Protein AF-A0A853I9A9-F1 (afdb_monomer_lite)

Organism: NCBI:txid2994442

Radius of gyration: 31.39 Å; chains: 1; bounding box: 87×45×90 Å

Foldseek 3Di:
DPDDPPDPPDDDDPVVVVVVVVVVPVPDPDPLLCLLVVLLVQLVVDPQPDCDPSVVLSLLSLVVVQLLCVLFPDPVSLVVCLVSDPVSGSVVVCVSNPCPLCLLVVLLVLLLVQLVVLCCVQADPPPPVLVVVLVVLVVVLCVLCVLQVVVVVVLVVVLVVLCVVVVLVVLVVVLVVLVVVLVVVVVPPDPCPVVSVVSVVVSVVSVVVSVVSCVVGVVVSVVVVVPDPSNDPDPVSVVSSVVSVVVSLVSLQVRQVSLLVVLLVLQPQDLVNLLVLLVLAADDPVNQVVCVVLVHHSVNSSNLSSSLCRLQSLLAARAHEEEDPDQDWAEPLSVNYTHDHHNDDSLSVQLRSLLNNCSSVSSLSNLLVVLVVFQPDDWDQLCVLQVHPVDDRPWIFGDGLALGSQQRTDDPVSGGSLRNQLRSLSSGSSSLSSCCVRPVSSSSSSSSSSNDDDPSSSVVSVVNRQFVSLLVQQVVLLLVQQVVDDPDPCCCCPNLLDVKDWDWDWDQDPPPRDIQTFIWIAHNVRDIDTDNYPSLNSSLSQLVSCVVVVNDDDPSVVSVSCSSSSGHDPPGHRPDRDDDRDD

Sequence (583 aa):
MNAVFKPITQAVSWSGIEEAFFLLLETPPTESAFQVMGAIDTLKQTPLGEFNSQVQAAWLQLNHWQRRLQIHPDASLAELIHRNTPFWDLKGLLNQWGPPDNIGQAQLEKNRAQGQQLREQLIESENAQLASEIQQLQQSLDDIKAPYQKSHKEISRILSDIREQHGLTEMRLNLEVEISLFNNKAKHRNRDYEALVKEEQAIRAKADHYQQLVNQYIKPVQDEWNQTALYKPDEATKQQVVETQQAINQKAEQLMSGVYDQLINQSTISAQVAQQWAKEQSISTTVINRLKKVGYSKTQLLKDMAEFYRLTHGRLSQVSVVSDGRKRAAASVTEGIVYVDGDFDKTTLFHEMAHLLENDPVTKATAQQFVESRKEGPLQPLQELAGNTNYRSDEKAYPDSFINPYVGKYYADGSTEVMSMGLEHFASSVKLYELFNNDPDMFDCLLGFLNNTSTAEQDLFKQIRQQKSADHDFYQQLFKRVKPIKITKEFITAGPLMGYQFLNSSTRDRHTGRKKTGRLVVAPDGSNDFMASELDAKAWAYLHQMNQQGIQSHPIENLKKLITHRQAPDWFQPGMVIPELKS

Secondary structure (DSSP, 8-state):
--SS-S-SS---SHHHHHHHHHHTT-S-STTHHHHHHHHHHHHHHSPTT---HHHHHHHHHHHHHHHHHHHS--HHHHHHHHHH-TTSSHHHHHHHH-S-TTHHHHHHHHHHHHHHHHHHHHHHHHHHHHHHHHHHHHHHHHHHHHHHHHHHHHHHHHHHHHHHHTTHHHHHHHHHHHHHHHHHHHHS--S-HHHHHHHHHHHHHHHHHHHHHIIIIIHHHHHHHHH-TTTS--HHHHHHHHHHHHHHHHHHHHHHHHHHHHHHHH-SS-HHHHHHHHHTS-B-HHHHHHHHHTT--HHHHHHHHHHHHHHTTT-S---EEE----SS-EEETTTTEEE--SS--HHHHHHHHHHHHHTSHHHHHHHHHHHHHH--SS-EEHHHHTT-TTS-TT-EE--S--SSGGGGB--TT---SHHHHHHGGGGSHHHHHHHHHH-HHHHHHHHHHHH---HHHHHHHHHHHHHHHHHHHHHHHHHHHHTT----HHHHHHSTTTT-EEEEEEEE-TTT-PEEEEEEEE-TTS-EEEESSHHHHHHHHHHHHHHHTTSS---HHHHHHHHHHT---TT--TTPPPPPPP-

pLDDT: mean 77.97, std 15.35, range [29.28, 97.62]

Structure (mmCIF, N/CA/C/O backbone):
data_AF-A0A853I9A9-F1
#
_entry.id   AF-A0A853I9A9-F1
#
loop_
_atom_site.group_PDB
_atom_site.id
_atom_site.type_symbol
_atom_site.label_atom_id
_atom_site.label_alt_id
_atom_site.label_comp_id
_atom_site.label_asym_id
_atom_site.label_entity_id
_atom_site.label_seq_id
_atom_site.pdbx_PDB_ins_code
_atom_site.Cartn_x
_atom_site.Cartn_y
_atom_site.Cartn_z
_atom_site.occupancy
_atom_site.B_iso_or_equiv
_atom_site.auth_seq_id
_atom_site.auth_comp_id
_atom_site.auth_asym_id
_atom_site.auth_atom_id
_atom_site.pdbx_PDB_model_num
ATOM 1 N N . MET A 1 1 ? 37.508 9.571 -42.463 1.00 40.47 1 MET A N 1
ATOM 2 C CA . MET A 1 1 ? 36.087 9.517 -42.871 1.00 40.47 1 MET A CA 1
ATOM 3 C C . MET A 1 1 ? 35.916 9.594 -44.405 1.00 40.47 1 MET A C 1
ATOM 5 O O . MET A 1 1 ? 35.022 10.282 -44.860 1.00 40.47 1 MET A O 1
ATOM 9 N N . ASN A 1 2 ? 36.750 8.911 -45.218 1.00 39.66 2 ASN A N 1
ATOM 10 C CA . ASN A 1 2 ? 36.559 8.823 -46.685 1.00 39.66 2 ASN A CA 1
ATOM 11 C C . ASN A 1 2 ? 37.484 7.781 -47.368 1.00 39.66 2 ASN A C 1
ATOM 13 O O . ASN A 1 2 ? 38.309 8.130 -48.205 1.00 39.66 2 ASN A O 1
ATOM 17 N N . ALA A 1 3 ? 37.385 6.494 -47.003 1.00 35.72 3 ALA A N 1
ATOM 18 C CA . ALA A 1 3 ? 38.124 5.430 -47.714 1.00 35.72 3 ALA A CA 1
ATOM 19 C C . ALA A 1 3 ? 37.520 4.009 -47.620 1.00 35.72 3 ALA A C 1
ATOM 21 O O . ALA A 1 3 ? 38.234 3.046 -47.865 1.00 35.72 3 ALA A O 1
ATOM 22 N N . VAL A 1 4 ? 36.234 3.841 -47.271 1.00 34.47 4 VAL A N 1
ATOM 23 C CA . VAL A 1 4 ? 35.651 2.492 -47.039 1.00 34.47 4 VAL A CA 1
ATOM 24 C C . VAL A 1 4 ? 34.539 2.107 -48.035 1.00 34.47 4 VAL A C 1
ATOM 26 O O . VAL A 1 4 ? 34.135 0.955 -48.089 1.00 34.47 4 VAL A O 1
ATOM 29 N N . PHE A 1 5 ? 34.096 3.000 -48.927 1.00 40.22 5 PHE A N 1
ATOM 30 C CA . PHE A 1 5 ? 33.004 2.701 -49.874 1.00 40.22 5 PHE A CA 1
ATOM 31 C C . PHE A 1 5 ? 33.462 2.543 -51.326 1.00 40.22 5 PHE A C 1
ATOM 33 O O . PHE A 1 5 ? 33.062 3.306 -52.207 1.00 40.22 5 PHE A O 1
ATOM 40 N N . LYS A 1 6 ? 34.319 1.553 -51.597 1.00 32.19 6 LYS A N 1
ATOM 41 C CA . LYS A 1 6 ? 34.718 1.229 -52.977 1.00 32.19 6 LYS A CA 1
ATOM 42 C C . LYS A 1 6 ? 35.246 -0.210 -53.119 1.00 32.19 6 LYS A C 1
ATOM 44 O O . LYS A 1 6 ? 36.365 -0.377 -53.592 1.00 32.19 6 LYS A O 1
ATOM 49 N N . PRO A 1 7 ? 34.522 -1.243 -52.635 1.00 36.09 7 PRO A N 1
ATOM 50 C CA . PRO A 1 7 ? 33.850 -2.153 -53.582 1.00 36.09 7 PRO A CA 1
ATOM 51 C C . PRO A 1 7 ? 32.660 -2.943 -52.968 1.00 36.09 7 PRO A C 1
ATOM 53 O O . PRO A 1 7 ? 32.865 -3.960 -52.318 1.00 36.09 7 PRO A O 1
ATOM 56 N N . ILE A 1 8 ? 31.406 -2.533 -53.203 1.00 32.91 8 ILE A N 1
ATOM 57 C CA . ILE A 1 8 ? 30.201 -3.357 -52.890 1.00 32.91 8 ILE A CA 1
ATOM 58 C C . ILE A 1 8 ? 29.422 -3.731 -54.169 1.00 32.91 8 ILE A C 1
ATOM 60 O O . ILE A 1 8 ? 28.440 -4.461 -54.139 1.00 32.91 8 ILE A O 1
ATOM 64 N N . THR A 1 9 ? 29.881 -3.307 -55.346 1.00 35.59 9 THR A N 1
ATOM 65 C CA . THR A 1 9 ? 29.156 -3.539 -56.605 1.00 35.59 9 THR A CA 1
ATOM 66 C C . THR A 1 9 ? 29.579 -4.793 -57.381 1.00 35.59 9 THR A C 1
ATOM 68 O O . THR A 1 9 ? 29.092 -4.976 -58.493 1.00 35.59 9 THR A O 1
ATOM 71 N N . GLN A 1 10 ? 30.445 -5.670 -56.849 1.00 39.69 10 GLN A N 1
ATOM 72 C CA . GLN A 1 10 ? 30.924 -6.860 -57.584 1.00 39.69 10 GLN A CA 1
ATOM 73 C C . GLN A 1 10 ? 31.207 -8.103 -56.708 1.00 39.69 10 GLN A C 1
ATOM 75 O O . GLN A 1 10 ? 32.321 -8.618 -56.710 1.00 39.69 10 GLN A O 1
ATOM 80 N N . ALA A 1 11 ? 30.209 -8.639 -55.999 1.00 29.28 11 ALA A N 1
ATOM 81 C CA . ALA A 1 11 ? 30.299 -9.982 -55.405 1.00 29.28 11 ALA A CA 1
ATOM 82 C C . ALA A 1 11 ? 29.085 -10.830 -55.819 1.00 29.28 11 ALA A C 1
ATOM 84 O O . ALA A 1 11 ? 27.943 -10.438 -55.599 1.00 29.28 11 ALA A O 1
ATOM 85 N N . VAL A 1 12 ? 29.350 -11.965 -56.478 1.00 42.00 12 VAL A N 1
ATOM 86 C CA . VAL A 1 12 ? 28.378 -12.789 -57.231 1.00 42.00 12 VAL A CA 1
ATOM 87 C C . VAL A 1 12 ? 28.267 -14.215 -56.663 1.00 42.00 12 VAL A C 1
ATOM 89 O O . VAL A 1 12 ? 27.979 -15.158 -57.395 1.00 42.00 12 VAL A O 1
ATOM 92 N N . SER A 1 13 ? 28.495 -14.426 -55.364 1.00 47.44 13 SER A N 1
ATOM 93 C CA . SER A 1 13 ? 28.266 -15.746 -54.757 1.00 47.44 13 SER A CA 1
ATOM 94 C C . SER A 1 13 ? 27.756 -15.678 -53.320 1.00 47.44 13 SER A C 1
ATOM 96 O O . SER A 1 13 ? 28.143 -14.814 -52.534 1.00 47.44 13 SER A O 1
ATOM 98 N N . TRP A 1 14 ? 26.903 -16.649 -52.979 1.00 36.34 14 TRP A N 1
ATOM 99 C CA . TRP A 1 14 ? 26.296 -16.831 -51.656 1.00 36.34 14 TRP A CA 1
ATOM 100 C C . TRP A 1 14 ? 27.319 -16.991 -50.517 1.00 36.34 14 TRP A C 1
ATOM 102 O O . TRP A 1 14 ? 27.030 -16.590 -49.396 1.00 36.34 14 TRP A O 1
ATOM 112 N N . SER A 1 15 ? 28.541 -17.455 -50.801 1.00 38.62 15 SER A N 1
ATOM 113 C CA . SER A 1 15 ? 29.624 -17.550 -49.810 1.00 38.62 15 SER A CA 1
ATOM 114 C C . SER A 1 15 ? 30.147 -16.184 -49.334 1.00 38.62 15 SER A C 1
ATOM 116 O O . SER A 1 15 ? 30.569 -16.061 -48.192 1.00 38.62 15 SER A O 1
ATOM 118 N N . GLY A 1 16 ? 30.070 -15.134 -50.165 1.00 34.38 16 GLY A N 1
ATOM 119 C CA . GLY A 1 16 ? 30.417 -13.765 -49.752 1.00 34.38 16 GLY A CA 1
ATOM 120 C C . GLY A 1 16 ? 29.315 -13.079 -48.935 1.00 34.38 16 GLY A C 1
ATOM 121 O O . GLY A 1 16 ? 29.592 -12.162 -48.167 1.00 34.38 16 GLY A O 1
ATOM 122 N N . ILE A 1 17 ? 28.067 -13.545 -49.064 1.00 39.62 17 ILE A N 1
ATOM 123 C CA . ILE A 1 17 ? 26.954 -13.117 -48.207 1.00 39.62 17 ILE A CA 1
ATOM 124 C C . ILE A 1 17 ? 27.094 -13.759 -46.828 1.00 39.62 17 ILE A C 1
ATOM 126 O O . ILE A 1 17 ? 26.846 -13.080 -45.847 1.00 39.62 17 ILE A O 1
ATOM 130 N N . GLU A 1 18 ? 27.551 -15.010 -46.734 1.00 37.78 18 GLU A N 1
ATOM 131 C CA . GLU A 1 18 ? 27.763 -15.709 -45.459 1.00 37.78 18 GLU A CA 1
ATOM 132 C C . GLU A 1 18 ? 28.891 -15.074 -44.623 1.00 37.78 18 GLU A C 1
ATOM 134 O O . GLU A 1 18 ? 28.726 -14.853 -43.427 1.00 37.78 18 GLU A O 1
ATOM 139 N N . GLU A 1 19 ? 29.995 -14.663 -45.251 1.00 34.53 19 GLU A N 1
ATOM 140 C CA . GLU A 1 19 ? 31.100 -13.979 -44.559 1.00 34.53 19 GLU A CA 1
ATOM 141 C C . GLU A 1 19 ? 30.707 -12.551 -44.112 1.00 34.53 19 GLU A C 1
ATOM 143 O O . GLU A 1 19 ? 31.057 -12.121 -43.013 1.00 34.53 19 GLU A O 1
ATOM 148 N N . ALA A 1 20 ? 29.866 -11.851 -44.890 1.00 35.66 20 ALA A N 1
ATOM 149 C CA . ALA A 1 20 ? 29.230 -10.595 -44.477 1.00 35.66 20 ALA A CA 1
ATOM 150 C C . ALA A 1 20 ? 28.140 -10.798 -43.404 1.00 35.66 20 ALA A C 1
ATOM 152 O O . ALA A 1 20 ? 27.934 -9.920 -42.569 1.00 35.66 20 ALA A O 1
ATOM 153 N N . PHE A 1 21 ? 27.470 -11.953 -43.391 1.00 36.78 21 PHE A N 1
ATOM 154 C CA . PHE A 1 21 ? 26.472 -12.347 -42.394 1.00 36.78 21 PHE A CA 1
ATOM 155 C C . PHE A 1 21 ? 27.128 -12.644 -41.038 1.00 36.78 21 PHE A C 1
ATOM 157 O O . PHE A 1 21 ? 26.572 -12.277 -40.008 1.00 36.78 21 PHE A O 1
ATOM 164 N N . PHE A 1 22 ? 28.345 -13.207 -41.025 1.00 36.97 22 PHE A N 1
ATOM 165 C CA . PHE A 1 22 ? 29.131 -13.402 -39.800 1.00 36.97 22 PHE A CA 1
ATOM 166 C C . PHE A 1 22 ? 29.870 -12.140 -39.326 1.00 36.97 22 PHE A C 1
ATOM 168 O O . PHE A 1 22 ? 30.023 -11.962 -38.122 1.00 36.97 22 PHE A O 1
ATOM 175 N N . LEU A 1 23 ? 30.227 -11.212 -40.220 1.00 35.28 23 LEU A N 1
ATOM 176 C CA . LEU A 1 23 ? 30.734 -9.882 -39.838 1.00 35.28 23 LEU A CA 1
ATOM 177 C C . LEU A 1 23 ? 29.621 -8.918 -39.367 1.00 35.28 23 LEU A C 1
ATOM 179 O O . LEU A 1 23 ? 29.879 -8.039 -38.551 1.00 35.28 23 LEU A O 1
ATOM 183 N N . LEU A 1 24 ? 28.366 -9.104 -39.799 1.00 33.88 24 LEU A N 1
ATOM 184 C CA . LEU A 1 24 ? 27.185 -8.396 -39.263 1.00 33.88 24 LEU A CA 1
ATOM 185 C C . LEU A 1 24 ? 26.722 -8.923 -37.892 1.00 33.88 24 LEU A C 1
ATOM 187 O O . LEU A 1 24 ? 25.955 -8.246 -37.206 1.00 33.88 24 LEU A O 1
ATOM 191 N N . LEU A 1 25 ? 27.223 -10.087 -37.465 1.00 33.91 25 LEU A N 1
ATOM 192 C CA . LEU A 1 25 ? 27.060 -10.597 -36.100 1.00 33.91 25 LEU A CA 1
ATOM 193 C C . LEU A 1 25 ? 27.999 -9.915 -35.083 1.00 33.91 25 LEU A C 1
ATOM 195 O O . LEU A 1 25 ? 27.904 -10.201 -33.892 1.00 33.91 25 LEU A O 1
ATOM 199 N N . GLU A 1 26 ? 28.814 -8.940 -35.502 1.00 34.47 26 GLU A N 1
ATOM 200 C CA . GLU A 1 26 ? 29.494 -7.990 -34.606 1.00 34.47 26 GLU A CA 1
ATOM 201 C C . GLU A 1 26 ? 28.670 -6.713 -34.344 1.00 34.47 26 GLU A C 1
ATOM 203 O O . GLU A 1 26 ? 29.198 -5.609 -34.215 1.00 34.47 26 GLU A O 1
ATOM 208 N N . THR A 1 27 ? 27.353 -6.859 -34.189 1.00 33.28 27 THR A N 1
ATOM 209 C CA . THR A 1 27 ? 26.572 -5.907 -33.387 1.00 33.28 27 THR A CA 1
ATOM 210 C C . THR A 1 27 ? 25.743 -6.700 -32.386 1.00 33.28 27 THR A C 1
ATOM 212 O O . THR A 1 27 ? 24.998 -7.593 -32.792 1.00 33.28 27 THR A O 1
ATOM 215 N N . PRO A 1 28 ? 25.902 -6.456 -31.078 1.00 35.91 28 PRO A N 1
ATOM 216 C CA . PRO A 1 28 ? 25.418 -7.380 -30.072 1.00 35.91 28 PRO A CA 1
ATOM 217 C C . PRO A 1 28 ? 23.889 -7.409 -30.036 1.00 35.91 28 PRO A C 1
ATOM 219 O O . PRO A 1 28 ? 23.256 -6.389 -30.325 1.00 35.91 28 PRO A O 1
ATOM 222 N N . PRO A 1 29 ? 23.279 -8.526 -29.602 1.00 41.28 29 PRO A N 1
ATOM 223 C CA . PRO A 1 29 ? 21.906 -8.494 -29.133 1.00 41.28 29 PRO A CA 1
ATOM 224 C C . PRO A 1 29 ? 21.825 -7.437 -28.021 1.00 41.28 29 PRO A C 1
ATOM 226 O O . PRO A 1 29 ? 22.417 -7.604 -26.959 1.00 41.28 29 PRO A O 1
ATOM 229 N N . THR A 1 30 ? 21.192 -6.308 -28.360 1.00 52.56 30 THR A N 1
ATOM 230 C CA . THR A 1 30 ? 20.435 -5.364 -27.524 1.00 52.56 30 THR A CA 1
ATOM 231 C C . THR A 1 30 ? 20.756 -5.482 -26.035 1.00 52.56 30 THR A C 1
ATOM 233 O O . THR A 1 30 ? 20.435 -6.514 -25.463 1.00 52.56 30 THR A O 1
ATOM 236 N N . GLU A 1 31 ? 21.358 -4.465 -25.412 1.00 52.59 31 GLU A N 1
ATOM 237 C CA . GLU A 1 31 ? 21.713 -4.296 -23.979 1.00 52.59 31 GLU A CA 1
ATOM 238 C C . GLU A 1 31 ? 21.108 -5.297 -22.963 1.00 52.59 31 GLU A C 1
ATOM 240 O O . GLU A 1 31 ? 21.813 -5.857 -22.129 1.00 52.59 31 GLU A O 1
ATOM 245 N N . SER A 1 32 ? 19.818 -5.593 -23.094 1.00 53.06 32 SER A N 1
ATOM 246 C CA . SER A 1 32 ? 19.083 -6.717 -22.498 1.00 53.06 32 SER A CA 1
ATOM 247 C C . SER A 1 32 ? 19.795 -8.086 -22.496 1.00 53.06 32 SER A C 1
ATOM 249 O O . SER A 1 32 ? 19.797 -8.762 -21.473 1.00 53.06 32 SER A O 1
ATOM 251 N N . ALA A 1 33 ? 20.419 -8.533 -23.591 1.00 57.03 33 ALA A N 1
ATOM 252 C CA . ALA A 1 33 ? 21.109 -9.822 -23.633 1.00 57.03 33 ALA A CA 1
ATOM 253 C C . ALA A 1 33 ? 22.446 -9.778 -22.886 1.00 57.03 33 ALA A C 1
ATOM 255 O O . ALA A 1 33 ? 22.782 -10.749 -22.218 1.00 57.03 33 ALA A O 1
ATOM 256 N N . PHE A 1 34 ? 23.170 -8.654 -22.912 1.00 61.19 34 PHE A N 1
ATOM 257 C CA . PHE A 1 34 ? 24.341 -8.463 -22.048 1.00 61.19 34 PHE A CA 1
ATOM 258 C C . PHE A 1 34 ? 23.961 -8.400 -20.577 1.00 61.19 34 PHE A C 1
ATOM 260 O O . PHE A 1 34 ? 24.635 -8.993 -19.745 1.00 61.19 34 PHE A O 1
ATOM 267 N N . GLN A 1 35 ? 22.865 -7.719 -20.260 1.00 62.19 35 GLN A N 1
ATOM 268 C CA . GLN A 1 35 ? 22.303 -7.679 -18.921 1.00 62.19 35 GLN A CA 1
ATOM 269 C C . GLN A 1 35 ? 21.932 -9.092 -18.447 1.00 62.19 35 GLN A C 1
ATOM 271 O O . GLN A 1 35 ? 22.312 -9.494 -17.351 1.00 62.19 35 GLN A O 1
ATOM 276 N N . VAL A 1 36 ? 21.217 -9.870 -19.261 1.00 67.25 36 VAL A N 1
ATOM 277 C CA . VAL A 1 36 ? 20.831 -11.242 -18.905 1.00 67.25 36 VAL A CA 1
ATOM 278 C C . VAL A 1 36 ? 22.058 -12.149 -18.825 1.00 67.25 36 VAL A C 1
ATOM 280 O O . VAL A 1 36 ? 22.203 -12.854 -17.837 1.00 67.25 36 VAL A O 1
ATOM 283 N N . MET A 1 37 ? 22.980 -12.111 -19.790 1.00 77.81 37 MET A N 1
ATOM 284 C CA . MET A 1 37 ? 24.189 -12.946 -19.756 1.00 77.81 37 MET A CA 1
ATOM 285 C C . MET A 1 37 ? 25.126 -12.576 -18.614 1.00 77.81 37 MET A C 1
ATOM 287 O O . MET A 1 37 ? 25.548 -13.466 -17.890 1.00 77.81 37 MET A O 1
ATOM 291 N N . GLY A 1 38 ? 25.375 -11.290 -18.374 1.00 74.88 38 GLY A N 1
ATOM 292 C CA . GLY A 1 38 ? 26.199 -10.838 -17.254 1.00 74.88 38 GLY A CA 1
ATOM 293 C C . GLY A 1 38 ? 25.621 -11.259 -15.902 1.00 74.88 38 GLY A C 1
ATOM 294 O O . GLY A 1 38 ? 26.364 -11.668 -15.009 1.00 74.88 38 GLY A O 1
ATOM 295 N N . ALA A 1 39 ? 24.294 -11.242 -15.757 1.00 75.38 39 ALA A N 1
ATOM 296 C CA . ALA A 1 39 ? 23.636 -11.748 -14.560 1.00 75.38 39 ALA A CA 1
ATOM 297 C C . ALA A 1 39 ? 23.694 -13.287 -14.459 1.00 75.38 39 ALA A C 1
ATOM 299 O O . ALA A 1 39 ? 23.953 -13.813 -13.378 1.00 75.38 39 ALA A O 1
ATOM 300 N N . ILE A 1 40 ? 23.530 -14.023 -15.569 1.00 78.69 40 ILE A N 1
ATOM 301 C CA . ILE A 1 40 ? 23.719 -15.487 -15.598 1.00 78.69 40 ILE A CA 1
ATOM 302 C C . ILE A 1 40 ? 25.154 -15.853 -15.218 1.00 78.69 40 ILE A C 1
ATOM 304 O O . ILE A 1 40 ? 25.352 -16.767 -14.422 1.00 78.69 40 ILE A O 1
ATOM 308 N N . ASP A 1 41 ? 26.143 -15.152 -15.762 1.00 81.81 41 ASP A N 1
ATOM 309 C CA . ASP A 1 41 ? 27.556 -15.390 -15.486 1.00 81.81 41 ASP A CA 1
ATOM 310 C C . ASP A 1 41 ? 27.889 -15.078 -14.030 1.00 81.81 41 ASP A C 1
ATOM 312 O O . ASP A 1 41 ? 28.565 -15.873 -13.381 1.00 81.81 41 ASP A O 1
ATOM 316 N N . THR A 1 42 ? 27.333 -13.992 -13.485 1.00 79.69 42 THR A N 1
ATOM 317 C CA . THR A 1 42 ? 27.452 -13.660 -12.059 1.00 79.69 42 THR A CA 1
ATOM 318 C C . THR A 1 42 ? 26.909 -14.788 -11.180 1.00 79.69 42 THR A C 1
ATOM 320 O O . THR A 1 42 ? 27.598 -15.220 -10.257 1.00 79.69 42 THR A O 1
ATOM 323 N N . LEU A 1 43 ? 25.713 -15.317 -11.476 1.00 75.19 43 LEU A N 1
ATOM 324 C CA . LEU A 1 43 ? 25.174 -16.453 -10.722 1.00 75.19 43 LEU A CA 1
ATOM 325 C C . LEU A 1 43 ? 26.044 -17.706 -10.899 1.00 75.19 43 LEU A C 1
ATOM 327 O O . LEU A 1 43 ? 26.415 -18.330 -9.919 1.00 75.19 43 LEU A O 1
ATOM 331 N N . LYS A 1 44 ? 26.449 -18.061 -12.122 1.00 76.06 44 LYS A N 1
ATOM 332 C CA . LYS A 1 44 ? 27.274 -19.258 -12.385 1.00 76.06 44 LYS A CA 1
ATOM 333 C C . LYS A 1 44 ? 28.648 -19.239 -11.718 1.00 76.06 44 LYS A C 1
ATOM 335 O O . LYS A 1 44 ? 29.161 -20.300 -11.378 1.00 76.06 44 LYS A O 1
ATOM 340 N N . GLN A 1 45 ? 29.273 -18.068 -11.626 1.00 79.38 45 GLN A N 1
ATOM 341 C CA . GLN A 1 45 ? 30.608 -17.905 -11.042 1.00 79.38 45 GLN A CA 1
ATOM 342 C C . GLN A 1 45 ? 30.580 -17.901 -9.513 1.00 79.38 45 GLN A C 1
ATOM 344 O O . GLN A 1 45 ? 31.627 -18.019 -8.879 1.00 79.38 45 GLN A O 1
ATOM 349 N N . THR A 1 46 ? 29.393 -17.787 -8.926 1.00 72.06 46 THR A N 1
ATOM 350 C CA . THR A 1 46 ? 29.210 -17.788 -7.483 1.00 72.06 46 THR A CA 1
ATOM 351 C C . THR A 1 46 ? 29.031 -19.234 -6.989 1.00 72.06 46 THR A C 1
ATOM 353 O O . THR A 1 46 ? 28.331 -20.022 -7.631 1.00 72.06 46 THR A O 1
ATOM 356 N N . PRO A 1 47 ? 29.644 -19.638 -5.863 1.00 73.75 47 PRO A N 1
ATOM 357 C CA . PRO A 1 47 ? 29.328 -20.900 -5.197 1.00 73.75 47 PRO A CA 1
ATOM 358 C C . PRO A 1 47 ? 27.884 -20.927 -4.669 1.00 73.75 47 PRO A C 1
ATOM 360 O O . PRO A 1 47 ? 27.397 -19.950 -4.101 1.00 73.75 47 PRO A O 1
ATOM 363 N N . LEU A 1 48 ? 27.194 -22.064 -4.804 1.00 57.34 48 LEU A N 1
ATOM 364 C CA . LEU A 1 48 ? 25.856 -22.246 -4.226 1.00 57.34 48 LEU A CA 1
ATOM 365 C C . LEU A 1 48 ? 25.899 -22.021 -2.704 1.00 57.34 48 LEU A C 1
ATOM 367 O O . LEU A 1 48 ? 26.664 -22.682 -2.005 1.00 57.34 48 LEU A O 1
ATOM 371 N N . GLY A 1 49 ? 25.068 -21.102 -2.204 1.00 51.47 49 GLY A N 1
ATOM 372 C CA . GLY A 1 49 ? 25.020 -20.706 -0.789 1.00 51.47 49 GLY A CA 1
ATOM 373 C C . GLY A 1 49 ? 25.681 -19.358 -0.476 1.00 51.47 49 GLY A C 1
ATOM 374 O O . GLY A 1 49 ? 25.439 -18.809 0.597 1.00 51.47 49 GLY A O 1
ATOM 375 N N . GLU A 1 50 ? 26.444 -18.778 -1.407 1.00 58.34 50 GLU A N 1
ATOM 376 C CA . GLU A 1 50 ? 26.932 -17.401 -1.290 1.00 58.34 50 GLU A CA 1
ATOM 377 C C . GLU A 1 50 ? 25.952 -16.441 -1.971 1.00 58.34 50 GLU A C 1
ATOM 379 O O . GLU A 1 50 ? 25.820 -16.423 -3.191 1.00 58.34 50 GLU A O 1
ATOM 384 N N . PHE A 1 51 ? 25.242 -15.634 -1.180 1.00 61.09 51 PHE A N 1
ATOM 385 C CA . PHE A 1 51 ? 24.262 -14.676 -1.694 1.00 61.09 51 PHE A CA 1
ATOM 386 C C . PHE A 1 51 ? 24.617 -13.245 -1.278 1.00 61.09 51 PHE A C 1
ATOM 388 O O . PHE A 1 51 ? 24.012 -12.649 -0.390 1.00 61.09 51 PHE A O 1
ATOM 395 N N . ASN A 1 52 ? 25.671 -12.707 -1.892 1.00 63.69 52 ASN A N 1
ATOM 396 C CA . ASN A 1 52 ? 26.110 -11.329 -1.670 1.00 63.69 52 ASN A CA 1
ATOM 397 C C . ASN A 1 52 ? 25.303 -10.329 -2.530 1.00 63.69 52 ASN A C 1
ATOM 399 O O . ASN A 1 52 ? 24.484 -10.716 -3.363 1.00 63.69 52 ASN A O 1
ATOM 403 N N . SER A 1 53 ? 25.546 -9.027 -2.358 1.00 57.25 53 SER A N 1
ATOM 404 C CA . SER A 1 53 ? 24.820 -7.963 -3.074 1.00 57.25 53 SER A CA 1
ATOM 405 C C . SER A 1 53 ? 24.917 -8.055 -4.604 1.00 57.25 53 SER A C 1
ATOM 407 O O . SER A 1 53 ? 23.985 -7.662 -5.303 1.00 57.25 53 SER A O 1
ATOM 409 N N . GLN A 1 54 ? 26.013 -8.597 -5.140 1.00 66.31 54 GLN A N 1
ATOM 410 C CA . GLN A 1 54 ? 26.198 -8.788 -6.579 1.00 66.31 54 GLN A CA 1
ATOM 411 C C . GLN A 1 54 ? 25.334 -9.946 -7.100 1.00 66.31 54 GLN A C 1
ATOM 413 O O . GLN A 1 54 ? 24.687 -9.821 -8.140 1.00 66.31 54 GLN A O 1
ATOM 418 N N . VAL A 1 55 ? 25.267 -11.043 -6.342 1.00 69.50 55 VAL A N 1
ATOM 419 C CA . VAL A 1 55 ? 24.404 -12.205 -6.615 1.00 69.50 55 VAL A CA 1
ATOM 420 C C . VAL A 1 55 ? 22.934 -11.810 -6.503 1.00 69.50 55 VAL A C 1
ATOM 422 O O . VAL A 1 55 ? 22.135 -12.170 -7.362 1.00 69.50 55 VAL A O 1
ATOM 425 N N . GLN A 1 56 ? 22.587 -10.992 -5.506 1.00 64.50 56 GLN A N 1
ATOM 426 C CA . GLN A 1 56 ? 21.253 -10.416 -5.336 1.00 64.50 56 GLN A CA 1
ATOM 427 C C . GLN A 1 56 ? 20.838 -9.558 -6.526 1.00 64.50 56 GLN A C 1
ATOM 429 O O . GLN A 1 56 ? 19.750 -9.754 -7.066 1.00 64.50 56 GLN A O 1
ATOM 434 N N . ALA A 1 57 ? 21.705 -8.644 -6.966 1.00 64.12 57 ALA A N 1
ATOM 435 C CA . ALA A 1 57 ? 21.442 -7.811 -8.133 1.00 64.12 57 ALA A CA 1
ATOM 436 C C . ALA A 1 57 ? 21.250 -8.667 -9.396 1.00 64.12 57 ALA A C 1
ATOM 438 O O . ALA A 1 57 ? 20.270 -8.486 -10.120 1.00 64.12 57 ALA A O 1
ATOM 439 N N . ALA A 1 58 ? 22.123 -9.655 -9.618 1.00 68.44 58 ALA A N 1
ATOM 440 C CA . ALA A 1 58 ? 22.018 -10.580 -10.742 1.00 68.44 58 ALA A CA 1
ATOM 441 C C . ALA A 1 58 ? 20.732 -11.421 -10.693 1.00 68.44 58 ALA A C 1
ATOM 443 O O . ALA A 1 58 ? 20.046 -11.577 -11.704 1.00 68.44 58 ALA A O 1
ATOM 444 N N . TRP A 1 59 ? 20.357 -11.921 -9.518 1.00 74.25 59 TRP A N 1
ATOM 445 C CA . TRP A 1 59 ? 19.132 -12.689 -9.330 1.00 74.25 59 TRP A CA 1
ATOM 446 C C . TRP A 1 59 ? 17.879 -11.841 -9.572 1.00 74.25 59 TRP A C 1
ATOM 448 O O . TRP A 1 59 ? 16.996 -12.254 -10.324 1.00 74.25 59 TRP A O 1
ATOM 458 N N . LEU A 1 60 ? 17.815 -10.630 -9.002 1.00 60.28 60 LEU A N 1
ATOM 459 C CA . LEU A 1 60 ? 16.719 -9.676 -9.215 1.00 60.28 60 LEU A CA 1
ATOM 460 C C . LEU A 1 60 ? 16.558 -9.341 -10.697 1.00 60.28 60 LEU A C 1
ATOM 462 O O . LEU A 1 60 ? 15.444 -9.347 -11.226 1.00 60.28 60 LEU A O 1
ATOM 466 N N . GLN A 1 61 ? 17.678 -9.111 -11.376 1.00 66.38 61 GLN A N 1
ATOM 467 C CA . GLN A 1 61 ? 17.731 -8.844 -12.804 1.00 66.38 61 GLN A CA 1
ATOM 468 C C . GLN A 1 61 ? 17.211 -10.037 -13.615 1.00 66.38 61 GLN A C 1
ATOM 470 O O . GLN A 1 61 ? 16.338 -9.867 -14.465 1.00 66.38 61 GLN A O 1
ATOM 475 N N . LEU A 1 62 ? 17.650 -11.263 -13.324 1.00 72.50 62 LEU A N 1
ATOM 476 C CA . LEU A 1 62 ? 17.163 -12.459 -14.020 1.00 72.50 62 LEU A CA 1
ATOM 477 C C . LEU A 1 62 ? 15.703 -12.773 -13.723 1.00 72.50 62 LEU A C 1
ATOM 479 O O . LEU A 1 62 ? 14.982 -13.192 -14.624 1.00 72.50 62 LEU A O 1
ATOM 483 N N . ASN A 1 63 ? 15.235 -12.538 -12.501 1.00 62.75 63 ASN A N 1
ATOM 484 C CA . ASN A 1 63 ? 13.830 -12.699 -12.164 1.00 62.75 63 ASN A CA 1
ATOM 485 C C . ASN A 1 63 ? 12.959 -11.639 -12.860 1.00 62.75 63 ASN A C 1
ATOM 487 O O . ASN A 1 63 ? 11.893 -11.968 -13.385 1.00 62.75 63 ASN A O 1
ATOM 491 N N . HIS A 1 64 ? 13.417 -10.384 -12.932 1.00 60.19 64 HIS A N 1
ATOM 492 C CA . HIS A 1 64 ? 12.774 -9.359 -13.755 1.00 60.19 64 HIS A CA 1
ATOM 493 C C . HIS A 1 64 ? 12.639 -9.841 -15.205 1.00 60.19 64 HIS A C 1
ATOM 495 O O . HIS A 1 64 ? 11.540 -9.821 -15.763 1.00 60.19 64 HIS A O 1
ATOM 501 N N . TRP A 1 65 ? 13.728 -10.350 -15.788 1.00 65.38 65 TRP A N 1
ATOM 502 C CA . TRP A 1 65 ? 13.744 -10.880 -17.150 1.00 65.38 65 TRP A CA 1
ATOM 503 C C . TRP A 1 65 ? 12.885 -12.133 -17.327 1.00 65.38 65 TRP A C 1
ATOM 505 O O . TRP A 1 65 ? 12.210 -12.261 -18.342 1.00 65.38 65 TRP A O 1
ATOM 515 N N . GLN A 1 66 ? 12.822 -13.022 -16.340 1.00 72.75 66 GLN A N 1
ATOM 516 C CA . GLN A 1 66 ? 11.960 -14.204 -16.358 1.00 72.75 66 GLN A CA 1
ATOM 517 C C . GLN A 1 66 ? 10.481 -13.820 -16.384 1.00 72.75 66 GLN A C 1
ATOM 519 O O . GLN A 1 66 ? 9.733 -14.328 -17.220 1.00 72.75 66 GLN A O 1
ATOM 524 N N . ARG A 1 67 ? 10.059 -12.884 -15.531 1.00 57.31 67 ARG A N 1
ATOM 525 C CA . ARG A 1 67 ? 8.686 -12.360 -15.539 1.00 57.31 67 ARG A CA 1
ATOM 526 C C . ARG A 1 67 ? 8.391 -11.606 -16.826 1.00 57.31 67 ARG A C 1
ATOM 528 O O . ARG A 1 67 ? 7.337 -11.807 -17.423 1.00 57.31 67 ARG A O 1
ATOM 535 N N . ARG A 1 68 ? 9.340 -10.790 -17.295 1.00 54.28 68 ARG A N 1
ATOM 536 C CA . ARG A 1 68 ? 9.229 -10.109 -18.586 1.00 54.28 68 ARG A CA 1
ATOM 537 C C . ARG A 1 68 ? 9.020 -11.128 -19.696 1.00 54.28 68 ARG A C 1
ATOM 539 O O . ARG A 1 68 ? 8.062 -10.972 -20.427 1.00 54.28 68 ARG A O 1
ATOM 546 N N . LEU A 1 69 ? 9.804 -12.199 -19.768 1.00 56.69 69 LEU A N 1
ATOM 547 C CA . LEU A 1 69 ? 9.666 -13.249 -20.783 1.00 56.69 69 LEU A CA 1
ATOM 548 C C . LEU A 1 69 ? 8.376 -14.073 -20.652 1.00 56.69 69 LEU A C 1
ATOM 550 O O . LEU A 1 69 ? 7.855 -14.536 -21.663 1.00 56.69 69 LEU A O 1
ATOM 554 N N . GLN A 1 70 ? 7.826 -14.235 -19.444 1.00 53.09 70 GLN A N 1
ATOM 555 C CA . GLN A 1 70 ? 6.513 -14.868 -19.245 1.00 53.09 70 GLN A CA 1
ATOM 556 C C . GLN A 1 70 ? 5.373 -14.030 -19.821 1.00 53.09 70 GLN A C 1
ATOM 558 O O . GLN A 1 70 ? 4.456 -14.565 -20.442 1.00 53.09 70 GLN A O 1
ATOM 563 N N . ILE A 1 71 ? 5.424 -12.717 -19.607 1.00 42.44 71 ILE A N 1
ATOM 564 C CA . ILE A 1 71 ? 4.425 -11.783 -20.133 1.00 42.44 71 ILE A CA 1
ATOM 565 C C . ILE A 1 71 ? 4.701 -11.521 -21.628 1.00 42.44 71 ILE A C 1
ATOM 567 O O . ILE A 1 71 ? 3.782 -11.326 -22.430 1.00 42.44 71 ILE A O 1
ATOM 571 N N . HIS A 1 72 ? 5.976 -11.543 -22.014 1.00 46.25 72 HIS A N 1
ATOM 572 C CA . HIS A 1 72 ? 6.508 -11.084 -23.289 1.00 46.25 72 HIS A CA 1
ATOM 573 C C . HIS A 1 72 ? 7.605 -12.012 -23.849 1.00 46.25 72 HIS A C 1
ATOM 575 O O . HIS A 1 72 ? 8.791 -11.696 -23.733 1.00 46.25 72 HIS A O 1
ATOM 581 N N . PRO A 1 73 ? 7.239 -13.155 -24.459 1.00 51.72 73 PRO A N 1
ATOM 582 C CA . PRO A 1 73 ? 8.211 -14.128 -24.952 1.00 51.72 73 PRO A CA 1
ATOM 583 C C . PRO A 1 73 ? 9.131 -13.582 -26.055 1.00 51.72 73 PRO A C 1
ATOM 585 O O . PRO A 1 73 ? 8.689 -13.238 -27.149 1.00 51.72 73 PRO A O 1
ATOM 588 N N . ASP A 1 74 ? 10.439 -13.598 -25.811 1.00 56.34 74 ASP A N 1
ATOM 589 C CA . ASP A 1 74 ? 11.457 -13.313 -26.821 1.00 56.34 74 ASP A CA 1
ATOM 590 C C . ASP A 1 74 ? 12.155 -14.611 -27.233 1.00 56.34 74 ASP A C 1
ATOM 592 O O . ASP A 1 74 ? 12.945 -15.156 -26.472 1.00 56.34 74 ASP A O 1
ATOM 596 N N . ALA A 1 75 ? 11.879 -15.104 -28.444 1.00 60.75 75 ALA A N 1
ATOM 597 C CA . ALA A 1 75 ? 12.463 -16.345 -28.954 1.00 60.75 75 ALA A CA 1
ATOM 598 C C . ALA A 1 75 ? 14.001 -16.317 -29.053 1.00 60.75 75 ALA A C 1
ATOM 600 O O . ALA A 1 75 ? 14.639 -17.325 -28.770 1.00 60.75 75 ALA A O 1
ATOM 601 N N . SER A 1 76 ? 14.597 -15.174 -29.403 1.00 56.56 76 SER A N 1
ATOM 602 C CA . SER A 1 76 ? 16.047 -15.042 -29.584 1.00 56.56 76 SER A CA 1
ATOM 603 C C . SER A 1 76 ? 16.753 -15.028 -28.232 1.00 56.56 76 SER A C 1
ATOM 605 O O . SER A 1 76 ? 17.729 -15.746 -28.028 1.00 56.56 76 SER A O 1
ATOM 607 N N . LEU A 1 77 ? 16.213 -14.274 -27.271 1.00 60.50 77 LEU A N 1
ATOM 608 C CA . LEU A 1 77 ? 16.712 -14.277 -25.899 1.00 60.50 77 LEU A CA 1
ATOM 609 C C . LEU A 1 77 ? 16.432 -15.615 -25.200 1.00 60.50 77 LEU A C 1
ATOM 611 O O . LEU A 1 77 ? 17.286 -16.101 -24.469 1.00 60.50 77 LEU A O 1
ATOM 615 N N . ALA A 1 78 ? 15.281 -16.245 -25.449 1.00 66.56 78 ALA A N 1
ATOM 616 C CA . ALA A 1 78 ? 14.945 -17.563 -24.917 1.00 66.56 78 ALA A CA 1
ATOM 617 C C . ALA A 1 78 ? 15.893 -18.643 -25.441 1.00 66.56 78 ALA A C 1
ATOM 619 O O . ALA A 1 78 ? 16.346 -19.467 -24.657 1.00 66.56 78 ALA A O 1
ATOM 620 N N . GLU A 1 79 ? 16.247 -18.622 -26.726 1.00 68.44 79 GLU A N 1
ATOM 621 C CA . GLU A 1 79 ? 17.251 -19.527 -27.289 1.00 68.44 79 GLU A CA 1
ATOM 622 C C . GLU A 1 79 ? 18.641 -19.270 -26.688 1.00 68.44 79 GLU A C 1
ATOM 624 O O . GLU A 1 79 ? 19.388 -20.201 -26.383 1.00 68.44 79 GLU A O 1
ATOM 629 N N . LEU A 1 80 ? 18.978 -18.006 -26.446 1.00 68.19 80 LEU A N 1
ATOM 630 C CA . LEU A 1 80 ? 20.242 -17.623 -25.833 1.00 68.19 80 LEU A CA 1
ATOM 631 C C . LEU A 1 80 ? 20.309 -18.054 -24.353 1.00 68.19 80 LEU A C 1
ATOM 633 O O . LEU A 1 80 ? 21.316 -18.615 -23.926 1.00 68.19 80 LEU A O 1
ATOM 637 N N . ILE A 1 81 ? 19.220 -17.907 -23.595 1.00 72.75 81 ILE A N 1
ATOM 638 C CA . ILE A 1 81 ? 19.037 -18.472 -22.247 1.00 72.75 81 ILE A CA 1
ATOM 639 C C . ILE A 1 81 ? 19.116 -19.998 -22.292 1.00 72.75 81 ILE A C 1
ATOM 641 O O . ILE A 1 81 ? 19.792 -20.602 -21.464 1.00 72.75 81 ILE A O 1
ATOM 645 N N . HIS A 1 82 ? 18.465 -20.629 -23.267 1.00 75.38 82 HIS A N 1
ATOM 646 C CA . HIS A 1 82 ? 18.437 -22.078 -23.425 1.00 75.38 82 HIS A CA 1
ATOM 647 C C . HIS A 1 82 ? 19.846 -22.655 -23.588 1.00 75.38 82 HIS A C 1
ATOM 649 O O . HIS A 1 82 ? 20.192 -23.647 -22.954 1.00 75.38 82 HIS A O 1
ATOM 655 N N . ARG A 1 83 ? 20.684 -21.990 -24.391 1.00 74.81 83 ARG A N 1
ATOM 656 C CA . ARG A 1 83 ? 22.088 -22.368 -24.613 1.00 74.81 83 ARG A CA 1
ATOM 657 C C . ARG A 1 83 ? 22.984 -22.096 -23.405 1.00 74.81 83 ARG A C 1
ATOM 659 O O . ARG A 1 83 ? 23.998 -22.766 -23.240 1.00 74.81 83 ARG A O 1
ATOM 666 N N . ASN A 1 84 ? 22.629 -21.116 -22.576 1.00 70.50 84 ASN A N 1
ATOM 667 C CA . ASN A 1 84 ? 23.474 -20.625 -21.490 1.00 70.50 84 ASN A CA 1
ATOM 668 C C . ASN A 1 84 ? 22.964 -20.986 -20.092 1.00 70.50 84 ASN A C 1
ATOM 670 O O . ASN A 1 84 ? 23.554 -20.541 -19.113 1.00 70.50 84 ASN A O 1
ATOM 674 N N . THR A 1 85 ? 21.926 -21.806 -19.954 1.00 70.56 85 THR A N 1
ATOM 675 C CA . THR A 1 85 ? 21.439 -22.273 -18.651 1.00 70.56 85 THR A CA 1
ATOM 676 C C . THR A 1 85 ? 21.340 -23.795 -18.632 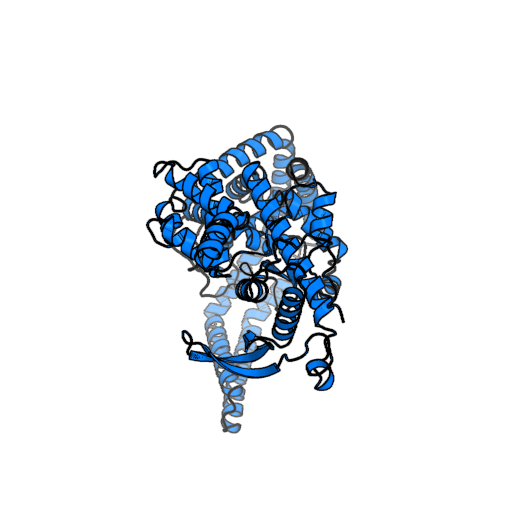1.00 70.56 85 THR A C 1
ATOM 678 O O . THR A 1 85 ? 20.899 -24.392 -19.612 1.00 70.56 85 THR A O 1
ATOM 681 N N . PRO A 1 86 ? 21.715 -24.454 -17.522 1.00 65.06 86 PRO A N 1
ATOM 682 C CA . PRO A 1 86 ? 21.636 -25.912 -17.421 1.00 65.06 86 PRO A CA 1
ATOM 683 C C . PRO A 1 86 ? 20.190 -26.440 -17.390 1.00 65.06 86 PRO A C 1
ATOM 685 O O . PRO A 1 86 ? 19.980 -27.635 -17.569 1.00 65.06 86 PRO A O 1
ATOM 688 N N . PHE A 1 87 ? 19.200 -25.562 -17.189 1.00 67.38 87 PHE A N 1
ATOM 689 C CA . PHE A 1 87 ? 17.778 -25.912 -17.097 1.00 67.38 87 PHE A CA 1
ATOM 690 C C . PHE A 1 87 ? 16.951 -25.459 -18.288 1.00 67.38 87 PHE A C 1
ATOM 692 O O . PHE A 1 87 ? 15.728 -25.565 -18.240 1.00 67.38 87 PHE A O 1
ATOM 699 N N . TRP A 1 88 ? 17.597 -24.938 -19.334 1.00 73.94 88 TRP A N 1
ATOM 700 C CA . TRP A 1 88 ? 16.937 -24.514 -20.568 1.00 73.94 88 TRP A CA 1
ATOM 701 C C . TRP A 1 88 ? 15.963 -23.334 -20.428 1.00 73.94 88 TRP A C 1
ATOM 703 O O . TRP A 1 88 ? 15.394 -22.901 -21.431 1.00 73.94 88 TRP A O 1
ATOM 713 N N . ASP A 1 89 ? 15.790 -22.800 -19.218 1.00 75.25 89 ASP A N 1
ATOM 714 C CA . ASP A 1 89 ? 14.981 -21.636 -18.894 1.00 75.25 89 ASP A CA 1
ATOM 715 C C . ASP A 1 89 ? 15.566 -20.842 -17.705 1.00 75.25 89 ASP A C 1
ATOM 717 O O . ASP A 1 89 ? 16.403 -21.310 -16.927 1.00 75.25 89 ASP A O 1
ATOM 721 N N . LEU A 1 90 ? 15.110 -19.593 -17.552 1.00 72.44 90 LEU A N 1
ATOM 722 C CA . LEU A 1 90 ? 15.473 -18.779 -16.389 1.00 72.44 90 LEU A CA 1
ATOM 723 C C . LEU A 1 90 ? 14.823 -19.292 -15.110 1.00 72.44 90 LEU A C 1
ATOM 725 O O . LEU A 1 90 ? 15.357 -19.060 -14.036 1.00 72.44 90 LEU A O 1
ATOM 729 N N . LYS A 1 91 ? 13.671 -19.964 -15.194 1.00 70.88 91 LYS A N 1
ATOM 730 C CA . LYS A 1 91 ? 12.941 -20.418 -14.009 1.00 70.88 91 LYS A CA 1
ATOM 731 C C . LYS A 1 91 ? 13.738 -21.477 -13.251 1.00 70.88 91 LYS A C 1
ATOM 733 O O . LYS A 1 91 ? 13.876 -21.362 -12.046 1.00 70.88 91 LYS A O 1
ATOM 738 N N . GLY A 1 92 ? 14.284 -22.470 -13.938 1.00 69.19 92 GLY A N 1
ATOM 739 C CA . GLY A 1 92 ? 15.145 -23.497 -13.373 1.00 69.19 92 GLY A CA 1
ATOM 740 C C . GLY A 1 92 ? 16.446 -22.916 -12.835 1.00 69.19 92 GLY A C 1
ATOM 741 O O . GLY A 1 92 ? 16.847 -23.282 -11.736 1.00 69.19 92 GLY A O 1
ATOM 742 N N . LEU A 1 93 ? 17.053 -21.947 -13.534 1.00 72.62 93 LEU A N 1
ATOM 743 C CA . LEU A 1 93 ? 18.239 -21.245 -13.026 1.00 72.62 93 LEU A CA 1
ATOM 744 C C . LEU A 1 93 ? 17.920 -20.466 -11.740 1.00 72.62 93 LEU A C 1
ATOM 746 O O . LEU A 1 93 ? 18.617 -20.606 -10.741 1.00 72.62 93 LEU A O 1
ATOM 750 N N . LEU A 1 94 ? 16.830 -19.698 -11.742 1.00 69.19 94 LEU A N 1
ATOM 751 C CA . LEU A 1 94 ? 16.347 -18.956 -10.577 1.00 69.19 94 LEU A CA 1
ATOM 752 C C . LEU A 1 94 ? 15.916 -19.879 -9.440 1.00 69.19 94 LEU A C 1
ATOM 754 O O . LEU A 1 94 ? 16.053 -19.484 -8.295 1.00 69.19 94 LEU A O 1
ATOM 758 N N . ASN A 1 95 ? 15.417 -21.081 -9.732 1.00 67.19 95 ASN A N 1
ATOM 759 C CA . ASN A 1 95 ? 15.049 -22.088 -8.736 1.00 67.19 95 ASN A CA 1
ATOM 760 C C . ASN A 1 95 ? 16.274 -22.804 -8.155 1.00 67.19 95 ASN A C 1
ATOM 762 O O . ASN A 1 95 ? 16.248 -23.167 -6.987 1.00 67.19 95 ASN A O 1
ATOM 766 N N . GLN A 1 96 ? 17.335 -23.011 -8.946 1.00 67.06 96 GLN A N 1
ATOM 767 C CA . GLN A 1 96 ? 18.601 -23.567 -8.453 1.00 67.06 96 GLN A CA 1
ATOM 768 C C . GLN A 1 96 ? 19.263 -22.616 -7.460 1.00 67.06 96 GLN A C 1
ATOM 770 O O . GLN A 1 96 ? 19.855 -23.056 -6.479 1.00 67.06 96 GLN A O 1
ATOM 775 N N . TRP A 1 97 ? 19.148 -21.321 -7.733 1.00 59.03 97 TRP A N 1
ATOM 776 C CA . TRP A 1 97 ? 19.628 -20.277 -6.844 1.00 59.03 97 TRP A CA 1
ATOM 777 C C . TRP A 1 97 ? 18.606 -19.903 -5.766 1.00 59.03 97 TRP A C 1
ATOM 779 O O . TRP A 1 97 ? 19.014 -19.373 -4.738 1.00 59.03 97 TRP A O 1
ATOM 789 N N . GLY A 1 98 ? 17.316 -20.212 -5.992 1.00 49.94 98 GLY A N 1
ATOM 790 C CA . GLY A 1 98 ? 16.150 -19.699 -5.259 1.00 49.94 98 GLY A CA 1
ATOM 791 C C . GLY A 1 98 ? 16.196 -18.170 -5.102 1.00 49.94 98 GLY A C 1
ATOM 792 O O . GLY A 1 98 ? 17.218 -17.545 -5.349 1.00 49.94 98 GLY A O 1
ATOM 793 N N . PRO A 1 99 ? 15.181 -17.486 -4.564 1.00 51.16 99 PRO A N 1
ATOM 794 C CA . PRO A 1 99 ? 15.551 -16.842 -3.320 1.00 51.16 99 PRO A CA 1
ATOM 795 C C . PRO A 1 99 ? 15.968 -18.014 -2.410 1.00 51.16 99 PRO A C 1
ATOM 797 O O . PRO A 1 99 ? 15.125 -18.880 -2.175 1.00 51.16 99 PRO A O 1
ATOM 800 N N . PRO A 1 100 ? 17.240 -18.163 -1.998 1.00 51.34 100 PRO A N 1
ATOM 801 C CA . PRO A 1 100 ? 17.580 -19.141 -0.987 1.00 51.34 100 PRO A CA 1
ATOM 802 C C . PRO A 1 100 ? 16.560 -18.996 0.142 1.00 51.34 100 PRO A C 1
ATOM 804 O O . PRO A 1 100 ? 16.106 -17.879 0.417 1.00 51.34 100 PRO A O 1
ATOM 807 N N . ASP A 1 101 ? 16.191 -20.101 0.786 1.00 50.38 101 ASP A N 1
ATOM 808 C CA . ASP A 1 101 ? 15.184 -20.100 1.857 1.00 50.38 101 ASP A CA 1
ATOM 809 C C . ASP A 1 101 ? 15.476 -19.026 2.930 1.00 50.38 101 ASP A C 1
ATOM 811 O O . ASP A 1 101 ? 14.571 -18.546 3.610 1.00 50.38 101 ASP A O 1
ATOM 815 N N . ASN A 1 102 ? 16.734 -18.574 3.011 1.00 58.81 102 ASN A N 1
ATOM 816 C CA . ASN A 1 102 ? 17.205 -17.508 3.873 1.00 58.81 102 ASN A CA 1
ATOM 817 C C . ASN A 1 102 ? 17.251 -16.078 3.282 1.00 58.81 102 ASN A C 1
ATOM 819 O O . ASN A 1 102 ? 17.555 -15.198 4.067 1.00 58.81 102 ASN A O 1
ATOM 823 N N . ILE A 1 103 ? 16.990 -15.755 2.001 1.00 66.38 103 ILE A N 1
ATOM 824 C CA . ILE A 1 103 ? 17.058 -14.337 1.544 1.00 66.38 103 ILE A CA 1
ATOM 825 C C . ILE A 1 103 ? 16.013 -13.502 2.248 1.00 66.38 103 ILE A C 1
ATOM 827 O O . ILE A 1 103 ? 16.326 -12.420 2.731 1.00 66.38 103 ILE A O 1
ATOM 831 N N . GLY A 1 104 ? 14.768 -13.984 2.270 1.00 73.19 104 GLY A N 1
ATOM 832 C CA . GLY A 1 104 ? 13.696 -13.250 2.930 1.00 73.19 104 GLY A CA 1
ATOM 833 C C . GLY A 1 104 ? 14.039 -13.052 4.403 1.00 73.19 104 GLY A C 1
ATOM 834 O O . GLY A 1 104 ? 13.864 -11.960 4.926 1.00 73.19 104 GLY A O 1
ATOM 835 N N . GLN A 1 105 ? 14.623 -14.076 5.032 1.00 80.44 105 GLN A N 1
ATOM 836 C CA . GLN A 1 105 ? 15.051 -14.039 6.424 1.00 80.44 105 GLN A CA 1
ATOM 837 C C . GLN A 1 105 ? 16.245 -13.096 6.641 1.00 80.44 105 GLN A C 1
ATOM 839 O O . GLN A 1 105 ? 16.196 -12.250 7.520 1.00 80.44 105 GLN A O 1
ATOM 844 N N . ALA A 1 106 ? 17.292 -13.178 5.824 1.00 77.38 106 ALA A N 1
ATOM 845 C CA . ALA A 1 106 ? 18.488 -12.350 5.917 1.00 77.38 106 ALA A CA 1
ATOM 846 C C . ALA A 1 106 ? 18.166 -10.881 5.630 1.00 77.38 106 ALA A C 1
ATOM 848 O O . ALA A 1 106 ? 18.656 -9.987 6.315 1.00 77.38 106 ALA A O 1
ATOM 849 N N . GLN A 1 107 ? 17.308 -10.616 4.642 1.00 82.50 107 GLN A N 1
ATOM 850 C CA . GLN A 1 107 ? 16.833 -9.270 4.346 1.00 82.50 107 GLN A CA 1
ATOM 851 C C . GLN A 1 107 ? 15.929 -8.744 5.465 1.00 82.50 107 GLN A C 1
ATOM 853 O O . GLN A 1 107 ? 16.040 -7.572 5.818 1.00 82.50 107 GLN A O 1
ATOM 858 N N . LEU A 1 108 ? 15.084 -9.593 6.057 1.00 89.50 108 LEU A N 1
ATOM 859 C CA . LEU A 1 108 ? 14.272 -9.256 7.225 1.00 89.50 108 LEU A CA 1
ATOM 860 C C . LEU A 1 108 ? 15.145 -8.909 8.436 1.00 89.50 108 LEU A C 1
ATOM 862 O O . LEU A 1 108 ? 14.965 -7.851 9.029 1.00 89.50 108 LEU A O 1
ATOM 866 N N . GLU A 1 109 ? 16.114 -9.756 8.780 1.00 89.38 109 GLU A N 1
ATOM 867 C CA . GLU A 1 109 ? 17.060 -9.534 9.879 1.00 89.38 109 GLU A CA 1
ATOM 868 C C . GLU A 1 109 ? 17.878 -8.257 9.654 1.00 89.38 109 GLU A C 1
ATOM 870 O O . GLU A 1 109 ? 18.014 -7.436 10.562 1.00 89.38 109 GLU A O 1
ATOM 875 N N . LYS A 1 110 ? 18.346 -8.029 8.421 1.00 86.81 110 LYS A N 1
ATOM 876 C CA . LYS A 1 110 ? 19.034 -6.794 8.029 1.00 86.81 110 LYS A CA 1
ATOM 877 C C . LYS A 1 110 ? 18.138 -5.566 8.201 1.00 86.81 110 LYS A C 1
ATOM 879 O O . LYS A 1 110 ? 18.587 -4.565 8.757 1.00 86.81 110 LYS A O 1
ATOM 884 N N . ASN A 1 111 ? 16.892 -5.635 7.731 1.00 92.12 111 ASN A N 1
ATOM 885 C CA . ASN A 1 111 ? 15.927 -4.546 7.850 1.00 92.12 111 ASN A CA 1
ATOM 886 C C . ASN A 1 111 ? 15.616 -4.247 9.323 1.00 92.12 111 ASN A C 1
ATOM 888 O O . ASN A 1 111 ? 15.717 -3.096 9.728 1.00 92.12 111 ASN A O 1
ATOM 892 N N . ARG A 1 112 ? 15.331 -5.268 10.140 1.00 94.62 112 ARG A N 1
ATOM 893 C CA . ARG A 1 112 ? 15.114 -5.122 11.588 1.00 94.62 112 ARG A CA 1
ATOM 894 C C . ARG A 1 112 ? 16.301 -4.449 12.272 1.00 94.62 112 ARG A C 1
ATOM 896 O O . ARG A 1 112 ? 16.121 -3.432 12.929 1.00 94.62 112 ARG A O 1
ATOM 903 N N . ALA A 1 113 ? 17.516 -4.957 12.058 1.00 91.56 113 ALA A N 1
ATOM 904 C CA . ALA A 1 113 ? 18.717 -4.422 12.697 1.00 91.56 113 ALA A CA 1
ATOM 905 C C . ALA A 1 113 ? 18.982 -2.954 12.319 1.00 91.56 113 ALA A C 1
ATOM 907 O O . ALA A 1 113 ? 19.275 -2.125 13.178 1.00 91.56 113 ALA A O 1
ATOM 908 N N . GLN A 1 114 ? 18.856 -2.609 11.035 1.00 89.69 114 GLN A N 1
ATOM 909 C CA . GLN A 1 114 ? 19.071 -1.236 10.568 1.00 89.69 114 GLN A CA 1
ATOM 910 C C . GLN A 1 114 ? 17.954 -0.286 10.997 1.00 89.69 114 GLN A C 1
ATOM 912 O O . GLN A 1 114 ? 18.226 0.874 11.303 1.00 89.69 114 GLN A O 1
ATOM 917 N N . GLY A 1 115 ? 16.709 -0.759 11.003 1.00 93.00 115 GLY A N 1
ATOM 918 C CA . GLY A 1 115 ? 15.570 0.004 11.489 1.00 93.00 115 GLY A CA 1
ATOM 919 C C . GLY A 1 115 ? 15.690 0.305 12.969 1.00 93.00 115 GLY A C 1
ATOM 920 O O . GLY A 1 115 ? 15.610 1.467 13.347 1.00 93.00 115 GLY A O 1
ATOM 921 N N . GLN A 1 116 ? 16.001 -0.709 13.778 1.00 93.12 116 GLN A N 1
ATOM 922 C CA . GLN A 1 116 ? 16.285 -0.540 15.197 1.00 93.12 116 GLN A CA 1
ATOM 923 C C . GLN A 1 116 ? 17.401 0.489 15.418 1.00 93.12 116 GLN A C 1
ATOM 925 O O . GLN A 1 116 ? 17.213 1.437 16.175 1.00 93.12 116 GLN A O 1
ATOM 930 N N . GLN A 1 117 ? 18.528 0.361 14.710 1.00 91.12 117 GLN A N 1
ATOM 931 C CA . GLN A 1 117 ? 19.633 1.315 14.817 1.00 91.12 117 GLN A CA 1
ATOM 932 C C . GLN A 1 117 ? 19.195 2.745 14.460 1.00 91.12 117 GLN A C 1
ATOM 934 O O . GLN A 1 117 ? 19.562 3.698 15.147 1.00 91.12 117 GLN A O 1
ATOM 939 N N . LEU A 1 118 ? 18.422 2.919 13.381 1.00 88.25 118 LEU A N 1
ATOM 940 C CA . LEU A 1 118 ? 17.941 4.237 12.966 1.00 88.25 118 LEU A CA 1
ATOM 941 C C . LEU A 1 118 ? 16.932 4.806 13.972 1.00 88.25 118 LEU A C 1
ATOM 943 O O . LEU A 1 118 ? 16.976 5.993 14.282 1.00 88.25 118 LEU A O 1
ATOM 947 N N . ARG A 1 119 ? 16.050 3.966 14.516 1.00 89.00 119 ARG A N 1
ATOM 948 C CA . ARG A 1 119 ? 15.112 4.334 15.576 1.00 89.00 119 ARG A CA 1
ATOM 949 C C . ARG A 1 119 ? 15.858 4.821 16.813 1.00 89.00 119 ARG A C 1
ATOM 951 O O . ARG A 1 119 ? 15.535 5.890 17.312 1.00 89.00 119 ARG A O 1
ATOM 958 N N . GLU A 1 120 ? 16.862 4.082 17.276 1.00 88.31 120 GLU A N 1
ATOM 959 C CA . GLU A 1 120 ? 17.681 4.456 18.437 1.00 88.31 120 GLU A CA 1
ATOM 960 C C . GLU A 1 120 ? 18.371 5.811 18.211 1.00 88.31 120 GLU A C 1
ATOM 962 O O . GLU A 1 120 ? 18.290 6.705 19.052 1.00 88.31 120 GLU A O 1
ATOM 967 N N . GLN A 1 121 ? 18.941 6.020 17.019 1.00 85.50 121 GLN A N 1
ATOM 968 C CA . GLN A 1 121 ? 19.574 7.287 16.634 1.00 85.50 121 GLN A CA 1
ATOM 969 C C . GLN A 1 121 ? 18.612 8.477 16.589 1.00 85.50 121 GLN A C 1
ATOM 971 O O . GLN A 1 121 ? 18.996 9.582 16.965 1.00 85.50 121 GLN A O 1
ATOM 976 N N . LEU A 1 122 ? 17.397 8.278 16.074 1.00 80.75 122 LEU A N 1
ATOM 977 C CA . LEU A 1 122 ? 16.444 9.364 15.842 1.00 80.75 122 LEU A CA 1
ATOM 978 C C . LEU A 1 122 ? 15.520 9.617 17.030 1.00 80.75 122 LEU A C 1
ATOM 980 O O . LEU A 1 122 ? 14.935 10.695 17.104 1.00 80.75 122 LEU A O 1
ATOM 984 N N . ILE A 1 123 ? 15.344 8.634 17.921 1.00 77.56 123 ILE A N 1
ATOM 985 C CA . ILE A 1 123 ? 14.302 8.687 18.944 1.00 77.56 123 ILE A CA 1
ATOM 986 C C . ILE A 1 123 ? 14.839 8.786 20.376 1.00 77.56 123 ILE A C 1
ATOM 988 O O . ILE A 1 123 ? 14.243 9.497 21.178 1.00 77.56 123 ILE A O 1
ATOM 992 N N . GLU A 1 124 ? 15.962 8.179 20.750 1.00 67.56 124 GLU A N 1
ATOM 993 C CA . GLU A 1 124 ? 16.238 7.986 22.186 1.00 67.56 124 GLU A CA 1
ATOM 994 C C . GLU A 1 124 ? 16.521 9.262 23.006 1.00 67.56 124 GLU A C 1
ATOM 996 O O . GLU A 1 124 ? 16.078 9.342 24.153 1.00 67.56 124 GLU A O 1
ATOM 1001 N N . SER A 1 125 ? 17.202 10.283 22.471 1.00 62.09 125 SER A N 1
ATOM 1002 C CA . SER A 1 125 ? 17.619 11.445 23.285 1.00 62.09 125 SER A CA 1
ATOM 1003 C C . SER A 1 125 ? 16.598 12.584 23.374 1.00 62.09 125 SER A C 1
ATOM 1005 O O . SER A 1 125 ? 16.554 13.276 24.389 1.00 62.09 125 SER A O 1
ATOM 1007 N N . GLU A 1 126 ? 15.783 12.799 22.340 1.00 59.78 126 GLU A N 1
ATOM 1008 C CA . GLU A 1 126 ? 14.802 13.900 22.296 1.00 59.78 126 GLU A CA 1
ATOM 1009 C C . GLU A 1 126 ? 13.379 13.442 22.673 1.00 59.78 126 GLU A C 1
ATOM 1011 O O . GLU A 1 126 ? 12.559 14.261 23.089 1.00 59.78 126 GLU A O 1
ATOM 1016 N N . ASN A 1 127 ? 13.091 12.130 22.631 1.00 68.00 127 ASN A N 1
ATOM 1017 C CA . ASN A 1 127 ? 11.712 11.636 22.673 1.00 68.00 127 ASN A CA 1
ATOM 1018 C C . ASN A 1 127 ? 11.289 10.869 23.923 1.00 68.00 127 ASN A C 1
ATOM 1020 O O . ASN A 1 127 ? 10.096 10.615 24.069 1.00 68.00 127 ASN A O 1
ATOM 1024 N N . ALA A 1 128 ? 12.189 10.536 24.852 1.00 73.19 128 ALA A N 1
ATOM 1025 C CA . ALA A 1 128 ? 11.784 9.867 26.095 1.00 73.19 128 ALA A CA 1
ATOM 1026 C C . ALA A 1 128 ? 10.728 10.685 26.869 1.00 73.19 128 ALA A C 1
ATOM 1028 O O . ALA A 1 128 ? 9.769 10.133 27.410 1.00 73.19 128 ALA A O 1
ATOM 1029 N N . GLN A 1 129 ? 10.861 12.016 26.850 1.00 83.62 129 GLN A N 1
ATOM 1030 C CA . GLN A 1 129 ? 9.896 12.927 27.459 1.00 83.62 129 GLN A CA 1
ATOM 1031 C C . GLN A 1 129 ? 8.575 12.978 26.675 1.00 83.62 129 GLN A C 1
ATOM 1033 O O . GLN A 1 129 ? 7.514 12.811 27.271 1.00 83.62 129 GLN A O 1
ATOM 1038 N N . LEU A 1 130 ? 8.619 13.155 25.348 1.00 86.88 130 LEU A N 1
ATOM 1039 C CA . LEU A 1 130 ? 7.412 13.203 24.510 1.00 86.88 130 LEU A CA 1
ATOM 1040 C C . LEU A 1 130 ? 6.628 11.886 24.550 1.00 86.88 130 LEU A C 1
ATOM 1042 O O . LEU A 1 130 ? 5.409 11.912 24.685 1.00 86.88 130 LEU A O 1
ATOM 1046 N N . 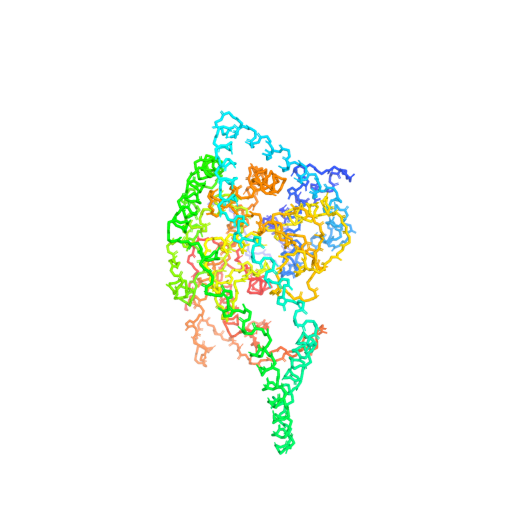ALA A 1 131 ? 7.311 10.743 24.486 1.00 82.19 131 ALA A N 1
ATOM 1047 C CA . ALA A 1 131 ? 6.689 9.426 24.589 1.00 82.19 131 ALA A CA 1
ATOM 1048 C C . ALA A 1 131 ? 6.023 9.220 25.959 1.00 82.19 131 ALA A C 1
ATOM 1050 O O . ALA A 1 131 ? 4.880 8.770 26.017 1.00 82.19 131 ALA A O 1
ATOM 1051 N N . SER A 1 132 ? 6.692 9.619 27.048 1.00 86.56 132 SER A N 1
ATOM 1052 C CA . SER A 1 132 ? 6.121 9.589 28.403 1.00 86.56 132 SER A CA 1
ATOM 1053 C C . SER A 1 132 ? 4.873 10.472 28.520 1.00 86.56 132 SER A C 1
ATOM 1055 O O . SER A 1 132 ? 3.851 10.049 29.058 1.00 86.56 132 SER A O 1
ATOM 1057 N N . GLU A 1 133 ? 4.905 11.681 27.955 1.00 91.69 133 GLU A N 1
ATOM 1058 C CA . GLU A 1 133 ? 3.749 12.582 27.932 1.00 91.69 133 GLU A CA 1
ATOM 1059 C C . GLU A 1 133 ? 2.588 12.027 27.100 1.00 91.69 133 GLU A C 1
ATOM 1061 O O . GLU A 1 133 ? 1.433 12.131 27.516 1.00 91.69 133 GLU A O 1
ATOM 1066 N N . ILE A 1 134 ? 2.867 11.412 25.945 1.00 89.94 134 ILE A N 1
ATOM 1067 C CA . ILE A 1 134 ? 1.836 10.744 25.143 1.00 89.94 134 ILE A CA 1
ATOM 1068 C C . ILE A 1 134 ? 1.216 9.591 25.937 1.00 89.94 134 ILE A C 1
ATOM 1070 O O . ILE A 1 134 ? -0.009 9.500 25.988 1.00 89.94 134 ILE A O 1
ATOM 1074 N N . GLN A 1 135 ? 2.024 8.773 26.616 1.00 89.25 135 GLN A N 1
ATOM 1075 C CA . GLN A 1 135 ? 1.536 7.665 27.438 1.00 89.25 135 GLN A CA 1
ATOM 1076 C C . GLN A 1 135 ? 0.634 8.151 28.583 1.00 89.25 135 GLN A C 1
ATOM 1078 O O . GLN A 1 135 ? -0.423 7.573 28.835 1.00 89.25 135 GLN A O 1
ATOM 1083 N N . GLN A 1 136 ? 0.997 9.250 29.250 1.00 93.75 136 GLN A N 1
ATOM 1084 C CA . GLN A 1 136 ? 0.164 9.865 30.291 1.00 93.75 136 GLN A CA 1
ATOM 1085 C C . GLN A 1 136 ? -1.170 10.384 29.738 1.00 93.75 136 GLN A C 1
ATOM 1087 O O . GLN A 1 136 ? -2.218 10.220 30.370 1.00 93.75 136 GLN A O 1
ATOM 1092 N N . LEU A 1 137 ? -1.153 10.999 28.553 1.00 94.56 137 LEU A N 1
ATOM 1093 C CA . LEU A 1 137 ? -2.369 11.465 27.888 1.00 94.56 137 LEU A CA 1
ATOM 1094 C C . LEU A 1 137 ? -3.241 10.302 27.404 1.00 94.56 137 LEU A C 1
ATOM 1096 O O . LEU A 1 137 ? -4.460 10.391 27.512 1.00 94.56 137 LEU A O 1
ATOM 1100 N N . GLN A 1 138 ? -2.646 9.213 26.911 1.00 91.38 138 GLN A N 1
ATOM 1101 C CA . GLN A 1 138 ? -3.362 7.988 26.539 1.00 91.38 138 GLN A CA 1
ATOM 1102 C C . GLN A 1 138 ? -4.038 7.362 27.757 1.00 91.38 138 GLN A C 1
ATOM 1104 O O . GLN A 1 138 ? -5.233 7.090 27.700 1.00 91.38 138 GLN A O 1
ATOM 1109 N N . GLN A 1 139 ? -3.328 7.246 28.884 1.00 93.19 139 GLN A N 1
ATOM 1110 C CA . GLN A 1 139 ? -3.926 6.779 30.135 1.00 93.19 139 GLN A CA 1
ATOM 1111 C C . GLN A 1 139 ? -5.086 7.682 30.569 1.00 93.19 139 GLN A C 1
ATOM 1113 O O . GLN A 1 139 ? -6.158 7.192 30.908 1.00 93.19 139 GLN A O 1
ATOM 1118 N N . SER A 1 140 ? -4.909 9.004 30.485 1.00 93.38 140 SER A N 1
ATOM 1119 C CA . SER A 1 140 ? -5.977 9.961 30.798 1.00 93.38 140 SER A CA 1
ATOM 1120 C C . SER A 1 140 ? -7.184 9.786 29.870 1.00 93.38 140 SER A C 1
ATOM 1122 O O . SER A 1 140 ? -8.328 9.827 30.316 1.00 93.38 140 SER A O 1
ATOM 1124 N N . LEU A 1 141 ? -6.947 9.569 28.575 1.00 91.38 141 LEU A N 1
ATOM 1125 C CA . LEU A 1 141 ? -7.993 9.327 27.586 1.00 91.38 141 LEU A CA 1
ATOM 1126 C C . LEU A 1 141 ? -8.755 8.027 27.870 1.00 91.38 141 LEU A C 1
ATOM 1128 O O . LEU A 1 141 ? -9.982 8.001 27.743 1.00 91.38 141 LEU A O 1
ATOM 1132 N N . ASP A 1 142 ? -8.044 6.972 28.256 1.00 89.44 142 ASP A N 1
ATOM 1133 C CA . ASP A 1 142 ? -8.631 5.691 28.634 1.00 89.44 142 ASP A CA 1
ATOM 1134 C C . ASP A 1 142 ? -9.443 5.813 29.921 1.00 89.44 142 ASP A C 1
ATOM 1136 O O . ASP A 1 142 ? -10.575 5.336 29.960 1.00 89.44 142 ASP A O 1
ATOM 1140 N N . ASP A 1 143 ? -8.951 6.541 30.924 1.00 89.94 143 ASP A N 1
ATOM 1141 C CA . ASP A 1 143 ? -9.678 6.812 32.167 1.00 89.94 143 ASP A CA 1
ATOM 1142 C C . ASP A 1 143 ? -10.970 7.607 31.907 1.00 89.94 143 ASP A C 1
ATOM 1144 O O . ASP A 1 143 ? -12.021 7.291 32.471 1.00 89.94 143 ASP A O 1
ATOM 1148 N N . ILE A 1 144 ? -10.934 8.588 30.991 1.00 87.62 144 ILE A N 1
ATOM 1149 C CA . ILE A 1 144 ? -12.125 9.335 30.553 1.00 87.62 144 ILE A CA 1
ATOM 1150 C C . ILE A 1 144 ? -13.122 8.404 29.840 1.00 87.62 144 ILE A C 1
ATOM 1152 O O . ILE A 1 144 ? -14.334 8.533 30.022 1.00 87.62 144 ILE A O 1
ATOM 1156 N N . LYS A 1 145 ? -12.645 7.454 29.023 1.00 85.12 145 LYS A N 1
ATOM 1157 C CA . LYS A 1 145 ? -13.493 6.544 28.229 1.00 85.12 145 LYS A CA 1
ATOM 1158 C C . LYS A 1 145 ? -13.996 5.323 29.010 1.00 85.12 145 LYS A C 1
ATOM 1160 O O . LYS A 1 145 ? -15.057 4.788 28.667 1.00 85.12 145 LYS A O 1
ATOM 1165 N N . ALA A 1 146 ? -13.272 4.873 30.032 1.00 84.62 146 ALA A N 1
ATOM 1166 C CA . ALA A 1 146 ? -13.499 3.608 30.728 1.00 84.62 146 ALA A CA 1
ATOM 1167 C C . ALA A 1 146 ? -14.925 3.441 31.293 1.00 84.62 146 ALA A C 1
ATOM 1169 O O . ALA A 1 146 ? -15.511 2.369 31.083 1.00 84.62 146 ALA A O 1
ATOM 1170 N N . PRO A 1 147 ? -15.549 4.458 31.931 1.00 81.38 147 PRO A N 1
ATOM 1171 C CA . PRO A 1 147 ? -16.922 4.342 32.430 1.00 81.38 147 PRO A CA 1
ATOM 1172 C C . PRO A 1 147 ? -17.933 4.009 31.323 1.00 81.38 147 PRO A C 1
ATOM 1174 O O . PRO A 1 147 ? -18.814 3.161 31.501 1.00 81.38 147 PRO A O 1
ATOM 1177 N N . TYR A 1 148 ? -17.766 4.618 30.147 1.00 77.06 148 TYR A N 1
ATOM 1178 C CA . TYR A 1 148 ? -18.660 4.445 29.002 1.00 77.06 148 TYR A CA 1
ATOM 1179 C C . TYR A 1 148 ? -18.429 3.105 28.296 1.00 77.06 148 TYR A C 1
ATOM 1181 O O . TYR A 1 148 ? -19.382 2.410 27.943 1.00 77.06 148 TYR A O 1
ATOM 1189 N N . GLN A 1 149 ? -17.168 2.694 28.134 1.00 74.94 149 GLN A N 1
ATOM 1190 C CA . GLN A 1 149 ? -16.823 1.410 27.515 1.00 74.94 149 GLN A CA 1
ATOM 1191 C C . GLN A 1 149 ? -17.287 0.213 28.353 1.00 74.94 149 GLN A C 1
ATOM 1193 O O . GLN A 1 149 ? -17.821 -0.754 27.803 1.00 74.94 149 GLN A O 1
ATOM 1198 N N . LYS A 1 150 ? -17.116 0.272 29.682 1.00 73.50 150 LYS A N 1
ATOM 1199 C CA . LYS A 1 150 ? -17.589 -0.771 30.604 1.00 73.50 150 LYS A CA 1
ATOM 1200 C C . LYS A 1 150 ? -19.101 -0.941 30.502 1.00 73.50 150 LYS A C 1
ATOM 1202 O O . LYS A 1 150 ? -19.588 -2.056 30.325 1.00 73.50 150 LYS A O 1
ATOM 1207 N N . SER A 1 151 ? -19.815 0.179 30.520 1.00 72.19 151 SER A N 1
ATOM 1208 C CA . SER A 1 151 ? -21.265 0.196 30.377 1.00 72.19 151 SER A CA 1
ATOM 1209 C C . SER A 1 151 ? -21.699 -0.369 29.007 1.00 72.19 151 SER A C 1
ATOM 1211 O O . SER A 1 151 ? -22.689 -1.096 28.933 1.00 72.19 151 SER A O 1
ATOM 1213 N N . HIS A 1 152 ? -20.952 -0.107 27.916 1.00 73.69 152 HIS A N 1
ATOM 1214 C CA . HIS A 1 152 ? -21.259 -0.661 26.582 1.00 73.69 152 HIS A CA 1
ATOM 1215 C C . HIS A 1 152 ? -21.200 -2.176 26.559 1.00 73.69 152 HIS A C 1
ATOM 1217 O O . HIS A 1 152 ? -22.078 -2.830 25.994 1.00 73.69 152 HIS A O 1
ATOM 1223 N N . LYS A 1 153 ? -20.136 -2.727 27.153 1.00 77.75 153 LYS A N 1
ATOM 1224 C CA . LYS A 1 153 ? -19.904 -4.170 27.214 1.00 77.75 153 LYS A CA 1
ATOM 1225 C C . LYS A 1 153 ? -21.002 -4.857 28.017 1.00 77.75 153 LYS A C 1
ATOM 1227 O O . LYS A 1 153 ? -21.515 -5.879 27.576 1.00 77.75 153 LYS A O 1
ATOM 1232 N N . GLU A 1 154 ? -21.393 -4.281 29.149 1.00 81.00 154 GLU A N 1
ATOM 1233 C CA . GLU A 1 154 ? -22.442 -4.835 30.005 1.00 81.00 154 GLU A CA 1
ATOM 1234 C C . GLU A 1 154 ? -23.803 -4.866 29.302 1.00 81.00 154 GLU A C 1
ATOM 1236 O O . GLU A 1 154 ? -24.458 -5.905 29.275 1.00 81.00 154 GLU A O 1
ATOM 1241 N N . ILE A 1 155 ? -24.187 -3.779 28.630 1.00 78.06 155 ILE A N 1
ATOM 1242 C CA . ILE A 1 155 ? -25.455 -3.718 27.892 1.00 78.06 155 ILE A CA 1
ATOM 1243 C C . ILE A 1 155 ? -25.422 -4.603 26.651 1.00 78.06 155 ILE A C 1
ATOM 1245 O O . ILE A 1 155 ? -26.393 -5.298 26.367 1.00 78.06 155 ILE A O 1
ATOM 1249 N N . SER A 1 156 ? -24.302 -4.640 25.929 1.00 78.19 156 SER A N 1
ATOM 1250 C CA . SER A 1 156 ? -24.135 -5.563 24.802 1.00 78.19 156 SER A CA 1
ATOM 1251 C C . SER A 1 156 ? -24.278 -7.016 25.250 1.00 78.19 156 SER A C 1
ATOM 1253 O O . SER A 1 156 ? -24.916 -7.797 24.545 1.00 78.19 156 SER A O 1
ATOM 1255 N N . ARG A 1 157 ? -23.761 -7.362 26.440 1.00 84.56 157 ARG A N 1
ATOM 1256 C CA . ARG A 1 157 ? -23.958 -8.679 27.056 1.00 84.56 157 ARG A CA 1
ATOM 1257 C C . ARG A 1 157 ? -25.426 -8.923 27.389 1.00 84.56 157 ARG A C 1
ATOM 1259 O O . ARG A 1 157 ? -25.967 -9.908 26.917 1.00 84.56 157 ARG A O 1
ATOM 1266 N N . ILE A 1 158 ? -26.095 -8.002 28.085 1.00 86.25 158 ILE A N 1
ATOM 1267 C CA . ILE A 1 158 ? -27.530 -8.119 28.411 1.00 86.25 158 ILE A CA 1
ATOM 1268 C C . ILE A 1 158 ? -28.369 -8.312 27.140 1.00 86.25 158 ILE A C 1
ATOM 1270 O O . ILE A 1 158 ? -29.212 -9.200 27.074 1.00 86.25 158 ILE A O 1
ATOM 1274 N N . LEU A 1 159 ? -28.123 -7.516 26.097 1.00 85.00 159 LEU A N 1
ATOM 1275 C CA . LEU A 1 159 ? -28.822 -7.650 24.819 1.00 85.00 159 LEU A CA 1
ATOM 1276 C C . LEU A 1 159 ? -28.507 -8.979 24.123 1.00 85.00 159 LEU A C 1
ATOM 1278 O O . LEU A 1 159 ? -29.380 -9.523 23.450 1.00 85.00 159 LEU A O 1
ATOM 1282 N N . SER A 1 160 ? -27.281 -9.490 24.250 1.00 84.12 160 SER A N 1
ATOM 1283 C CA . SER A 1 160 ? -26.908 -10.817 23.754 1.00 84.12 160 SER A CA 1
ATOM 1284 C C . SER A 1 160 ? -27.661 -11.916 24.501 1.00 84.12 160 SER A C 1
ATOM 1286 O O . SER A 1 160 ? -28.301 -12.743 23.857 1.00 84.12 160 SER A O 1
ATOM 1288 N N . ASP A 1 161 ? -27.672 -11.865 25.833 1.00 88.31 161 ASP A N 1
ATOM 1289 C CA . ASP A 1 161 ? -28.346 -12.834 26.699 1.00 88.31 161 ASP A CA 1
ATOM 1290 C C . ASP A 1 161 ? -29.858 -12.858 26.414 1.00 88.31 161 ASP A C 1
ATOM 1292 O O . ASP A 1 161 ? -30.443 -13.924 26.248 1.00 88.31 161 ASP A O 1
ATOM 1296 N N . ILE A 1 162 ? -30.491 -11.688 26.248 1.00 89.75 162 ILE A N 1
ATOM 1297 C CA . ILE A 1 162 ? -31.909 -11.578 25.859 1.00 89.75 162 ILE A CA 1
ATOM 1298 C C . ILE A 1 162 ? -32.138 -12.191 24.470 1.00 89.75 162 ILE A C 1
ATOM 1300 O O . ILE A 1 162 ? -33.113 -12.913 24.258 1.00 89.75 162 ILE A O 1
ATOM 1304 N N . ARG A 1 163 ? -31.255 -11.929 23.496 1.00 89.62 163 ARG A N 1
ATOM 1305 C CA . ARG A 1 163 ? -31.383 -12.521 22.153 1.00 89.62 163 ARG A CA 1
ATOM 1306 C C . ARG A 1 163 ? -31.276 -14.038 22.185 1.00 89.62 163 ARG A C 1
ATOM 1308 O O . ARG A 1 163 ? -32.018 -14.689 21.455 1.00 89.62 163 ARG A O 1
ATOM 1315 N N . GLU A 1 164 ? -30.382 -14.584 22.998 1.00 88.88 164 GLU A N 1
ATOM 1316 C CA . GLU A 1 164 ? -30.202 -16.026 23.149 1.00 88.88 164 GLU A CA 1
ATOM 1317 C C . GLU A 1 164 ? -31.389 -16.660 23.882 1.00 88.88 164 GLU A C 1
ATOM 1319 O O . GLU A 1 164 ? -32.014 -17.579 23.354 1.00 88.88 164 GLU A O 1
ATOM 1324 N N . GLN A 1 165 ? -31.790 -16.093 25.023 1.00 92.81 165 GLN A N 1
ATOM 1325 C CA . GLN A 1 165 ? -32.928 -16.553 25.821 1.00 92.81 165 GLN A CA 1
ATOM 1326 C C . GLN A 1 165 ? -34.234 -16.606 25.015 1.00 92.81 165 GLN A C 1
ATOM 1328 O O . GLN A 1 165 ? -35.056 -17.499 25.221 1.00 92.81 165 GLN A O 1
ATOM 1333 N N . HIS A 1 166 ? -34.433 -15.657 24.098 1.00 92.19 166 HIS A N 1
ATOM 1334 C CA . HIS A 1 166 ? -35.630 -15.574 23.260 1.00 92.19 166 HIS A CA 1
ATOM 1335 C C . HIS A 1 166 ? -35.441 -16.148 21.844 1.00 92.19 166 HIS A C 1
ATOM 1337 O O . HIS A 1 166 ? -36.309 -15.951 20.993 1.00 92.19 166 HIS A O 1
ATOM 1343 N N . GLY A 1 167 ? -34.329 -16.839 21.562 1.00 91.62 167 GLY A N 1
ATOM 1344 C CA . GLY A 1 167 ? -34.074 -17.482 20.264 1.00 91.62 167 GLY A CA 1
ATOM 1345 C C . GLY A 1 167 ? -33.970 -16.514 19.076 1.00 91.62 167 GLY A C 1
ATOM 1346 O O . GLY A 1 167 ? -34.096 -16.916 17.919 1.00 91.62 167 GLY A O 1
ATOM 1347 N N . LEU A 1 168 ? -33.744 -15.222 19.330 1.00 88.50 168 LEU A N 1
ATOM 1348 C CA . LEU A 1 168 ? -33.719 -14.173 18.307 1.00 88.50 168 LEU A CA 1
ATOM 1349 C C . LEU A 1 168 ? -32.510 -14.300 17.378 1.00 88.50 168 LEU A C 1
ATOM 1351 O O . LEU A 1 168 ? -32.608 -13.953 16.201 1.00 88.50 168 LEU A O 1
ATOM 1355 N N . THR A 1 169 ? -31.376 -14.790 17.883 1.00 83.56 169 THR A N 1
ATOM 1356 C CA . THR A 1 169 ? -30.163 -14.996 17.076 1.00 83.56 169 THR A CA 1
ATOM 1357 C C . THR A 1 169 ? -30.395 -16.054 15.998 1.00 83.56 169 THR A C 1
ATOM 1359 O O . THR A 1 169 ? -30.154 -15.799 14.818 1.00 83.56 169 THR A O 1
ATOM 1362 N N . GLU A 1 170 ? -30.930 -17.212 16.385 1.00 88.62 170 GLU A N 1
ATOM 1363 C CA . GLU A 1 170 ? -31.239 -18.308 15.464 1.00 88.62 170 GLU A CA 1
ATOM 1364 C C . GLU A 1 170 ? -32.354 -17.918 14.482 1.00 88.62 170 GLU A C 1
ATOM 1366 O O . GLU A 1 170 ? -32.233 -18.138 13.277 1.00 88.62 170 GLU A O 1
ATOM 1371 N N . MET A 1 171 ? -33.404 -17.247 14.969 1.00 90.12 171 MET A N 1
ATOM 1372 C CA . MET A 1 171 ? -34.504 -16.770 14.126 1.00 90.12 171 MET A CA 1
ATOM 1373 C C . MET A 1 171 ? -34.023 -15.790 13.048 1.00 90.12 171 MET A C 1
ATOM 1375 O O . MET A 1 171 ? -34.437 -15.900 11.892 1.00 90.12 171 MET A O 1
ATOM 1379 N N . ARG A 1 172 ? -33.119 -14.866 13.400 1.00 89.88 172 ARG A N 1
ATOM 1380 C CA . ARG A 1 172 ? -32.510 -13.930 12.448 1.00 89.88 172 ARG A CA 1
ATOM 1381 C C . ARG A 1 172 ? -31.680 -14.658 11.389 1.00 89.88 172 ARG A C 1
ATOM 1383 O O . ARG A 1 172 ? -31.839 -14.363 10.208 1.00 89.88 172 ARG A O 1
ATOM 1390 N N . LEU A 1 173 ? -30.820 -15.593 11.797 1.00 82.88 173 LEU A N 1
ATOM 1391 C CA . LEU A 1 173 ? -29.983 -16.367 10.872 1.00 82.88 173 LEU A CA 1
ATOM 1392 C C . LEU A 1 173 ? -30.839 -17.169 9.884 1.00 82.88 173 LEU A C 1
ATOM 1394 O O . LEU A 1 173 ? -30.602 -17.121 8.677 1.00 82.88 173 LEU A O 1
ATOM 1398 N N . ASN A 1 174 ? -31.884 -17.837 10.377 1.00 89.38 174 ASN A N 1
ATOM 1399 C CA . ASN A 1 174 ? -32.818 -18.583 9.535 1.00 89.38 174 ASN A CA 1
ATOM 1400 C C . ASN A 1 174 ? -33.547 -17.664 8.540 1.00 89.38 174 ASN A C 1
ATOM 1402 O O . ASN A 1 174 ? -33.636 -17.988 7.357 1.00 89.38 174 ASN A O 1
ATOM 1406 N N . LEU A 1 175 ? -33.999 -16.485 8.983 1.00 89.88 175 LEU A N 1
ATOM 1407 C CA . LEU A 1 175 ? -34.602 -15.468 8.113 1.00 89.88 175 LEU A CA 1
ATOM 1408 C C . LEU A 1 175 ? -33.640 -14.977 7.021 1.00 89.88 175 LEU A C 1
ATOM 1410 O O . LEU A 1 175 ? -34.039 -14.874 5.863 1.00 89.88 175 LEU A O 1
ATOM 1414 N N . GLU A 1 176 ? -32.379 -14.691 7.357 1.00 83.94 176 GLU A N 1
ATOM 1415 C CA . GLU A 1 176 ? -31.366 -14.247 6.387 1.00 83.94 176 GLU A CA 1
ATOM 1416 C C . GLU A 1 176 ? -31.112 -15.315 5.305 1.00 83.94 176 GLU A C 1
ATOM 1418 O O . GLU A 1 176 ? -31.045 -14.993 4.112 1.00 83.94 176 GLU A O 1
ATOM 1423 N N . VAL A 1 177 ? -31.051 -16.594 5.696 1.00 84.81 177 VAL A N 1
ATOM 1424 C CA . VAL A 1 177 ? -30.936 -17.728 4.763 1.00 84.81 177 VAL A CA 1
ATOM 1425 C C . VAL A 1 177 ? -32.173 -17.836 3.868 1.00 84.81 177 VAL A C 1
ATOM 1427 O O . VAL A 1 177 ? -32.036 -17.919 2.645 1.00 84.81 177 VAL A O 1
ATOM 1430 N N . GLU A 1 178 ? -33.378 -17.791 4.442 1.00 90.06 178 GLU A N 1
ATOM 1431 C CA . GLU A 1 178 ? -34.638 -17.871 3.690 1.00 90.06 178 GLU A CA 1
ATOM 1432 C C . GLU A 1 178 ? -34.778 -16.723 2.676 1.00 90.06 178 GLU A C 1
ATOM 1434 O O . GLU A 1 178 ? -35.092 -16.964 1.508 1.00 90.06 178 GLU A O 1
ATOM 1439 N N . ILE A 1 179 ? -34.459 -15.487 3.076 1.00 86.69 179 ILE A N 1
ATOM 1440 C CA . ILE A 1 179 ? -34.468 -14.308 2.196 1.00 86.69 179 ILE A CA 1
ATOM 1441 C C . ILE A 1 179 ? -33.464 -14.472 1.049 1.00 86.69 179 ILE A C 1
ATOM 1443 O O . ILE A 1 179 ? -33.767 -14.143 -0.101 1.00 86.69 179 ILE A O 1
ATOM 1447 N N . SER A 1 180 ? -32.264 -14.984 1.332 1.00 80.69 180 SER A N 1
ATOM 1448 C CA . SER A 1 180 ? -31.239 -15.226 0.311 1.00 80.69 180 SER A CA 1
ATOM 1449 C C . SER A 1 180 ? -31.698 -16.263 -0.721 1.00 80.69 180 SER A C 1
ATOM 1451 O O . SER A 1 180 ? -31.613 -16.028 -1.933 1.00 80.69 180 SER A O 1
ATOM 1453 N N . LEU A 1 181 ? -32.263 -17.383 -0.258 1.00 85.44 181 LEU A N 1
ATOM 1454 C CA . LEU A 1 181 ? -32.815 -18.429 -1.120 1.00 85.44 181 LEU A CA 1
ATOM 1455 C C . LEU A 1 181 ? -33.980 -17.907 -1.970 1.00 85.44 181 LEU A C 1
ATOM 1457 O O . LEU A 1 181 ? -34.002 -18.143 -3.181 1.00 85.44 181 LEU A O 1
ATOM 1461 N N . PHE A 1 182 ? -34.901 -17.150 -1.369 1.00 87.75 182 PHE A N 1
ATOM 1462 C CA . PHE A 1 182 ? -36.012 -16.513 -2.074 1.00 87.75 182 PHE A CA 1
ATOM 1463 C C . PHE A 1 182 ? -35.522 -15.554 -3.166 1.00 87.75 182 PHE A C 1
ATOM 1465 O O . PHE A 1 182 ? -35.946 -15.658 -4.316 1.00 87.75 182 PHE A O 1
ATOM 1472 N N . ASN A 1 183 ? -34.570 -14.670 -2.856 1.00 82.81 183 ASN A N 1
ATOM 1473 C CA . ASN A 1 183 ? -34.018 -13.717 -3.824 1.00 82.81 183 ASN A CA 1
ATOM 1474 C C . ASN A 1 183 ? -33.330 -14.410 -5.009 1.00 82.81 183 ASN A C 1
ATOM 1476 O O . ASN A 1 183 ? -33.425 -13.942 -6.147 1.00 82.81 183 ASN A O 1
ATOM 1480 N N . ASN A 1 184 ? -32.651 -15.534 -4.764 1.00 81.56 184 ASN A N 1
ATOM 1481 C CA . ASN A 1 184 ? -32.062 -16.341 -5.830 1.00 81.56 184 ASN A CA 1
ATOM 1482 C C . ASN A 1 184 ? -33.145 -16.988 -6.706 1.00 81.56 184 ASN A C 1
ATOM 1484 O O . ASN A 1 184 ? -33.073 -16.881 -7.932 1.00 81.56 184 ASN A O 1
ATOM 1488 N N . LYS A 1 185 ? -34.190 -17.576 -6.105 1.00 83.12 185 LYS A N 1
ATOM 1489 C CA . LYS A 1 185 ? -35.345 -18.117 -6.846 1.00 83.12 185 LYS A CA 1
ATOM 1490 C C . LYS A 1 185 ? -36.053 -17.042 -7.674 1.00 83.12 185 LYS A C 1
ATOM 1492 O O . LYS A 1 185 ? -36.341 -17.276 -8.841 1.00 83.12 185 LYS A O 1
ATOM 1497 N N . ALA A 1 186 ? -36.283 -15.857 -7.111 1.00 79.25 186 ALA A N 1
ATOM 1498 C CA . ALA A 1 186 ? -36.963 -14.752 -7.785 1.00 79.25 186 ALA A CA 1
ATOM 1499 C C . ALA A 1 186 ? -36.164 -14.198 -8.983 1.00 79.25 186 ALA A C 1
ATOM 1501 O O . ALA A 1 186 ? -36.748 -13.781 -9.985 1.00 79.25 186 ALA A O 1
ATOM 1502 N N . LYS A 1 187 ? -34.824 -14.221 -8.923 1.00 78.50 187 LYS A N 1
ATOM 1503 C CA . LYS A 1 187 ? -33.948 -13.810 -10.038 1.00 78.50 187 LYS A CA 1
ATOM 1504 C C . LYS A 1 187 ? -33.979 -14.786 -11.213 1.00 78.50 187 LYS A C 1
ATOM 1506 O O . LYS A 1 187 ? -33.920 -14.364 -12.372 1.00 78.50 187 LYS A O 1
ATOM 1511 N N . HIS A 1 188 ? -34.067 -16.083 -10.939 1.00 66.94 188 HIS A N 1
ATOM 1512 C CA . HIS A 1 188 ? -34.200 -17.104 -11.970 1.00 66.94 188 HIS A CA 1
ATOM 1513 C C . HIS A 1 188 ? -35.674 -17.219 -12.358 1.00 66.94 188 HIS A C 1
ATOM 1515 O O . HIS A 1 188 ? -36.390 -17.958 -11.708 1.00 66.94 188 HIS A O 1
ATOM 1521 N N . ARG A 1 189 ? -36.118 -16.474 -13.388 1.00 56.44 189 ARG A N 1
ATOM 1522 C CA . ARG A 1 189 ? -37.503 -16.382 -13.922 1.00 56.44 189 ARG A CA 1
ATOM 1523 C C . ARG A 1 189 ? -38.269 -17.724 -13.961 1.00 56.44 189 ARG A C 1
ATOM 1525 O O . ARG A 1 189 ? -38.449 -18.307 -15.032 1.00 56.44 189 ARG A O 1
ATOM 1532 N N . ASN A 1 190 ? -38.737 -18.201 -12.814 1.00 55.78 190 ASN A N 1
ATOM 1533 C CA . ASN A 1 190 ? -39.501 -19.429 -12.684 1.00 55.78 190 ASN A CA 1
ATOM 1534 C C . ASN A 1 190 ? -40.988 -19.073 -12.766 1.00 55.78 190 ASN A C 1
ATOM 1536 O O . ASN A 1 190 ? -41.422 -18.057 -12.227 1.00 55.78 190 ASN A O 1
ATOM 1540 N N . ARG A 1 191 ? -41.751 -19.862 -13.525 1.00 54.47 191 ARG A N 1
ATOM 1541 C CA . ARG A 1 191 ? -43.074 -19.489 -14.065 1.00 54.47 191 ARG A CA 1
ATOM 1542 C C . ARG A 1 191 ? -44.240 -19.558 -13.066 1.00 54.47 191 ARG A C 1
ATOM 1544 O O . ARG A 1 191 ? -45.377 -19.396 -13.493 1.00 54.47 191 ARG A O 1
ATOM 1551 N N . ASP A 1 192 ? -43.983 -19.766 -11.777 1.00 77.19 192 ASP A N 1
ATOM 1552 C CA . ASP A 1 192 ? -45.031 -19.853 -10.754 1.00 77.19 192 ASP A CA 1
ATOM 1553 C C . ASP A 1 192 ? -44.997 -18.636 -9.821 1.00 77.19 192 ASP A C 1
ATOM 1555 O O . ASP A 1 192 ? -44.398 -18.634 -8.744 1.00 77.19 192 ASP A O 1
ATOM 1559 N N . TYR A 1 193 ? -45.609 -17.556 -10.303 1.00 78.88 193 TYR A N 1
ATOM 1560 C CA . TYR A 1 193 ? -45.708 -16.292 -9.580 1.00 78.88 193 TYR A CA 1
ATOM 1561 C C . TYR A 1 193 ? -46.550 -16.425 -8.304 1.00 78.88 193 TYR A C 1
ATOM 1563 O O . TYR A 1 193 ? -46.221 -15.815 -7.291 1.00 78.88 193 TYR A O 1
ATOM 1571 N N . GLU A 1 194 ? -47.598 -17.254 -8.315 1.00 82.56 194 GLU A N 1
ATOM 1572 C CA . GLU A 1 194 ? -48.442 -17.463 -7.135 1.00 82.56 194 GLU A CA 1
ATOM 1573 C C . GLU A 1 194 ? -47.682 -18.166 -6.008 1.00 82.56 194 GLU A C 1
ATOM 1575 O O . GLU A 1 194 ? -47.812 -17.775 -4.845 1.00 82.56 194 GLU A O 1
ATOM 1580 N N . ALA A 1 195 ? -46.853 -19.163 -6.334 1.00 83.81 195 ALA A N 1
ATOM 1581 C CA . ALA A 1 195 ? -45.997 -19.817 -5.348 1.00 83.81 195 ALA A CA 1
ATOM 1582 C C . ALA A 1 195 ? -44.975 -18.846 -4.735 1.00 83.81 195 ALA A C 1
ATOM 1584 O O . ALA A 1 195 ? -44.792 -18.844 -3.517 1.00 83.81 195 ALA A O 1
ATOM 1585 N N . LEU A 1 196 ? -44.363 -17.976 -5.548 1.00 84.38 196 LEU A N 1
ATOM 1586 C CA . LEU A 1 196 ? -43.422 -16.959 -5.063 1.00 84.38 196 LEU A CA 1
ATOM 1587 C C . LEU A 1 196 ? -44.099 -15.930 -4.152 1.00 84.38 196 LEU A C 1
ATOM 1589 O O . LEU A 1 196 ? -43.539 -15.588 -3.115 1.00 84.38 196 LEU A O 1
ATOM 1593 N N . VAL A 1 197 ? -45.309 -15.474 -4.489 1.00 87.06 197 VAL A N 1
ATOM 1594 C CA . VAL A 1 197 ? -46.069 -14.541 -3.639 1.00 87.06 197 VAL A CA 1
ATOM 1595 C C . VAL A 1 197 ? -46.402 -15.176 -2.286 1.00 87.06 197 VAL A C 1
ATOM 1597 O O . VAL A 1 197 ? -46.270 -14.520 -1.253 1.00 87.06 197 VAL A O 1
ATOM 1600 N N . LYS A 1 198 ? -46.784 -16.460 -2.257 1.00 90.38 198 LYS A N 1
ATOM 1601 C CA . LYS A 1 198 ? -47.033 -17.183 -0.996 1.00 90.38 198 LYS A CA 1
ATOM 1602 C C . LYS A 1 198 ? -45.760 -17.352 -0.161 1.00 90.38 198 LYS A C 1
ATOM 1604 O O . LYS A 1 198 ? -45.808 -17.172 1.054 1.00 90.38 198 LYS A O 1
ATOM 1609 N N . GLU A 1 199 ? -44.631 -17.677 -0.794 1.00 90.19 199 GLU A N 1
ATOM 1610 C CA . GLU A 1 199 ? -43.330 -17.793 -0.118 1.00 90.19 199 GLU A CA 1
ATOM 1611 C C . GLU A 1 199 ? -42.881 -16.433 0.451 1.00 90.19 199 GLU A C 1
ATOM 1613 O O . GLU A 1 199 ? -42.486 -16.357 1.614 1.00 90.19 199 GLU A O 1
ATOM 1618 N N . GLU A 1 200 ? -43.046 -15.339 -0.304 1.00 92.19 200 GLU A N 1
ATOM 1619 C CA . GLU A 1 200 ? -42.767 -13.975 0.167 1.00 92.19 200 GLU A CA 1
ATOM 1620 C C . GLU A 1 200 ? -43.631 -13.603 1.380 1.00 92.19 200 GLU A C 1
ATOM 1622 O O . GLU A 1 200 ? -43.121 -13.071 2.365 1.00 92.19 200 GLU A O 1
ATOM 1627 N N . GLN A 1 201 ? -44.935 -13.895 1.335 1.00 93.31 201 GLN A N 1
ATOM 1628 C CA . GLN A 1 201 ? -45.851 -13.631 2.449 1.00 93.31 201 GLN A CA 1
ATOM 1629 C C . GLN A 1 201 ? -45.455 -14.404 3.711 1.00 93.31 201 GLN A C 1
ATOM 1631 O O . GLN A 1 201 ? -45.495 -13.841 4.805 1.00 93.31 201 GLN A O 1
ATOM 1636 N N . ALA A 1 202 ? -45.029 -15.662 3.573 1.00 93.44 202 ALA A N 1
ATOM 1637 C CA . ALA A 1 202 ? -44.555 -16.463 4.698 1.00 93.44 202 ALA A CA 1
ATOM 1638 C C . ALA A 1 202 ? -43.264 -15.892 5.310 1.00 93.44 202 ALA A C 1
ATOM 1640 O O . ALA A 1 202 ? -43.159 -15.789 6.534 1.00 93.44 202 ALA A O 1
ATOM 1641 N N . ILE A 1 203 ? -42.309 -15.469 4.474 1.00 93.06 203 ILE A N 1
ATOM 1642 C CA . ILE A 1 203 ? -41.068 -14.821 4.928 1.00 93.06 203 ILE A CA 1
ATOM 1643 C C . ILE A 1 203 ? -41.381 -13.493 5.629 1.00 93.06 203 ILE A C 1
ATOM 1645 O O . ILE A 1 203 ? -40.852 -13.233 6.709 1.00 93.06 203 ILE A O 1
ATOM 1649 N N . ARG A 1 204 ? -42.280 -12.671 5.067 1.00 92.25 204 ARG A N 1
ATOM 1650 C CA . ARG A 1 204 ? -42.725 -11.412 5.688 1.00 92.25 204 ARG A CA 1
ATOM 1651 C C . ARG A 1 204 ? -43.375 -11.646 7.046 1.00 92.25 204 ARG A C 1
ATOM 1653 O O . ARG A 1 204 ? -42.997 -10.982 7.999 1.00 92.25 204 ARG A O 1
ATOM 1660 N N . ALA A 1 205 ? -44.267 -12.628 7.166 1.00 93.31 205 ALA A N 1
ATOM 1661 C CA . ALA A 1 205 ? -44.906 -12.951 8.440 1.00 93.31 205 ALA A CA 1
ATOM 1662 C C . ALA A 1 205 ? -43.884 -13.357 9.521 1.00 93.31 205 ALA A C 1
ATOM 1664 O O . ALA A 1 205 ? -43.998 -12.936 10.672 1.00 93.31 205 ALA A O 1
ATOM 1665 N N . LYS A 1 206 ? -42.852 -14.131 9.155 1.00 93.19 206 LYS A N 1
ATOM 1666 C CA . LYS A 1 206 ? -41.743 -14.466 10.065 1.00 93.19 206 LYS A CA 1
ATOM 1667 C C . LYS A 1 206 ? -40.907 -13.237 10.436 1.00 93.19 206 LYS A C 1
ATOM 1669 O O . LYS A 1 206 ? -40.537 -13.091 11.597 1.00 93.19 206 LYS A O 1
ATOM 1674 N N . ALA A 1 207 ? -40.625 -12.356 9.477 1.00 89.44 207 ALA A N 1
ATOM 1675 C CA . ALA A 1 207 ? -39.890 -11.117 9.722 1.00 89.44 207 ALA A CA 1
ATOM 1676 C C . ALA A 1 207 ? -40.670 -10.163 10.644 1.00 89.44 207 ALA A C 1
ATOM 1678 O O . ALA A 1 207 ? -40.092 -9.595 11.570 1.00 89.44 207 ALA A O 1
ATOM 1679 N N . ASP A 1 208 ? -41.984 -10.044 10.448 1.00 92.81 208 ASP A N 1
ATOM 1680 C CA . ASP A 1 208 ? -42.873 -9.260 11.306 1.00 92.81 208 ASP A CA 1
ATOM 1681 C C . ASP A 1 208 ? -42.905 -9.834 12.727 1.00 92.81 208 ASP A C 1
ATOM 1683 O O . ASP A 1 208 ? -42.801 -9.086 13.700 1.00 92.81 208 ASP A O 1
ATOM 1687 N N . HIS A 1 209 ? -42.981 -11.162 12.861 1.00 93.56 209 HIS A N 1
ATOM 1688 C CA . HIS A 1 209 ? -42.914 -11.828 14.160 1.00 93.56 209 HIS A CA 1
ATOM 1689 C C . HIS A 1 209 ? -41.572 -11.585 14.865 1.00 93.56 209 HIS A C 1
ATOM 1691 O O . HIS A 1 209 ? -41.551 -11.189 16.030 1.00 93.56 209 HIS A O 1
ATOM 1697 N N . TYR A 1 210 ? -40.452 -11.733 14.152 1.00 92.50 210 TYR A N 1
ATOM 1698 C CA . TYR A 1 210 ? -39.130 -11.384 14.670 1.00 92.50 210 TYR A CA 1
ATOM 1699 C C . TYR A 1 210 ? -39.089 -9.930 15.162 1.00 92.50 210 TYR A C 1
ATOM 1701 O O . TYR A 1 210 ? -38.646 -9.659 16.279 1.00 92.50 210 TYR A O 1
ATOM 1709 N N . GLN A 1 211 ? -39.614 -8.990 14.371 1.00 91.62 211 GLN A N 1
ATOM 1710 C CA . GLN A 1 211 ? -39.635 -7.575 14.732 1.00 91.62 211 GLN A CA 1
ATOM 1711 C C . GLN A 1 211 ? -40.522 -7.291 15.953 1.00 91.62 211 GLN A C 1
ATOM 1713 O O . GLN A 1 211 ? -40.176 -6.436 16.769 1.00 91.62 211 GLN A O 1
ATOM 1718 N N . GLN A 1 212 ? -41.640 -8.003 16.113 1.00 93.75 212 GLN A N 1
ATOM 1719 C CA . GLN A 1 212 ? -42.475 -7.922 17.314 1.00 93.75 212 GLN A CA 1
ATOM 1720 C C . GLN A 1 212 ? -41.697 -8.351 18.559 1.00 93.75 212 GLN A C 1
ATOM 1722 O O . GLN A 1 212 ? -41.701 -7.620 19.547 1.00 93.75 212 GLN A O 1
ATOM 1727 N N . LEU A 1 213 ? -40.976 -9.474 18.497 1.00 91.75 213 LEU A N 1
ATOM 1728 C CA . LEU A 1 213 ? -40.164 -9.948 19.618 1.00 91.75 213 LEU A CA 1
ATOM 1729 C C . LEU A 1 213 ? -39.008 -8.982 19.926 1.00 91.75 213 LEU A C 1
ATOM 1731 O O . LEU A 1 213 ? -38.747 -8.678 21.088 1.00 91.75 213 LEU A O 1
ATOM 1735 N N . VAL A 1 214 ? -38.355 -8.422 18.904 1.00 91.00 214 VAL A N 1
ATOM 1736 C CA . VAL A 1 214 ? -37.350 -7.360 19.088 1.00 91.00 214 VAL A CA 1
ATOM 1737 C C . VAL A 1 214 ? -37.967 -6.143 19.783 1.00 91.00 214 VAL A C 1
ATOM 1739 O O . VAL A 1 214 ? -37.404 -5.637 20.752 1.00 91.00 214 VAL A O 1
ATOM 1742 N N . ASN A 1 215 ? -39.143 -5.691 19.349 1.00 91.50 215 ASN A N 1
ATOM 1743 C CA . ASN A 1 215 ? -39.837 -4.564 19.974 1.00 91.50 215 ASN A CA 1
ATOM 1744 C C . ASN A 1 215 ? -40.288 -4.861 21.411 1.00 91.50 215 ASN A C 1
ATOM 1746 O O . ASN A 1 215 ? -40.391 -3.937 22.211 1.00 91.50 215 ASN A O 1
ATOM 1750 N N . GLN A 1 216 ? -40.562 -6.123 21.730 1.00 94.88 216 GLN A N 1
ATOM 1751 C CA . GLN A 1 216 ? -40.998 -6.551 23.052 1.00 94.88 216 GLN A CA 1
ATOM 1752 C C . GLN A 1 216 ? -39.834 -6.691 24.038 1.00 94.88 216 GLN A C 1
ATOM 1754 O O . GLN A 1 216 ? -39.972 -6.288 25.188 1.00 94.88 216 GLN A O 1
ATOM 1759 N N . TYR A 1 217 ? -38.706 -7.263 23.608 1.00 91.44 217 TYR A N 1
ATOM 1760 C CA . TYR A 1 217 ? -37.628 -7.667 24.519 1.00 91.44 217 TYR A CA 1
ATOM 1761 C C . TYR A 1 217 ? -36.363 -6.817 24.400 1.00 91.44 217 TYR A C 1
ATOM 1763 O O . TYR A 1 217 ? -35.698 -6.554 25.395 1.00 91.44 217 TYR A O 1
ATOM 1771 N N . ILE A 1 218 ? -36.021 -6.369 23.192 1.00 90.88 218 ILE A N 1
ATOM 1772 C CA . ILE A 1 218 ? -34.770 -5.646 22.928 1.00 90.88 218 ILE A CA 1
ATOM 1773 C C . ILE A 1 218 ? -34.985 -4.141 23.030 1.00 90.88 218 ILE A C 1
ATOM 1775 O O . ILE A 1 218 ? -34.210 -3.438 23.677 1.00 90.88 218 ILE A O 1
ATOM 1779 N N . LYS A 1 219 ? -36.055 -3.645 22.407 1.00 88.50 219 LYS A N 1
ATOM 1780 C CA . LYS A 1 219 ? -36.328 -2.213 22.313 1.00 88.50 219 LYS A CA 1
ATOM 1781 C C . LYS A 1 219 ? -36.503 -1.525 23.675 1.00 88.50 219 LYS A C 1
ATOM 1783 O O . LYS A 1 219 ? -35.916 -0.463 23.827 1.00 88.50 219 LYS A O 1
ATOM 1788 N N . PRO A 1 220 ? -37.195 -2.092 24.684 1.00 91.31 220 PRO A N 1
ATOM 1789 C CA . PRO A 1 220 ? -37.325 -1.431 25.985 1.00 91.31 220 PRO A CA 1
ATOM 1790 C C . PRO A 1 220 ? -35.976 -1.225 26.677 1.00 91.31 220 PRO A C 1
ATOM 1792 O O . PRO A 1 220 ? -35.712 -0.142 27.185 1.00 91.31 220 PRO A O 1
ATOM 1795 N N . VAL A 1 221 ? -35.092 -2.227 26.610 1.00 85.62 221 VAL A N 1
ATOM 1796 C CA . VAL A 1 221 ? -33.731 -2.144 27.164 1.00 85.62 221 VAL A CA 1
ATOM 1797 C C . VAL A 1 221 ? -32.909 -1.092 26.420 1.00 85.62 221 VAL A C 1
ATOM 1799 O O . VAL A 1 221 ? -32.192 -0.313 27.038 1.00 85.62 221 VAL A O 1
ATOM 1802 N N . GLN A 1 222 ? -33.036 -1.021 25.091 1.00 82.12 222 GLN A N 1
ATOM 1803 C CA . GLN A 1 222 ? -32.382 0.016 24.289 1.00 82.12 222 GLN A CA 1
ATOM 1804 C C . GLN A 1 222 ? -32.935 1.422 24.567 1.00 82.12 222 GLN A C 1
ATOM 1806 O O . GLN A 1 222 ? -32.167 2.379 24.605 1.00 82.12 222 GLN A O 1
ATOM 1811 N N . ASP A 1 223 ? -34.246 1.567 24.753 1.00 84.25 223 ASP A N 1
ATOM 1812 C CA . ASP A 1 223 ? -34.900 2.849 25.019 1.00 84.25 223 ASP A CA 1
ATOM 1813 C C . ASP A 1 223 ? -34.548 3.369 26.422 1.00 84.25 223 ASP A C 1
ATOM 1815 O O . ASP A 1 223 ? -34.213 4.545 26.566 1.00 84.25 223 ASP A O 1
ATOM 1819 N N . GLU A 1 224 ? -34.543 2.496 27.433 1.00 81.75 224 GLU A N 1
ATOM 1820 C CA . GLU A 1 224 ? -34.074 2.807 28.790 1.00 81.75 224 GLU A CA 1
ATOM 1821 C C . GLU A 1 224 ? -32.591 3.203 28.786 1.00 81.75 224 GLU A C 1
ATOM 1823 O O . GLU A 1 224 ? -32.210 4.230 29.358 1.00 81.75 224 GLU A O 1
ATOM 1828 N N . TRP A 1 225 ? -31.768 2.454 28.048 1.00 76.12 225 TRP A N 1
ATOM 1829 C CA . TRP A 1 225 ? -30.356 2.764 27.840 1.00 76.12 225 TRP A CA 1
ATOM 1830 C C . TRP A 1 225 ? -30.141 4.131 27.174 1.00 76.12 225 TRP A C 1
ATOM 1832 O O . TRP A 1 225 ? -29.290 4.915 27.594 1.00 76.12 225 TRP A O 1
ATOM 1842 N N . ASN A 1 226 ? -30.937 4.468 26.159 1.00 72.25 226 ASN A N 1
ATOM 1843 C CA . ASN A 1 226 ? -30.821 5.738 25.440 1.00 72.25 226 ASN A CA 1
ATOM 1844 C C . ASN A 1 226 ? -31.180 6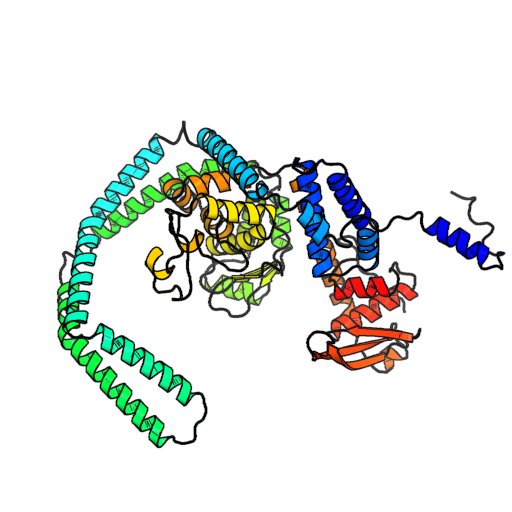.969 26.293 1.00 72.25 226 ASN A C 1
ATOM 1846 O O . ASN A 1 226 ? -30.773 8.088 25.941 1.00 72.25 226 ASN A O 1
ATOM 1850 N N . GLN A 1 227 ? -31.949 6.770 27.369 1.00 72.31 227 GLN A N 1
ATOM 1851 C CA . GLN A 1 227 ? -32.427 7.812 28.281 1.00 72.31 227 GLN A CA 1
ATOM 1852 C C . GLN A 1 227 ? -31.495 8.052 29.479 1.00 72.31 227 GLN A C 1
ATOM 1854 O O . GLN A 1 227 ? -31.550 9.124 30.082 1.00 72.31 227 GLN A O 1
ATOM 1859 N N . THR A 1 228 ? -30.615 7.110 29.829 1.00 67.12 228 THR A N 1
ATOM 1860 C CA . THR A 1 228 ? -29.737 7.253 30.999 1.00 67.12 228 THR A CA 1
ATOM 1861 C C . THR A 1 228 ? -28.555 8.192 30.701 1.00 67.12 228 THR A C 1
ATOM 1863 O O . THR A 1 228 ? -27.660 7.875 29.918 1.00 67.12 228 THR A O 1
ATOM 1866 N N . ALA A 1 229 ? -28.516 9.359 31.361 1.00 55.59 229 ALA A N 1
ATOM 1867 C CA . ALA A 1 229 ? -27.457 10.373 31.212 1.00 55.59 229 ALA A CA 1
ATOM 1868 C C . ALA A 1 229 ? -26.044 9.865 31.571 1.00 55.59 229 ALA A C 1
ATOM 1870 O O . ALA A 1 229 ? -25.061 10.413 31.092 1.00 55.59 229 ALA A O 1
ATOM 1871 N N . LEU A 1 230 ? -25.945 8.777 32.344 1.00 55.31 230 LEU A N 1
ATOM 1872 C CA . LEU A 1 230 ? -24.699 8.064 32.659 1.00 55.31 230 LEU A CA 1
ATOM 1873 C C . LEU A 1 230 ? -23.931 7.568 31.423 1.00 55.31 230 LEU A C 1
ATOM 1875 O O . LEU A 1 230 ? -22.757 7.226 31.534 1.00 55.31 230 LEU A O 1
ATOM 1879 N N . TYR A 1 231 ? -24.588 7.491 30.264 1.00 62.19 231 TYR A N 1
ATOM 1880 C CA . TYR A 1 231 ? -24.055 6.782 29.110 1.00 62.19 231 TYR A CA 1
ATOM 1881 C C . TYR A 1 231 ? -23.680 7.678 27.923 1.00 62.19 231 TYR A C 1
ATOM 1883 O O . TYR A 1 231 ? -22.836 7.319 27.100 1.00 62.19 231 TYR A O 1
ATOM 1891 N N . LYS A 1 232 ? -24.283 8.863 27.818 1.00 65.62 232 LYS A N 1
ATOM 1892 C CA . LYS A 1 232 ? -23.847 9.862 26.843 1.00 65.62 232 LYS A CA 1
ATOM 1893 C C . LYS A 1 232 ? -22.827 10.745 27.549 1.00 65.62 232 LYS A C 1
ATOM 1895 O O . LYS A 1 232 ? -23.244 11.432 28.478 1.00 65.62 232 LYS A O 1
ATOM 1900 N N . PRO A 1 233 ? -21.542 10.750 27.140 1.00 72.94 233 PRO A N 1
ATOM 1901 C CA . PRO A 1 233 ? -20.623 11.755 27.647 1.00 72.94 233 PRO A CA 1
ATOM 1902 C C . PRO A 1 233 ? -21.276 13.118 27.433 1.00 72.94 233 PRO A C 1
ATOM 1904 O O . PRO A 1 233 ? -21.810 13.386 26.348 1.00 72.94 233 PRO A O 1
ATOM 1907 N N . ASP A 1 234 ? -21.316 13.935 28.481 1.00 82.81 234 ASP A N 1
ATOM 1908 C CA . ASP A 1 234 ? -21.785 15.306 28.342 1.00 82.81 234 ASP A CA 1
ATOM 1909 C C . ASP A 1 234 ? -20.884 16.061 27.349 1.00 82.81 234 ASP A C 1
ATOM 1911 O O . ASP A 1 234 ? -19.808 15.595 26.959 1.00 82.81 234 ASP A O 1
ATOM 1915 N N . GLU A 1 235 ? -21.340 17.219 26.872 1.00 84.94 235 GLU A N 1
ATOM 1916 C CA . GLU A 1 235 ? -20.566 17.980 25.884 1.00 84.94 235 GLU A CA 1
ATOM 1917 C C . GLU A 1 235 ? -19.171 18.354 26.411 1.00 84.94 235 GLU A C 1
ATOM 1919 O O . GLU A 1 235 ? -18.221 18.376 25.634 1.00 84.94 235 GLU A O 1
ATOM 1924 N N . ALA A 1 236 ? -19.016 18.546 27.726 1.00 88.12 236 ALA A N 1
ATOM 1925 C CA . ALA A 1 236 ? -17.720 18.801 28.350 1.00 88.12 236 ALA A CA 1
ATOM 1926 C C . ALA A 1 236 ? -16.777 17.589 28.245 1.00 88.12 236 ALA A C 1
ATOM 1928 O O . ALA A 1 236 ? -15.624 17.736 27.853 1.00 88.12 236 ALA A O 1
ATOM 1929 N N . THR A 1 237 ? -17.269 16.381 28.512 1.00 87.06 237 THR A N 1
ATOM 1930 C CA . THR A 1 237 ? -16.500 15.137 28.404 1.00 87.06 237 THR A CA 1
ATOM 1931 C C . THR A 1 237 ? -16.158 14.832 26.950 1.00 87.06 237 THR A C 1
ATOM 1933 O O . THR A 1 237 ? -15.031 14.445 26.648 1.00 87.06 237 THR A O 1
ATOM 1936 N N . LYS A 1 238 ? -17.102 15.031 26.018 1.00 86.25 238 LYS A N 1
ATOM 1937 C CA . LYS A 1 238 ? -16.824 14.900 24.577 1.00 86.25 238 LYS A CA 1
ATOM 1938 C C . LYS A 1 238 ? -15.719 15.855 24.146 1.00 86.25 238 LYS A C 1
ATOM 1940 O O . LYS A 1 238 ? -14.801 15.439 23.442 1.00 86.25 238 LYS A O 1
ATOM 1945 N N . GLN A 1 239 ? -15.795 17.106 24.594 1.00 91.06 239 GLN A N 1
ATOM 1946 C CA . GLN A 1 239 ? -14.781 18.113 24.325 1.00 91.06 239 GLN A CA 1
ATOM 1947 C C . GLN A 1 239 ? -13.426 17.700 24.915 1.00 91.06 239 GLN A C 1
ATOM 1949 O O . GLN A 1 239 ? -12.430 17.724 24.201 1.00 91.06 239 GLN A O 1
ATOM 1954 N N . GLN A 1 240 ? -13.392 17.202 26.154 1.00 92.44 240 GLN A N 1
ATOM 1955 C CA . GLN A 1 240 ? -12.167 16.723 26.798 1.00 92.44 240 GLN A CA 1
ATOM 1956 C C . GLN A 1 240 ? -11.536 15.530 26.061 1.00 92.44 240 GLN A C 1
ATOM 1958 O O . GLN A 1 240 ? -10.316 15.474 25.911 1.00 92.44 240 GLN A O 1
ATOM 1963 N N . VAL A 1 241 ? -12.346 14.588 25.559 1.00 88.88 241 VAL A N 1
ATOM 1964 C CA . VAL A 1 241 ? -11.885 13.476 24.706 1.00 88.88 241 VAL A CA 1
ATOM 1965 C C . VAL A 1 241 ? -11.243 14.009 23.426 1.00 88.88 241 VAL A C 1
ATOM 1967 O O . VAL A 1 241 ? -10.161 13.556 23.054 1.00 88.88 241 VAL A O 1
ATOM 1970 N N . VAL A 1 242 ? -11.890 14.969 22.758 1.00 91.00 242 VAL A N 1
ATOM 1971 C CA . VAL A 1 242 ? -11.371 15.582 21.527 1.00 91.00 242 VAL A CA 1
ATOM 1972 C C . VAL A 1 242 ? -10.067 16.331 21.799 1.00 91.00 242 VAL A C 1
ATOM 1974 O O . VAL A 1 242 ? -9.096 16.118 21.080 1.00 91.00 242 VAL A O 1
ATOM 1977 N N . GLU A 1 243 ? -10.014 17.155 22.842 1.00 94.38 243 GLU A N 1
ATOM 1978 C CA . GLU A 1 243 ? -8.832 17.941 23.216 1.00 94.38 243 GLU A CA 1
ATOM 1979 C C . GLU A 1 243 ? -7.656 17.048 23.616 1.00 94.38 243 GLU A C 1
ATOM 1981 O O . GLU A 1 243 ? -6.530 17.268 23.172 1.00 94.38 243 GLU A O 1
ATOM 1986 N N . THR A 1 244 ? -7.916 15.992 24.389 1.00 93.00 244 THR A N 1
ATOM 1987 C CA . THR A 1 244 ? -6.880 15.039 24.809 1.00 93.00 244 THR A CA 1
ATOM 1988 C C . THR A 1 244 ? -6.356 14.251 23.607 1.00 93.00 244 THR A C 1
ATOM 1990 O O . THR A 1 244 ? -5.146 14.108 23.448 1.00 93.00 244 THR A O 1
ATOM 1993 N N . GLN A 1 245 ? -7.235 13.810 22.698 1.00 91.25 245 GLN A N 1
ATOM 1994 C CA . GLN A 1 245 ? -6.817 13.163 21.451 1.00 91.25 245 GLN A CA 1
ATOM 1995 C C . GLN A 1 245 ? -6.018 14.114 20.547 1.00 91.25 245 GLN A C 1
ATOM 1997 O O . GLN A 1 245 ? -5.037 13.699 19.936 1.00 91.25 245 GLN A O 1
ATOM 2002 N N . GLN A 1 246 ? -6.403 15.388 20.460 1.00 93.00 246 GLN A N 1
ATOM 2003 C CA . GLN A 1 246 ? -5.650 16.394 19.709 1.00 93.00 246 GLN A CA 1
ATOM 2004 C C . GLN A 1 246 ? -4.265 16.631 20.317 1.00 93.00 246 GLN A C 1
ATOM 2006 O O . GLN A 1 246 ? -3.292 16.701 19.571 1.00 93.00 246 GLN A O 1
ATOM 2011 N N . ALA A 1 247 ? -4.157 16.696 21.647 1.00 95.12 247 ALA A N 1
ATOM 2012 C CA . ALA A 1 247 ? -2.879 16.827 22.339 1.00 95.12 247 ALA A CA 1
ATOM 2013 C C . ALA A 1 247 ? -1.967 15.612 22.095 1.00 95.12 247 ALA A C 1
ATOM 2015 O O . ALA A 1 247 ? -0.779 15.788 21.820 1.00 95.12 247 ALA A O 1
ATOM 2016 N N . ILE A 1 248 ? -2.525 14.393 22.120 1.00 92.00 248 ILE A N 1
ATOM 2017 C CA . ILE A 1 248 ? -1.810 13.166 21.732 1.00 92.00 248 ILE A CA 1
ATOM 2018 C C . ILE A 1 248 ? -1.304 13.288 20.296 1.00 92.00 248 ILE A C 1
ATOM 2020 O O . ILE A 1 248 ? -0.114 13.114 20.054 1.00 92.00 248 ILE A O 1
ATOM 2024 N N . ASN A 1 249 ? -2.180 13.641 19.351 1.00 93.12 249 ASN A N 1
ATOM 2025 C CA . ASN A 1 249 ? -1.827 13.730 17.935 1.00 93.12 249 ASN A CA 1
ATOM 2026 C C . ASN A 1 249 ? -0.738 14.781 17.674 1.00 93.12 249 ASN A C 1
ATOM 2028 O O . ASN A 1 249 ? 0.172 14.521 16.896 1.00 93.12 249 ASN A O 1
ATOM 2032 N N . GLN A 1 250 ? -0.793 15.936 18.342 1.00 93.81 250 GLN A N 1
ATOM 2033 C CA . GLN A 1 250 ? 0.232 16.980 18.226 1.00 93.81 250 GLN A CA 1
ATOM 2034 C C . GLN A 1 250 ? 1.597 16.498 18.722 1.00 93.81 250 GLN A C 1
ATOM 2036 O O . GLN A 1 250 ? 2.609 16.741 18.070 1.00 93.81 250 GLN A O 1
ATOM 2041 N N . LYS A 1 251 ? 1.641 15.799 19.861 1.00 92.19 251 LYS A N 1
ATOM 2042 C CA . LYS A 1 251 ? 2.894 15.246 20.392 1.00 92.19 251 LYS A CA 1
ATOM 2043 C C . LYS A 1 251 ? 3.416 14.097 19.538 1.00 92.19 251 LYS A C 1
ATOM 2045 O O . LYS A 1 251 ? 4.612 14.036 19.283 1.00 92.19 251 LYS A O 1
ATOM 2050 N N . ALA A 1 252 ? 2.529 13.228 19.054 1.00 92.06 252 ALA A N 1
ATOM 2051 C CA . ALA A 1 252 ? 2.870 12.170 18.109 1.00 92.06 252 ALA A CA 1
ATOM 2052 C C . ALA A 1 252 ? 3.445 12.750 16.807 1.00 92.06 252 ALA A C 1
ATOM 2054 O O . ALA A 1 252 ? 4.415 12.226 16.266 1.00 92.06 252 ALA A O 1
ATOM 2055 N N . GLU A 1 253 ? 2.892 13.868 16.328 1.00 92.62 253 GLU A N 1
ATOM 2056 C CA . GLU A 1 253 ? 3.404 14.579 15.161 1.00 92.62 253 GLU A CA 1
ATOM 2057 C C . GLU A 1 253 ? 4.790 15.176 15.409 1.00 92.62 253 GLU A C 1
ATOM 2059 O O . GLU A 1 253 ? 5.671 14.959 14.584 1.00 92.62 253 GLU A O 1
ATOM 2064 N N . GLN A 1 254 ? 5.008 15.840 16.550 1.00 90.06 254 GLN A N 1
ATOM 2065 C CA . GLN A 1 254 ? 6.327 16.353 16.954 1.00 90.06 254 GLN A CA 1
ATOM 2066 C C . GLN A 1 254 ? 7.376 15.240 17.042 1.00 90.06 254 GLN A C 1
ATOM 2068 O O . GLN A 1 254 ? 8.502 15.402 16.583 1.00 90.06 254 GLN A O 1
ATOM 2073 N N . LEU A 1 255 ? 6.979 14.105 17.612 1.00 88.62 255 LEU A N 1
ATOM 2074 C CA . LEU A 1 255 ? 7.810 12.923 17.779 1.00 88.62 255 LEU A CA 1
ATOM 2075 C C . LEU A 1 255 ? 8.207 12.304 16.426 1.00 88.62 255 LEU A C 1
ATOM 2077 O O . LEU A 1 255 ? 9.375 12.006 16.183 1.00 88.62 255 LEU A O 1
ATOM 2081 N N . MET A 1 256 ? 7.240 12.110 15.529 1.00 91.88 256 MET A N 1
ATOM 2082 C CA . MET A 1 256 ? 7.456 11.358 14.289 1.00 91.88 256 MET A CA 1
ATOM 2083 C C . MET A 1 256 ? 7.845 12.218 13.086 1.00 91.88 256 MET A C 1
ATOM 2085 O O . MET A 1 256 ? 8.359 11.671 12.109 1.00 91.88 256 MET A O 1
ATOM 2089 N N . SER A 1 257 ? 7.666 13.544 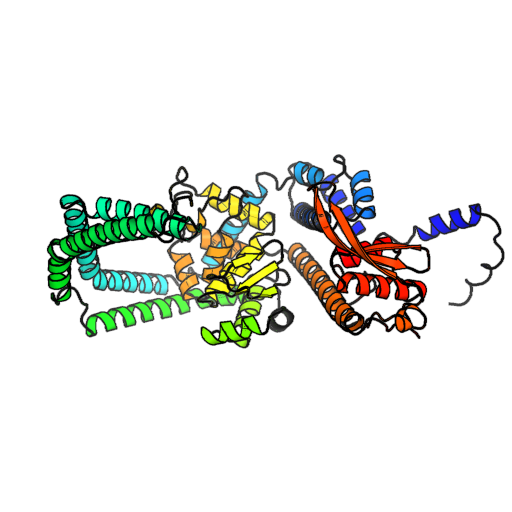13.127 1.00 90.12 257 SER A N 1
ATOM 2090 C CA . SER A 1 257 ? 8.072 14.419 12.020 1.00 90.12 257 SER A CA 1
ATOM 2091 C C . SER A 1 257 ? 9.571 14.335 11.748 1.00 90.12 257 SER A C 1
ATOM 2093 O O . SER A 1 257 ? 9.961 14.259 10.591 1.00 90.12 257 SER A O 1
ATOM 2095 N N . GLY A 1 258 ? 10.409 14.261 12.791 1.00 85.88 258 GLY A N 1
ATOM 2096 C CA . GLY A 1 258 ? 11.861 14.129 12.630 1.00 85.88 258 GLY A CA 1
ATOM 2097 C C . GLY A 1 258 ? 12.266 12.824 11.938 1.00 85.88 258 GLY A C 1
ATOM 2098 O O . GLY A 1 258 ? 13.105 12.830 11.037 1.00 85.88 258 GLY A O 1
ATOM 2099 N N . VAL A 1 259 ? 11.611 11.713 12.294 1.00 89.06 259 VAL A N 1
ATOM 2100 C CA . VAL A 1 259 ? 11.813 10.410 11.638 1.00 89.06 259 VAL A CA 1
ATOM 2101 C C . VAL A 1 259 ? 11.406 10.481 10.171 1.00 89.06 259 VAL A C 1
ATOM 2103 O O . VAL A 1 259 ? 12.148 10.058 9.283 1.00 89.06 259 VAL A O 1
ATOM 2106 N N . TYR A 1 260 ? 10.233 11.051 9.910 1.00 91.81 260 TYR A N 1
ATOM 2107 C CA . TYR A 1 260 ? 9.697 11.178 8.565 1.00 91.81 260 TYR A CA 1
ATOM 2108 C C . TYR A 1 260 ? 10.570 12.067 7.670 1.00 91.81 260 TYR A C 1
ATOM 2110 O O . TYR A 1 260 ? 10.920 11.688 6.550 1.00 91.81 260 TYR A O 1
ATOM 2118 N N . ASP A 1 261 ? 10.977 13.228 8.182 1.00 89.62 261 ASP A N 1
ATOM 2119 C CA . ASP A 1 261 ? 11.845 14.171 7.484 1.00 89.62 261 ASP A CA 1
ATOM 2120 C C . ASP A 1 261 ? 13.204 13.545 7.180 1.00 89.62 261 ASP A C 1
ATOM 2122 O O . ASP A 1 261 ? 13.722 13.729 6.078 1.00 89.62 261 ASP A O 1
ATOM 2126 N N . GLN A 1 262 ? 13.761 12.752 8.101 1.00 87.94 262 GLN A N 1
ATOM 2127 C CA . GLN A 1 262 ? 15.014 12.042 7.863 1.00 87.94 262 GLN A CA 1
ATOM 2128 C C . GLN A 1 262 ? 14.907 11.087 6.670 1.00 87.94 262 GLN A C 1
ATOM 2130 O O . GLN A 1 262 ? 15.748 11.143 5.771 1.00 87.94 262 GLN A O 1
ATOM 2135 N N . LEU A 1 263 ? 13.850 10.272 6.605 1.00 90.69 263 LEU A N 1
ATOM 2136 C CA . LEU A 1 263 ? 13.617 9.360 5.478 1.00 90.69 263 LEU A CA 1
ATOM 2137 C C . LEU A 1 263 ? 13.472 10.117 4.155 1.00 90.69 263 LEU A C 1
ATOM 2139 O O . LEU A 1 263 ? 14.058 9.757 3.132 1.00 90.69 263 LEU A O 1
ATOM 2143 N N . ILE A 1 264 ? 12.726 11.218 4.172 1.00 92.00 264 ILE A N 1
ATOM 2144 C CA . ILE A 1 264 ? 12.530 12.066 2.998 1.00 92.00 264 ILE A CA 1
ATOM 2145 C C . ILE A 1 264 ? 13.842 12.739 2.556 1.00 92.00 264 ILE A C 1
ATOM 2147 O O . ILE A 1 264 ? 14.089 12.861 1.349 1.00 92.00 264 ILE A O 1
ATOM 2151 N N . ASN A 1 265 ? 14.683 13.171 3.497 1.00 89.19 265 ASN A N 1
ATOM 2152 C CA . ASN A 1 265 ? 15.954 13.853 3.238 1.00 89.19 265 ASN A CA 1
ATOM 2153 C C . ASN A 1 265 ? 17.056 12.902 2.761 1.00 89.19 265 ASN A C 1
ATOM 2155 O O . ASN A 1 265 ? 17.893 13.302 1.955 1.00 89.19 265 ASN A O 1
ATOM 2159 N N . GLN A 1 266 ? 17.034 11.648 3.209 1.00 87.38 266 GLN A N 1
ATOM 2160 C CA . GLN A 1 266 ? 17.946 10.600 2.746 1.00 87.38 266 GLN A CA 1
ATOM 2161 C C . GLN A 1 266 ? 17.544 10.018 1.386 1.00 87.38 266 GLN A C 1
ATOM 2163 O O . GLN A 1 266 ? 18.337 9.312 0.757 1.00 87.38 266 GLN A O 1
ATOM 2168 N N . SER A 1 267 ? 16.336 10.329 0.905 1.00 88.50 267 SER A N 1
ATOM 2169 C CA . SER A 1 267 ? 15.861 9.880 -0.397 1.00 88.50 267 SER A CA 1
ATOM 2170 C C . SER A 1 267 ? 16.836 10.251 -1.510 1.00 88.50 267 SER A C 1
ATOM 2172 O O . SER A 1 267 ? 17.195 11.412 -1.708 1.00 88.50 267 SER A O 1
ATOM 2174 N N . THR A 1 268 ? 17.194 9.259 -2.320 1.00 83.06 268 THR A N 1
ATOM 2175 C CA . THR A 1 268 ? 18.025 9.456 -3.515 1.00 83.06 268 THR A CA 1
ATOM 2176 C C . THR A 1 268 ? 17.247 10.071 -4.676 1.00 83.06 268 THR A C 1
ATOM 2178 O O . THR A 1 268 ? 17.825 10.426 -5.706 1.00 83.06 268 THR A O 1
ATOM 2181 N N . ILE A 1 269 ? 15.930 10.229 -4.513 1.00 85.38 269 ILE A N 1
ATOM 2182 C CA . ILE A 1 269 ? 15.046 10.873 -5.473 1.00 85.38 269 ILE A CA 1
ATOM 2183 C C . ILE A 1 269 ? 14.771 12.301 -5.005 1.00 85.38 269 ILE A C 1
ATOM 2185 O O . ILE A 1 269 ? 14.146 12.539 -3.967 1.00 85.38 269 ILE A O 1
ATOM 2189 N N . SER A 1 270 ? 15.204 13.276 -5.806 1.00 89.25 270 SER A N 1
ATOM 2190 C CA . SER A 1 270 ? 14.928 14.680 -5.509 1.00 89.25 270 SER A CA 1
ATOM 2191 C C . SER A 1 270 ? 13.429 14.982 -5.584 1.00 89.25 270 SER A C 1
ATOM 2193 O O . SER A 1 270 ? 12.669 14.337 -6.313 1.00 89.25 270 SER A O 1
ATOM 2195 N N . ALA A 1 271 ? 12.998 16.027 -4.877 1.00 92.12 271 ALA A N 1
ATOM 2196 C CA . ALA A 1 271 ? 11.611 16.480 -4.921 1.00 92.12 271 ALA A CA 1
ATOM 2197 C C . ALA A 1 271 ? 11.139 16.805 -6.348 1.00 92.12 271 ALA A C 1
ATOM 2199 O O . ALA A 1 271 ? 10.005 16.483 -6.699 1.00 92.12 271 ALA A O 1
ATOM 2200 N N . GLN A 1 272 ? 12.000 17.391 -7.190 1.00 88.69 272 GLN A N 1
ATOM 2201 C CA . GLN A 1 272 ? 11.632 17.706 -8.574 1.00 88.69 272 GLN A CA 1
ATOM 2202 C C . GLN A 1 272 ? 11.440 16.437 -9.410 1.00 88.69 272 GLN A C 1
ATOM 2204 O O . GLN A 1 272 ? 10.456 16.340 -10.142 1.00 88.69 272 GLN A O 1
ATOM 2209 N N . VAL A 1 273 ? 12.340 15.455 -9.272 1.00 85.25 273 VAL A N 1
ATOM 2210 C CA . VAL A 1 273 ? 12.248 14.179 -9.997 1.00 85.25 273 VAL A CA 1
ATOM 2211 C C . VAL A 1 273 ? 10.992 13.420 -9.577 1.00 85.25 273 VAL A C 1
ATOM 2213 O O . VAL A 1 273 ? 10.216 13.003 -10.433 1.00 85.25 273 VAL A O 1
ATOM 2216 N N . ALA A 1 274 ? 10.720 13.319 -8.275 1.00 90.69 274 ALA A N 1
ATOM 2217 C CA . ALA A 1 274 ? 9.525 12.645 -7.774 1.00 90.69 274 ALA A CA 1
ATOM 2218 C C . ALA A 1 274 ? 8.221 13.317 -8.244 1.00 90.69 274 ALA A C 1
ATOM 2220 O O . ALA A 1 274 ? 7.272 12.635 -8.634 1.00 90.69 274 ALA A O 1
ATOM 2221 N N . GLN A 1 275 ? 8.172 14.654 -8.254 1.00 91.75 275 GLN A N 1
ATOM 2222 C CA . GLN A 1 275 ? 7.028 15.405 -8.781 1.00 91.75 275 GLN A CA 1
ATOM 2223 C C . GLN A 1 275 ? 6.840 15.193 -10.282 1.00 91.75 275 GLN A C 1
ATOM 2225 O O . GLN A 1 275 ? 5.704 15.102 -10.750 1.00 91.75 275 GLN A O 1
ATOM 2230 N N . GLN A 1 276 ? 7.934 15.135 -11.039 1.00 85.00 276 GLN A N 1
ATOM 2231 C CA . GLN A 1 276 ? 7.885 14.853 -12.465 1.00 85.00 276 GLN A CA 1
ATOM 2232 C C . GLN A 1 276 ? 7.345 13.442 -12.713 1.00 85.00 276 GLN A C 1
ATOM 2234 O O . GLN A 1 276 ? 6.388 13.283 -13.469 1.00 85.00 276 GLN A O 1
ATOM 2239 N N . TRP A 1 277 ? 7.848 12.448 -11.980 1.00 85.62 277 TRP A N 1
ATOM 2240 C CA . TRP A 1 277 ? 7.340 11.082 -12.051 1.00 85.62 277 TRP A CA 1
ATOM 2241 C C . TRP A 1 277 ? 5.859 11.006 -11.715 1.00 85.62 277 TRP A C 1
ATOM 2243 O O . TRP A 1 277 ? 5.118 10.344 -12.430 1.00 85.62 277 TRP A O 1
ATOM 2253 N N . ALA A 1 278 ? 5.389 11.693 -10.673 1.00 89.94 278 ALA A N 1
ATOM 2254 C CA . ALA A 1 278 ? 3.964 11.728 -10.358 1.00 89.94 278 ALA A CA 1
ATOM 2255 C C . ALA A 1 278 ? 3.133 12.305 -11.522 1.00 89.94 278 ALA A C 1
ATOM 2257 O O . ALA A 1 278 ? 2.081 11.765 -11.858 1.00 89.94 278 ALA A O 1
ATOM 2258 N N . LYS A 1 279 ? 3.607 13.369 -12.185 1.00 87.31 279 LYS A N 1
ATOM 2259 C CA . LYS A 1 279 ? 2.906 13.998 -13.322 1.00 87.31 279 LYS A CA 1
ATOM 2260 C C . LYS A 1 279 ? 2.844 13.117 -14.572 1.00 87.31 279 LYS A C 1
ATOM 2262 O O . LYS A 1 279 ? 1.895 13.253 -15.340 1.00 87.31 279 LYS A O 1
ATOM 2267 N N . GLU A 1 280 ? 3.826 12.243 -14.767 1.00 79.88 280 GLU A N 1
ATOM 2268 C CA . GLU A 1 280 ? 3.893 11.284 -15.882 1.00 79.88 280 GLU A CA 1
ATOM 2269 C C . GLU A 1 280 ? 2.941 10.090 -15.711 1.00 79.88 280 GLU A C 1
ATOM 2271 O O . GLU A 1 280 ? 2.764 9.288 -16.630 1.00 79.88 280 GLU A O 1
ATOM 2276 N N . GLN A 1 281 ? 2.301 9.958 -14.545 1.00 79.62 281 GLN A N 1
ATOM 2277 C CA . GLN A 1 281 ? 1.343 8.886 -14.308 1.00 79.62 281 GLN A CA 1
ATOM 2278 C C . GLN A 1 281 ? 0.057 9.109 -15.106 1.00 79.62 281 GLN A C 1
ATOM 2280 O O . GLN A 1 281 ? -0.498 10.211 -15.176 1.00 79.62 281 GLN A O 1
ATOM 2285 N N . SER A 1 282 ? -0.448 8.029 -15.700 1.00 75.06 282 SER A N 1
ATOM 2286 C CA . SER A 1 282 ? -1.712 8.055 -16.430 1.00 75.06 282 SER A CA 1
ATOM 2287 C C . SER A 1 282 ? -2.872 8.133 -15.439 1.00 75.06 282 SER A C 1
ATOM 2289 O O . SER A 1 282 ? -3.126 7.179 -14.707 1.00 75.06 282 SER A O 1
ATOM 2291 N N . ILE A 1 283 ? -3.589 9.261 -15.436 1.00 82.69 283 ILE A N 1
ATOM 2292 C CA . ILE A 1 283 ? -4.759 9.509 -14.583 1.00 82.69 283 ILE A CA 1
ATOM 2293 C C . ILE A 1 283 ? -5.952 9.851 -15.478 1.00 82.69 283 ILE A C 1
ATOM 2295 O O . ILE A 1 283 ? -5.951 10.877 -16.164 1.00 82.69 283 ILE A O 1
ATOM 2299 N N . SER A 1 284 ? -6.989 9.012 -15.471 1.00 78.62 284 SER A N 1
ATOM 2300 C CA . SER A 1 284 ? -8.178 9.249 -16.303 1.00 78.62 284 SER A CA 1
ATOM 2301 C C . SER A 1 284 ? -9.051 10.408 -15.789 1.00 78.62 284 SER A C 1
ATOM 2303 O O . SER A 1 284 ? -9.068 10.737 -14.603 1.00 78.62 284 SER A O 1
ATOM 2305 N N . THR A 1 285 ? -9.854 11.015 -16.668 1.00 80.38 285 THR A N 1
ATOM 2306 C CA . THR A 1 285 ? -10.822 12.058 -16.274 1.00 80.38 285 THR A CA 1
ATOM 2307 C C . THR A 1 285 ? -11.862 11.537 -15.276 1.00 80.38 285 THR A C 1
ATOM 2309 O O . THR A 1 285 ? -12.276 12.264 -14.374 1.00 80.38 285 THR A O 1
ATOM 2312 N N . THR A 1 286 ? -12.252 10.263 -15.393 1.00 83.50 286 THR A N 1
ATOM 2313 C CA . THR A 1 286 ? -13.173 9.595 -14.461 1.00 83.50 286 THR A CA 1
ATOM 2314 C C . THR A 1 286 ? -12.611 9.570 -13.042 1.00 83.50 286 THR A C 1
ATOM 2316 O O . THR A 1 286 ? -13.323 9.913 -12.098 1.00 83.50 286 THR A O 1
ATOM 2319 N N . VAL A 1 287 ? -11.321 9.250 -12.902 1.00 86.19 287 VAL A N 1
ATOM 2320 C CA . VAL A 1 287 ? -10.600 9.281 -11.621 1.00 86.19 287 VAL A CA 1
ATOM 2321 C C . VAL A 1 287 ? -10.657 10.672 -11.001 1.00 86.19 287 VAL A C 1
ATOM 2323 O O . VAL A 1 287 ? -11.099 10.815 -9.865 1.00 86.19 287 VAL A O 1
ATOM 2326 N N . ILE A 1 288 ? -10.289 11.709 -11.760 1.00 88.31 288 ILE A N 1
ATOM 2327 C CA . ILE A 1 288 ? -10.267 13.097 -11.268 1.00 88.31 288 ILE A CA 1
ATOM 2328 C C . ILE A 1 288 ? -11.643 13.509 -10.731 1.00 88.31 288 ILE A C 1
ATOM 2330 O O . ILE A 1 288 ? -11.749 14.091 -9.651 1.00 88.31 288 ILE A O 1
ATOM 2334 N N . ASN A 1 289 ? -12.705 13.181 -11.468 1.00 87.44 289 ASN A N 1
ATOM 2335 C CA . ASN A 1 289 ? -14.070 13.507 -11.069 1.00 87.44 289 ASN A CA 1
ATOM 2336 C C . ASN A 1 289 ? -14.501 12.777 -9.797 1.00 87.44 289 ASN A C 1
ATOM 2338 O O . ASN A 1 289 ? -15.254 13.340 -9.005 1.00 87.44 289 ASN A O 1
ATOM 2342 N N . ARG A 1 290 ? -14.054 11.535 -9.595 1.00 87.06 290 ARG A N 1
ATOM 2343 C CA . ARG A 1 290 ? -14.366 10.784 -8.380 1.00 87.06 290 ARG A CA 1
ATOM 2344 C C . ARG A 1 290 ? -13.599 11.307 -7.177 1.00 87.06 290 ARG A C 1
ATOM 2346 O O . ARG A 1 290 ? -14.229 11.570 -6.161 1.00 87.06 290 ARG A O 1
ATOM 2353 N N . LEU A 1 291 ? -12.290 11.507 -7.301 1.00 89.56 291 LEU A N 1
ATOM 2354 C CA . LEU A 1 291 ? -11.468 12.013 -6.202 1.00 89.56 291 LEU A CA 1
ATOM 2355 C C . LEU A 1 291 ? -11.983 13.375 -5.710 1.00 89.56 291 LEU A C 1
ATOM 2357 O O . LEU A 1 291 ? -12.125 13.601 -4.511 1.00 89.56 291 LEU A O 1
ATOM 2361 N N . LYS A 1 292 ? -12.435 14.233 -6.636 1.00 88.81 292 LYS A N 1
ATOM 2362 C CA . LYS A 1 292 ? -13.097 15.499 -6.293 1.00 88.81 292 LYS A CA 1
ATOM 2363 C C . LYS A 1 292 ? -14.335 15.319 -5.399 1.00 88.81 292 LYS A C 1
ATOM 2365 O O . LYS A 1 292 ? -14.582 16.178 -4.558 1.00 88.81 292 LYS A O 1
ATOM 2370 N N . LYS A 1 293 ? -15.117 14.243 -5.563 1.00 87.50 293 LYS A N 1
ATOM 2371 C CA . LYS A 1 293 ? -16.320 13.981 -4.743 1.00 87.50 293 LYS A CA 1
ATOM 2372 C C . LYS A 1 293 ? -15.985 13.619 -3.298 1.00 87.50 293 LYS A C 1
ATOM 2374 O O . LYS A 1 293 ? -16.792 13.910 -2.428 1.00 87.50 293 LYS A O 1
ATOM 2379 N N . VAL A 1 294 ? -14.819 13.021 -3.062 1.00 87.00 294 VAL A N 1
ATOM 2380 C CA . VAL A 1 294 ? -14.331 12.645 -1.724 1.00 87.00 294 VAL A CA 1
ATOM 2381 C C . VAL A 1 294 ? -13.366 13.686 -1.139 1.00 87.00 294 VAL A C 1
ATOM 2383 O O . VAL A 1 294 ? -12.706 13.436 -0.143 1.00 87.00 294 VAL A O 1
ATOM 2386 N N . GLY A 1 295 ? -13.261 14.872 -1.754 1.00 89.25 295 GLY A N 1
ATOM 2387 C CA . GLY A 1 295 ? -12.400 15.957 -1.270 1.00 89.25 295 GLY A CA 1
ATOM 2388 C C . GLY A 1 295 ? -10.906 15.790 -1.574 1.00 89.25 295 GLY A C 1
ATOM 2389 O O . GLY A 1 295 ? -10.109 16.638 -1.181 1.00 89.25 295 GLY A O 1
ATOM 2390 N N . TYR A 1 296 ? -10.511 14.760 -2.325 1.00 93.69 296 TYR A N 1
ATOM 2391 C CA . TYR A 1 296 ? -9.117 14.496 -2.670 1.00 93.69 296 TYR A CA 1
ATOM 2392 C C . TYR A 1 296 ? -8.789 15.073 -4.056 1.00 93.69 296 TYR A C 1
ATOM 2394 O O . TYR A 1 296 ? -9.324 14.661 -5.083 1.00 93.69 296 TYR A O 1
ATOM 2402 N N . SER A 1 297 ? -7.958 16.115 -4.124 1.00 92.44 297 SER A N 1
ATOM 2403 C CA . SER A 1 297 ? -7.683 16.793 -5.401 1.00 92.44 297 SER A CA 1
ATOM 2404 C C . SER A 1 297 ? -6.624 16.057 -6.232 1.00 92.44 297 SER A C 1
ATOM 2406 O O . SER A 1 297 ? -5.743 15.401 -5.684 1.00 92.44 297 SER A O 1
ATOM 2408 N N . LYS A 1 298 ? -6.629 16.235 -7.565 1.00 92.75 298 LYS A N 1
ATOM 2409 C CA . LYS A 1 298 ? -5.536 15.740 -8.430 1.00 92.75 298 LYS A CA 1
ATOM 2410 C C . LYS A 1 298 ? -4.173 16.264 -7.962 1.00 92.75 298 LYS A C 1
ATOM 2412 O O . LYS A 1 298 ? -3.197 15.528 -7.986 1.00 92.75 298 LYS A O 1
ATOM 2417 N N . THR A 1 299 ? -4.102 17.527 -7.550 1.00 94.25 299 THR A N 1
ATOM 2418 C CA . THR A 1 299 ? -2.863 18.132 -7.045 1.00 94.25 299 THR A CA 1
ATOM 2419 C C . THR A 1 299 ? -2.374 17.424 -5.786 1.00 94.25 299 THR A C 1
ATOM 2421 O O . THR A 1 299 ? -1.185 17.137 -5.685 1.00 94.25 299 THR A O 1
ATOM 2424 N N . GLN A 1 300 ? -3.287 17.105 -4.865 1.00 95.50 300 GLN A N 1
ATOM 2425 C CA . GLN A 1 300 ? -2.960 16.379 -3.641 1.00 95.50 300 GLN A CA 1
ATOM 2426 C C . GLN A 1 300 ? -2.518 14.943 -3.947 1.00 95.50 300 GLN A C 1
ATOM 2428 O O . GLN A 1 300 ? -1.451 14.549 -3.498 1.00 95.50 300 GLN A O 1
ATOM 2433 N N . LEU A 1 301 ? -3.246 14.220 -4.807 1.00 95.19 301 LEU A N 1
ATOM 2434 C CA . LEU A 1 301 ? -2.842 12.895 -5.293 1.00 95.19 301 LEU A CA 1
ATOM 2435 C C . LEU A 1 301 ? -1.408 12.911 -5.841 1.00 95.19 301 LEU A C 1
ATOM 2437 O O . LEU A 1 301 ? -0.586 12.090 -5.458 1.00 95.19 301 LEU A O 1
ATOM 2441 N N . LEU A 1 302 ? -1.086 13.858 -6.728 1.00 95.06 302 LEU A N 1
ATOM 2442 C CA . LEU A 1 302 ? 0.250 13.959 -7.322 1.00 95.06 302 LEU A CA 1
ATOM 2443 C C . LEU A 1 302 ? 1.335 14.281 -6.287 1.00 95.06 302 LEU A C 1
ATOM 2445 O O . LEU A 1 302 ? 2.448 13.768 -6.394 1.00 95.06 302 LEU A O 1
ATOM 2449 N N . LYS A 1 303 ? 1.021 15.129 -5.302 1.00 96.62 303 LYS A N 1
ATOM 2450 C CA . LYS A 1 303 ? 1.924 15.436 -4.189 1.00 96.62 303 LYS A CA 1
ATOM 2451 C C . LYS A 1 303 ? 2.209 14.177 -3.368 1.00 96.62 303 LYS A C 1
ATOM 2453 O O . LYS A 1 303 ? 3.373 13.876 -3.131 1.00 96.62 303 LYS A O 1
ATOM 2458 N N . ASP A 1 304 ? 1.170 13.428 -3.024 1.00 97.00 304 ASP A N 1
ATOM 2459 C CA . ASP A 1 304 ? 1.274 12.234 -2.186 1.00 97.00 304 ASP A CA 1
ATOM 2460 C C . ASP A 1 304 ? 1.967 11.075 -2.926 1.00 97.00 304 ASP A C 1
ATOM 2462 O O . ASP A 1 304 ? 2.803 10.385 -2.350 1.00 97.00 304 ASP A O 1
ATOM 2466 N N . MET A 1 305 ? 1.732 10.908 -4.233 1.00 95.19 305 MET A N 1
ATOM 2467 C CA . MET A 1 305 ? 2.499 9.959 -5.057 1.00 95.19 305 MET A CA 1
ATOM 2468 C C . MET A 1 305 ? 3.989 10.321 -5.111 1.00 95.19 305 MET A C 1
ATOM 2470 O O . MET A 1 305 ? 4.844 9.442 -5.018 1.00 95.19 305 MET A O 1
ATOM 2474 N N . ALA A 1 306 ? 4.314 11.610 -5.272 1.00 95.00 306 ALA A N 1
ATOM 2475 C CA . ALA A 1 306 ? 5.700 12.073 -5.269 1.00 95.00 306 ALA A CA 1
ATOM 2476 C C . ALA A 1 306 ? 6.369 11.817 -3.912 1.00 95.00 306 ALA A C 1
ATOM 2478 O O . ALA A 1 306 ? 7.520 11.394 -3.854 1.00 95.00 306 ALA A O 1
ATOM 2479 N N . GLU A 1 307 ? 5.640 12.031 -2.824 1.00 96.12 307 GLU A N 1
ATOM 2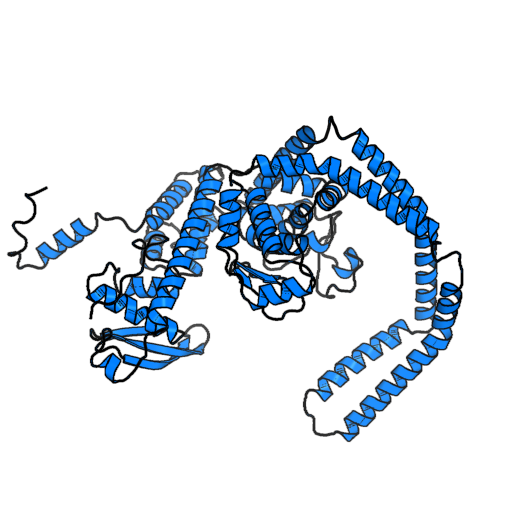480 C CA . GLU A 1 307 ? 6.088 11.723 -1.471 1.00 96.12 307 GLU A CA 1
ATOM 2481 C C . GLU A 1 307 ? 6.382 10.227 -1.297 1.00 96.12 307 GLU A C 1
ATOM 2483 O O . GLU A 1 307 ? 7.486 9.873 -0.887 1.00 96.12 307 GLU A O 1
ATOM 2488 N N . PHE A 1 308 ? 5.477 9.347 -1.739 1.00 95.25 308 PHE A N 1
ATOM 2489 C CA . PHE A 1 308 ? 5.693 7.896 -1.720 1.00 95.25 308 PHE A CA 1
ATOM 2490 C C . PHE A 1 308 ? 6.926 7.474 -2.534 1.00 95.25 308 PHE A C 1
ATOM 2492 O O . PHE A 1 308 ? 7.713 6.628 -2.104 1.00 95.25 308 PHE A O 1
ATOM 2499 N N . TYR A 1 309 ? 7.148 8.078 -3.707 1.00 91.81 309 TYR A N 1
ATOM 2500 C CA . TYR A 1 309 ? 8.353 7.812 -4.499 1.00 91.81 309 TYR A CA 1
ATOM 2501 C C . TYR A 1 309 ? 9.635 8.227 -3.785 1.00 91.81 309 TYR A C 1
ATOM 2503 O O . TYR A 1 309 ? 10.650 7.555 -3.951 1.00 91.81 309 TYR A O 1
ATOM 2511 N N . ARG A 1 310 ? 9.607 9.304 -2.995 1.00 93.00 310 ARG A N 1
ATOM 2512 C CA . ARG A 1 310 ? 10.768 9.705 -2.198 1.00 93.00 310 ARG A CA 1
ATOM 2513 C C . ARG A 1 310 ? 11.003 8.744 -1.044 1.00 93.00 310 ARG A C 1
ATOM 2515 O O . ARG A 1 310 ? 12.119 8.246 -0.933 1.00 93.00 310 ARG A O 1
ATOM 2522 N N . LEU A 1 311 ? 9.965 8.435 -0.264 1.00 93.69 311 LEU A N 1
ATOM 2523 C CA . LEU A 1 311 ? 10.049 7.476 0.844 1.00 93.69 311 LEU A CA 1
ATOM 2524 C C . LEU A 1 311 ? 10.649 6.145 0.395 1.00 93.69 311 LEU A C 1
ATOM 2526 O O . LEU A 1 311 ? 11.527 5.595 1.041 1.00 93.69 311 LEU A O 1
ATOM 2530 N N . THR A 1 312 ? 10.205 5.647 -0.755 1.00 91.12 312 THR A N 1
ATOM 2531 C CA . THR A 1 312 ? 10.639 4.349 -1.281 1.00 91.12 312 THR A CA 1
ATOM 2532 C C . THR A 1 312 ? 11.907 4.422 -2.128 1.00 91.12 312 THR A C 1
ATOM 2534 O O . THR A 1 312 ? 12.202 3.460 -2.829 1.00 91.12 312 THR A O 1
ATOM 2537 N N . HIS A 1 313 ? 12.640 5.543 -2.141 1.00 86.75 313 HIS A N 1
ATOM 2538 C CA . HIS A 1 313 ? 13.833 5.742 -2.985 1.00 86.75 313 HIS A CA 1
ATOM 2539 C C . HIS A 1 313 ? 13.601 5.399 -4.471 1.00 86.75 313 HIS A C 1
ATOM 2541 O O . HIS A 1 313 ? 14.496 4.952 -5.187 1.00 86.75 313 HIS A O 1
ATOM 2547 N N . GLY A 1 314 ? 12.370 5.579 -4.952 1.00 80.69 314 GLY A N 1
ATOM 2548 C CA . GLY A 1 314 ? 11.984 5.275 -6.322 1.00 80.69 314 GLY A CA 1
ATOM 2549 C C . GLY A 1 314 ? 11.840 3.790 -6.653 1.00 80.69 314 GLY A C 1
ATOM 2550 O O . GLY A 1 314 ? 11.673 3.486 -7.831 1.00 80.69 314 GLY A O 1
ATOM 2551 N N . ARG A 1 315 ? 11.826 2.881 -5.668 1.00 79.81 315 ARG A N 1
ATOM 2552 C CA . ARG A 1 315 ? 11.704 1.420 -5.869 1.00 79.81 315 ARG A CA 1
ATOM 2553 C C . ARG A 1 315 ? 10.422 0.978 -6.568 1.00 79.81 315 ARG A C 1
ATOM 2555 O O . ARG A 1 315 ? 10.380 -0.083 -7.183 1.00 79.81 315 ARG A O 1
ATOM 2562 N N . LEU A 1 316 ? 9.366 1.787 -6.500 1.00 78.19 316 LEU A N 1
ATOM 2563 C CA . LEU A 1 316 ? 8.151 1.498 -7.255 1.00 78.19 316 LEU A CA 1
ATOM 2564 C C . LEU A 1 316 ? 8.383 1.689 -8.768 1.00 78.19 316 LEU A C 1
ATOM 2566 O O . LEU A 1 316 ? 9.358 2.303 -9.164 1.00 78.19 316 LEU A O 1
ATOM 2570 N N . SER A 1 317 ? 7.531 1.181 -9.653 1.00 66.06 317 SER A N 1
ATOM 2571 C CA . SER A 1 317 ? 7.619 1.492 -11.094 1.00 66.06 317 SER A CA 1
ATOM 2572 C C . SER A 1 317 ? 6.531 2.495 -11.511 1.00 66.06 317 SER A C 1
ATOM 2574 O O . SER A 1 317 ? 5.940 3.135 -10.642 1.00 66.06 317 SER A O 1
ATOM 2576 N N . GLN A 1 318 ? 6.278 2.690 -12.814 1.00 69.69 318 GLN A N 1
ATOM 2577 C CA . GLN A 1 318 ? 5.144 3.511 -13.269 1.00 69.69 318 GLN A CA 1
ATOM 2578 C C . GLN A 1 318 ? 3.820 2.908 -12.765 1.00 69.69 318 GLN A C 1
ATOM 2580 O O . GLN A 1 318 ? 3.611 1.699 -12.867 1.00 69.69 318 GLN A O 1
ATOM 2585 N N . VAL A 1 319 ? 2.946 3.766 -12.240 1.00 78.88 319 VAL A N 1
ATOM 2586 C CA . VAL A 1 319 ? 1.641 3.441 -11.665 1.00 78.88 319 VAL A CA 1
ATOM 2587 C C . VAL A 1 319 ? 0.540 4.054 -12.524 1.00 78.88 319 VAL A C 1
ATOM 2589 O O . VAL A 1 319 ? 0.424 5.271 -12.662 1.00 78.88 319 VAL A O 1
ATOM 2592 N N . SER A 1 320 ? -0.328 3.220 -13.080 1.00 80.19 320 SER A N 1
ATOM 2593 C CA . SER A 1 320 ? -1.530 3.706 -13.756 1.00 80.19 320 SER A CA 1
ATOM 2594 C C . SER A 1 320 ? -2.658 3.886 -12.748 1.00 80.19 320 SER A C 1
ATOM 2596 O O . SER A 1 320 ? -3.022 2.942 -12.056 1.00 80.19 320 SER A O 1
ATOM 2598 N N . VAL A 1 321 ? -3.245 5.081 -12.675 1.00 84.38 321 VAL A N 1
ATOM 2599 C CA . VAL A 1 321 ? -4.353 5.361 -11.754 1.00 84.38 321 VAL A CA 1
ATOM 2600 C C . VAL A 1 321 ? -5.658 5.365 -12.537 1.00 84.38 321 VAL A C 1
ATOM 2602 O O . VAL A 1 321 ? -5.906 6.230 -13.390 1.00 84.38 321 VAL A O 1
ATOM 2605 N N . VAL A 1 322 ? -6.510 4.384 -12.257 1.00 83.31 322 VAL A N 1
ATOM 2606 C CA . VAL A 1 322 ? -7.760 4.163 -12.988 1.00 83.31 322 VAL A CA 1
ATOM 2607 C C . VAL A 1 322 ? -8.949 4.068 -12.040 1.00 83.31 322 VAL A C 1
ATOM 2609 O O . VAL A 1 322 ? -8.819 4.058 -10.823 1.00 83.31 322 VAL A O 1
ATOM 2612 N N . SER A 1 323 ? -10.139 4.063 -12.621 1.00 81.25 323 SER A N 1
ATOM 2613 C CA . SER A 1 323 ? -11.412 3.926 -11.928 1.00 81.25 323 SER A CA 1
ATOM 2614 C C . SER A 1 323 ? -12.258 3.000 -12.787 1.00 81.25 323 SER A C 1
ATOM 2616 O O . SER A 1 323 ? -12.402 3.258 -13.985 1.00 81.25 323 SER A O 1
ATOM 2618 N N . ASP A 1 324 ? -12.789 1.927 -12.205 1.00 75.31 324 ASP A N 1
ATOM 2619 C CA . ASP A 1 324 ? -13.621 0.956 -12.928 1.00 75.31 324 ASP A CA 1
ATOM 2620 C C . ASP A 1 324 ? -15.016 0.766 -12.311 1.00 75.31 324 ASP A C 1
ATOM 2622 O O . ASP A 1 324 ? -15.820 -0.011 -12.822 1.00 75.31 324 ASP A O 1
ATOM 2626 N N . GLY A 1 325 ? -15.349 1.528 -11.262 1.00 68.75 325 GLY A N 1
ATOM 2627 C CA . GLY A 1 325 ? -16.685 1.492 -10.661 1.00 68.75 325 GLY A CA 1
ATOM 2628 C C . GLY A 1 325 ? -16.830 0.511 -9.503 1.00 68.75 325 GLY A C 1
ATOM 2629 O O . GLY A 1 325 ? -17.959 0.276 -9.067 1.00 68.75 325 GLY A O 1
ATOM 2630 N N . ARG A 1 326 ? -15.726 -0.057 -9.004 1.00 71.50 326 ARG A N 1
ATOM 2631 C CA . ARG A 1 326 ? -15.703 -0.860 -7.779 1.00 71.50 326 ARG A CA 1
ATOM 2632 C C . ARG A 1 326 ? -16.213 -0.081 -6.562 1.00 71.50 326 ARG A C 1
ATOM 2634 O O . ARG A 1 326 ? -16.365 1.137 -6.542 1.00 71.50 326 ARG A O 1
ATOM 2641 N N . LYS A 1 327 ? -16.512 -0.834 -5.502 1.00 75.06 327 LYS A N 1
ATOM 2642 C CA . LYS A 1 327 ? -16.924 -0.266 -4.209 1.00 75.06 327 LYS A CA 1
ATOM 2643 C C . LYS A 1 327 ? -15.740 0.150 -3.332 1.00 75.06 327 LYS A C 1
ATOM 2645 O O . LYS A 1 327 ? -15.943 0.914 -2.399 1.00 75.06 327 LYS A O 1
ATOM 2650 N N . ARG A 1 328 ? -14.544 -0.381 -3.597 1.00 79.38 328 ARG A N 1
ATOM 2651 C CA . ARG A 1 328 ? -13.328 -0.181 -2.801 1.00 79.38 328 ARG A CA 1
ATOM 2652 C C . ARG A 1 328 ? -12.122 -0.072 -3.721 1.00 79.38 328 ARG A C 1
ATOM 2654 O O . ARG A 1 328 ? -12.142 -0.667 -4.804 1.00 79.38 328 ARG A O 1
ATOM 2661 N N . ALA A 1 329 ? -11.121 0.665 -3.259 1.00 86.38 329 ALA A N 1
ATOM 2662 C CA . ALA A 1 329 ? -9.806 0.715 -3.867 1.00 86.38 329 ALA A CA 1
ATOM 2663 C C . ALA A 1 329 ? -9.176 -0.683 -3.952 1.00 86.38 329 ALA A C 1
ATOM 2665 O O . ALA A 1 329 ? -9.584 -1.601 -3.233 1.00 86.38 329 ALA A O 1
ATOM 2666 N N . ALA A 1 330 ? -8.271 -0.846 -4.913 1.00 87.94 330 ALA A N 1
ATOM 2667 C CA . ALA A 1 330 ? -7.502 -2.069 -5.096 1.00 87.94 330 ALA A CA 1
ATOM 2668 C C . ALA A 1 330 ? -6.270 -1.807 -5.967 1.00 87.94 330 ALA A C 1
ATOM 2670 O O . ALA A 1 330 ? -6.289 -0.928 -6.833 1.00 87.94 330 ALA A O 1
ATOM 2671 N N . ALA A 1 331 ? -5.259 -2.657 -5.844 1.00 85.44 331 ALA A N 1
ATOM 2672 C CA . ALA A 1 331 ? -4.123 -2.712 -6.746 1.00 85.44 331 ALA A CA 1
ATOM 2673 C C . ALA A 1 331 ? -4.239 -3.906 -7.710 1.00 85.44 331 ALA A C 1
ATOM 2675 O O . ALA A 1 331 ? -4.598 -5.018 -7.324 1.00 85.44 331 ALA A O 1
ATOM 2676 N N . SER A 1 332 ? -3.908 -3.697 -8.987 1.00 79.44 332 SER A N 1
ATOM 2677 C CA . SER A 1 332 ? -3.548 -4.785 -9.907 1.00 79.44 332 SER A CA 1
ATOM 2678 C C . SER A 1 332 ? -2.034 -4.818 -10.002 1.00 79.44 332 SER A C 1
ATOM 2680 O O . SER A 1 332 ? -1.409 -4.042 -10.729 1.00 79.44 332 SER A O 1
ATOM 2682 N N . VAL A 1 333 ? -1.456 -5.718 -9.215 1.00 75.00 333 VAL A N 1
ATOM 2683 C CA . VAL A 1 333 ? -0.012 -5.869 -9.038 1.00 75.00 333 VAL A CA 1
ATOM 2684 C C . VAL A 1 333 ? 0.693 -6.238 -10.347 1.00 75.00 333 VAL A C 1
ATOM 2686 O O . VAL A 1 333 ? 1.766 -5.718 -10.655 1.00 75.00 333 VAL A O 1
ATOM 2689 N N . THR A 1 334 ? 0.063 -7.086 -11.159 1.00 63.47 334 THR A N 1
ATOM 2690 C CA . THR A 1 334 ? 0.581 -7.518 -12.464 1.00 63.47 334 THR A CA 1
ATOM 2691 C C . THR A 1 334 ? 0.579 -6.399 -13.499 1.00 63.47 334 THR A C 1
ATOM 2693 O O . THR A 1 334 ? 1.482 -6.331 -14.328 1.00 63.47 334 THR A O 1
ATOM 2696 N N . GLU A 1 335 ? -0.418 -5.517 -13.456 1.00 61.38 335 GLU A N 1
ATOM 2697 C CA . GLU A 1 335 ? -0.594 -4.442 -14.439 1.00 61.38 335 GLU A CA 1
ATOM 2698 C C . GLU A 1 335 ? -0.021 -3.099 -13.958 1.00 61.38 335 GLU A C 1
ATOM 2700 O O . GLU A 1 335 ? 0.037 -2.145 -14.731 1.00 61.38 335 GLU A O 1
ATOM 2705 N N . GLY A 1 336 ? 0.415 -3.007 -12.696 1.00 73.12 336 GLY A N 1
ATOM 2706 C CA . GLY A 1 336 ? 0.894 -1.759 -12.098 1.00 73.12 336 GLY A CA 1
ATOM 2707 C C . GLY A 1 336 ? -0.208 -0.705 -11.984 1.00 73.12 336 GLY A C 1
ATOM 2708 O O . GLY A 1 336 ? 0.041 0.479 -12.216 1.00 73.12 336 GLY A O 1
ATOM 2709 N N . ILE A 1 337 ? -1.441 -1.132 -11.699 1.00 81.56 337 ILE A N 1
ATOM 2710 C CA . ILE A 1 337 ? -2.617 -0.256 -11.657 1.00 81.56 337 ILE A CA 1
ATOM 2711 C C . ILE A 1 337 ? -3.079 -0.055 -10.215 1.00 81.56 337 ILE A C 1
ATOM 2713 O O . ILE A 1 337 ? -3.196 -1.022 -9.470 1.00 81.56 337 ILE A O 1
ATOM 2717 N N . VAL A 1 338 ? -3.430 1.183 -9.864 1.00 88.25 338 VAL A N 1
ATOM 2718 C CA . VAL A 1 338 ? -4.197 1.530 -8.661 1.00 88.25 338 VAL A CA 1
ATOM 2719 C C . VAL A 1 338 ? -5.609 1.945 -9.078 1.00 88.25 338 VAL A C 1
ATOM 2721 O O . VAL A 1 338 ? -5.791 2.883 -9.861 1.00 88.25 338 VAL A O 1
ATOM 2724 N N . TYR A 1 339 ? -6.610 1.241 -8.558 1.00 87.12 339 TYR A N 1
ATOM 2725 C CA . TYR A 1 339 ? -8.026 1.551 -8.724 1.00 87.12 339 TYR A CA 1
ATOM 2726 C C . TYR A 1 339 ? -8.473 2.493 -7.604 1.00 87.12 339 TYR A C 1
ATOM 2728 O O . TYR A 1 339 ? -8.408 2.142 -6.428 1.00 87.12 339 TYR A O 1
ATOM 2736 N N . VAL A 1 340 ? -8.931 3.693 -7.965 1.00 84.25 340 VAL A N 1
ATOM 2737 C CA . VAL A 1 340 ? -9.433 4.700 -7.016 1.00 84.25 340 VAL A CA 1
ATOM 2738 C C . VAL A 1 340 ? -10.958 4.627 -6.904 1.00 84.25 340 VAL A C 1
ATOM 2740 O O . VAL A 1 340 ? -11.718 5.195 -7.701 1.00 84.25 340 VAL A O 1
ATOM 2743 N N . ASP A 1 341 ? -11.428 3.910 -5.894 1.00 80.00 341 ASP A N 1
ATOM 2744 C CA . ASP A 1 341 ? -12.838 3.623 -5.633 1.00 80.00 341 ASP A CA 1
ATOM 2745 C C . ASP A 1 341 ? -13.115 3.731 -4.117 1.00 80.00 341 ASP A C 1
ATOM 2747 O O . ASP A 1 341 ? -12.223 3.497 -3.307 1.00 80.00 341 ASP A O 1
ATOM 2751 N N . GLY A 1 342 ? -14.345 4.079 -3.723 1.00 77.69 342 GLY A N 1
ATOM 2752 C CA . GLY A 1 342 ? -14.709 4.285 -2.309 1.00 77.69 342 GLY A CA 1
ATOM 2753 C C . GLY A 1 342 ? -14.164 5.584 -1.690 1.00 77.69 342 GLY A C 1
ATOM 2754 O O . GLY A 1 342 ? -13.925 6.561 -2.408 1.00 77.69 342 GLY A O 1
ATOM 2755 N N . ASP A 1 343 ? -14.003 5.584 -0.363 1.00 80.38 343 ASP A N 1
ATOM 2756 C CA . ASP A 1 343 ? -13.429 6.684 0.426 1.00 80.38 343 ASP A CA 1
ATOM 2757 C C . ASP A 1 343 ? -11.901 6.687 0.272 1.00 80.38 343 ASP A C 1
ATOM 2759 O O . ASP A 1 343 ? -11.171 6.121 1.078 1.00 80.38 343 ASP A O 1
ATOM 2763 N N . PHE A 1 344 ? -11.431 7.252 -0.841 1.00 90.06 344 PHE A N 1
ATOM 2764 C CA . PHE A 1 344 ? -10.020 7.236 -1.224 1.00 90.06 344 PHE A CA 1
ATOM 2765 C C . PHE A 1 344 ? -9.270 8.462 -0.691 1.00 90.06 344 PHE A C 1
ATOM 2767 O O . PHE A 1 344 ? -9.615 9.599 -1.026 1.00 90.06 344 PHE A O 1
ATOM 2774 N N . ASP A 1 345 ? -8.202 8.225 0.064 1.00 93.62 345 ASP A N 1
ATOM 2775 C CA . ASP A 1 345 ? -7.333 9.241 0.658 1.00 93.62 345 ASP A CA 1
ATOM 2776 C C . ASP A 1 345 ? -5.839 8.873 0.523 1.00 93.62 345 ASP A C 1
ATOM 2778 O O . ASP A 1 345 ? -5.472 7.917 -0.165 1.00 93.62 345 ASP A O 1
ATOM 2782 N N . LYS A 1 346 ? -4.956 9.648 1.169 1.00 96.31 346 LYS A N 1
ATOM 2783 C CA . LYS A 1 346 ? -3.503 9.406 1.154 1.00 96.31 346 LYS A CA 1
ATOM 2784 C C . LYS A 1 346 ? -3.130 8.046 1.758 1.00 96.31 346 LYS A C 1
ATOM 2786 O O . LYS A 1 346 ? -2.262 7.368 1.216 1.00 96.31 346 LYS A O 1
ATOM 2791 N N . THR A 1 347 ? -3.776 7.641 2.852 1.00 96.44 347 THR A N 1
ATOM 2792 C CA . THR A 1 347 ? -3.534 6.341 3.500 1.00 96.44 347 THR A CA 1
ATOM 2793 C C . THR A 1 347 ? -3.875 5.200 2.549 1.00 96.44 347 THR A C 1
ATOM 2795 O O . THR A 1 347 ? -3.041 4.330 2.315 1.00 96.44 347 THR A O 1
ATOM 2798 N N . THR A 1 348 ? -5.043 5.268 1.911 1.00 95.44 348 THR A N 1
ATOM 2799 C CA . THR A 1 348 ? -5.475 4.292 0.905 1.00 95.44 348 THR A CA 1
ATOM 2800 C C . THR A 1 348 ? -4.523 4.273 -0.290 1.00 95.44 348 THR A C 1
ATOM 2802 O O . THR A 1 348 ? -4.131 3.211 -0.757 1.00 95.44 348 THR A O 1
ATOM 2805 N N . LEU A 1 349 ? -4.079 5.437 -0.775 1.00 96.12 349 LEU A N 1
ATOM 2806 C CA . LEU A 1 349 ? -3.082 5.507 -1.844 1.00 96.12 349 LEU A CA 1
ATOM 2807 C C . LEU A 1 349 ? -1.788 4.773 -1.475 1.00 96.12 349 LEU A C 1
ATOM 2809 O O . LEU A 1 349 ? -1.269 4.017 -2.293 1.00 96.12 349 LEU A O 1
ATOM 2813 N N . PHE A 1 350 ? -1.269 5.004 -0.268 1.00 97.38 350 PHE A N 1
ATOM 2814 C CA . PHE A 1 350 ? -0.029 4.386 0.197 1.00 97.38 350 PHE A CA 1
ATOM 2815 C C . PHE A 1 350 ? -0.197 2.869 0.334 1.00 97.38 350 PHE A C 1
ATOM 2817 O O . PHE A 1 350 ? 0.682 2.138 -0.118 1.00 97.38 350 PHE A O 1
ATOM 2824 N N . HIS A 1 351 ? -1.347 2.407 0.837 1.00 96.75 351 HIS A N 1
ATOM 2825 C CA . HIS A 1 351 ? -1.715 0.990 0.887 1.00 96.75 351 HIS A CA 1
ATOM 2826 C C . HIS A 1 351 ? -1.660 0.339 -0.507 1.00 96.75 351 HIS A C 1
ATOM 2828 O O . HIS A 1 351 ? -0.949 -0.644 -0.724 1.00 96.75 351 HIS A O 1
ATOM 2834 N N . GLU A 1 352 ? -2.352 0.921 -1.493 1.00 94.88 352 GLU A N 1
ATOM 2835 C CA . GLU A 1 352 ? -2.415 0.347 -2.843 1.00 94.88 352 GLU A CA 1
ATOM 2836 C C . GLU A 1 352 ? -1.077 0.434 -3.593 1.00 94.88 352 GLU A C 1
ATOM 2838 O O . GLU A 1 352 ? -0.719 -0.464 -4.355 1.00 94.88 352 GLU A O 1
ATOM 2843 N N . MET A 1 353 ? -0.300 1.502 -3.391 1.00 94.25 353 MET A N 1
ATOM 2844 C CA . MET A 1 353 ? 1.037 1.620 -3.982 1.00 94.25 353 MET A CA 1
ATOM 2845 C C . MET A 1 353 ? 2.033 0.643 -3.349 1.00 94.25 353 MET A C 1
ATOM 2847 O O . MET A 1 353 ? 2.921 0.144 -4.042 1.00 94.25 353 MET A O 1
ATOM 2851 N N . ALA A 1 354 ? 1.883 0.332 -2.065 1.00 95.31 354 ALA A N 1
ATOM 2852 C CA . ALA A 1 354 ? 2.719 -0.637 -1.375 1.00 95.31 354 ALA A CA 1
ATOM 2853 C C . ALA A 1 354 ? 2.460 -2.083 -1.828 1.00 95.31 354 ALA A C 1
ATOM 2855 O O . ALA A 1 354 ? 3.417 -2.843 -1.956 1.00 95.31 354 ALA A O 1
ATOM 2856 N N . HIS A 1 355 ? 1.229 -2.431 -2.220 1.00 92.25 355 HIS A N 1
ATOM 2857 C CA . HIS A 1 355 ? 0.950 -3.696 -2.923 1.00 92.25 355 HIS A CA 1
ATOM 2858 C C . HIS A 1 355 ? 1.769 -3.847 -4.207 1.00 92.25 355 HIS A C 1
ATOM 2860 O O . HIS A 1 355 ? 2.303 -4.913 -4.513 1.00 92.25 355 HIS A O 1
ATOM 2866 N N . LEU A 1 356 ? 1.907 -2.761 -4.973 1.00 86.56 356 LEU A N 1
ATOM 2867 C CA . LEU A 1 356 ? 2.724 -2.774 -6.187 1.00 86.56 356 LEU A CA 1
ATOM 2868 C C . LEU A 1 356 ? 4.224 -2.919 -5.874 1.00 86.56 356 LEU A C 1
ATOM 2870 O O . LEU A 1 356 ? 4.957 -3.500 -6.676 1.00 86.56 356 LEU A O 1
ATOM 2874 N N . LEU A 1 357 ? 4.675 -2.393 -4.731 1.00 87.62 357 LEU A N 1
ATOM 2875 C CA . LEU A 1 357 ? 6.055 -2.496 -4.257 1.00 87.62 357 LEU A CA 1
ATOM 2876 C C . LEU A 1 357 ? 6.388 -3.918 -3.791 1.00 87.62 357 LEU A C 1
ATOM 2878 O O . LEU A 1 357 ? 7.435 -4.443 -4.160 1.00 87.62 357 LEU A O 1
ATOM 2882 N N . GLU A 1 358 ? 5.481 -4.570 -3.059 1.00 87.31 358 GLU A N 1
ATOM 2883 C CA . GLU A 1 358 ? 5.655 -5.954 -2.594 1.00 87.31 358 GLU A CA 1
ATOM 2884 C C . GLU A 1 358 ? 5.718 -6.971 -3.740 1.00 87.31 358 GLU A C 1
ATOM 2886 O O . GLU A 1 358 ? 6.143 -8.103 -3.549 1.00 87.31 358 GLU A O 1
ATOM 2891 N N . ASN A 1 359 ? 5.368 -6.586 -4.970 1.00 77.69 359 ASN A N 1
ATOM 2892 C CA . ASN A 1 359 ? 5.550 -7.461 -6.125 1.00 77.69 359 ASN A CA 1
ATOM 2893 C C . ASN A 1 359 ? 7.017 -7.840 -6.374 1.00 77.69 359 ASN A C 1
ATOM 2895 O O . ASN A 1 359 ? 7.289 -8.860 -7.016 1.00 77.69 359 ASN A O 1
ATOM 2899 N N . ASP A 1 360 ? 7.965 -7.010 -5.939 1.00 75.31 360 ASP A N 1
ATOM 2900 C CA . ASP A 1 360 ? 9.383 -7.347 -5.987 1.00 75.31 360 ASP A CA 1
ATOM 2901 C C . ASP A 1 360 ? 9.642 -8.642 -5.188 1.00 75.31 360 ASP A C 1
ATOM 2903 O O . ASP A 1 360 ? 9.239 -8.723 -4.033 1.00 75.31 360 ASP A O 1
ATOM 2907 N N . PRO A 1 361 ? 10.276 -9.687 -5.752 1.00 68.38 361 PRO A N 1
ATOM 2908 C CA . PRO A 1 361 ? 10.360 -10.974 -5.065 1.00 68.38 361 PRO A CA 1
ATOM 2909 C C . PRO A 1 361 ? 11.170 -10.949 -3.777 1.00 68.38 361 PRO A C 1
ATOM 2911 O O . PRO A 1 361 ? 10.871 -11.742 -2.893 1.00 68.38 361 PRO A O 1
ATOM 2914 N N . VAL A 1 362 ? 12.192 -10.094 -3.672 1.00 74.12 362 VAL A N 1
ATOM 2915 C CA . VAL A 1 362 ? 12.960 -9.973 -2.426 1.00 74.12 362 VAL A CA 1
ATOM 2916 C C . VAL A 1 362 ? 12.077 -9.331 -1.364 1.00 74.12 362 VAL A C 1
ATOM 2918 O O . VAL A 1 362 ? 12.000 -9.840 -0.249 1.00 74.12 362 VAL A O 1
ATOM 2921 N N . THR A 1 363 ? 11.338 -8.284 -1.727 1.00 84.06 363 THR A N 1
ATOM 2922 C CA . THR A 1 363 ? 10.347 -7.647 -0.851 1.00 84.06 363 THR A CA 1
ATOM 2923 C C . THR A 1 363 ? 9.243 -8.632 -0.454 1.00 84.06 363 THR A C 1
ATOM 2925 O O . THR A 1 363 ? 8.974 -8.783 0.734 1.00 84.06 363 THR A O 1
ATOM 2928 N N . LYS A 1 364 ? 8.681 -9.388 -1.408 1.00 83.50 364 LYS A N 1
ATOM 2929 C CA . LYS A 1 364 ? 7.689 -10.445 -1.155 1.00 83.50 364 LYS A CA 1
ATOM 2930 C C . LYS A 1 364 ? 8.230 -11.525 -0.223 1.00 83.50 364 LYS A C 1
ATOM 2932 O O . LYS A 1 364 ? 7.562 -11.888 0.734 1.00 83.50 364 LYS A O 1
ATOM 2937 N N . ALA A 1 365 ? 9.433 -12.036 -0.483 1.00 78.94 365 ALA A N 1
ATOM 2938 C CA . ALA A 1 365 ? 10.059 -13.055 0.356 1.00 78.94 365 ALA A CA 1
ATOM 2939 C C . ALA A 1 365 ? 10.334 -12.522 1.769 1.00 78.94 365 ALA A C 1
ATOM 2941 O O . ALA A 1 365 ? 10.105 -13.227 2.744 1.00 78.94 365 ALA A O 1
ATOM 2942 N N . THR A 1 366 ? 10.770 -11.266 1.890 1.00 86.31 366 THR A N 1
ATOM 2943 C CA . THR A 1 366 ? 10.967 -10.590 3.183 1.00 86.31 366 THR A CA 1
ATOM 2944 C C . THR A 1 366 ? 9.649 -10.475 3.947 1.00 86.31 366 THR A C 1
ATOM 2946 O O . THR A 1 366 ? 9.589 -10.824 5.120 1.00 86.31 366 THR A O 1
ATOM 2949 N N . ALA A 1 367 ? 8.575 -10.054 3.277 1.00 92.69 367 ALA A N 1
ATOM 2950 C CA . ALA A 1 367 ? 7.238 -9.937 3.853 1.00 92.69 367 ALA A CA 1
ATOM 2951 C C . ALA A 1 367 ? 6.655 -11.299 4.281 1.00 92.69 367 ALA A C 1
ATOM 2953 O O . ALA A 1 367 ? 6.112 -11.438 5.375 1.00 92.69 367 ALA A O 1
ATOM 2954 N N . GLN A 1 368 ? 6.839 -12.342 3.469 1.00 89.25 368 GLN A N 1
ATOM 2955 C CA . GLN A 1 368 ? 6.467 -13.712 3.834 1.00 89.25 368 GLN A CA 1
ATOM 2956 C C . GLN A 1 368 ? 7.218 -14.187 5.080 1.00 89.25 368 GLN A C 1
ATOM 2958 O O . GLN A 1 368 ? 6.604 -14.738 5.992 1.00 89.25 368 GLN A O 1
ATOM 2963 N N . GLN A 1 369 ? 8.530 -13.940 5.140 1.00 90.00 369 GLN A N 1
ATOM 2964 C CA . GLN A 1 369 ? 9.352 -14.297 6.295 1.00 90.00 369 GLN A CA 1
ATOM 2965 C C . GLN A 1 369 ? 8.999 -13.468 7.531 1.00 90.00 369 GLN A C 1
ATOM 2967 O O . GLN A 1 369 ? 9.073 -13.982 8.642 1.00 90.00 369 GLN A O 1
ATOM 2972 N N . PHE A 1 370 ? 8.547 -12.222 7.364 1.00 95.44 370 PHE A N 1
ATOM 2973 C CA . PHE A 1 370 ? 8.041 -11.412 8.469 1.00 95.44 370 PHE A CA 1
ATOM 2974 C C . PHE A 1 370 ? 6.851 -12.103 9.145 1.00 95.44 370 PHE A C 1
ATOM 2976 O O . PHE A 1 370 ? 6.916 -12.370 10.345 1.00 95.44 370 PHE A O 1
ATOM 2983 N N . VAL A 1 371 ? 5.825 -12.485 8.372 1.00 94.38 371 VAL A N 1
ATOM 2984 C CA . VAL A 1 371 ? 4.648 -13.208 8.891 1.00 94.38 371 VAL A CA 1
ATOM 2985 C C . VAL A 1 371 ? 5.043 -14.563 9.480 1.00 94.38 371 VAL A C 1
ATOM 2987 O O . VAL A 1 371 ? 4.621 -14.913 10.581 1.00 94.38 371 VAL A O 1
ATOM 2990 N N . GLU A 1 372 ? 5.876 -15.324 8.769 1.00 90.75 372 GLU A N 1
ATOM 2991 C CA . GLU A 1 372 ? 6.320 -16.650 9.209 1.00 90.75 372 GLU A CA 1
ATOM 2992 C C . GLU A 1 372 ? 7.102 -16.591 10.526 1.00 90.75 372 GLU A C 1
ATOM 2994 O O . GLU A 1 372 ? 6.900 -17.443 11.389 1.00 90.75 372 GLU A O 1
ATOM 2999 N N . SER A 1 373 ? 7.949 -15.572 10.706 1.00 92.81 373 SER A N 1
ATOM 3000 C CA . SER A 1 373 ? 8.778 -15.409 11.906 1.00 92.81 373 SER A CA 1
ATOM 3001 C C . SER A 1 373 ? 7.992 -15.047 13.162 1.00 92.81 373 SER A C 1
ATOM 3003 O O . SER A 1 373 ? 8.538 -15.171 14.257 1.00 92.81 373 SER A O 1
ATOM 3005 N N . ARG A 1 374 ? 6.745 -14.584 13.016 1.00 93.69 374 ARG A N 1
ATOM 3006 C CA . ARG A 1 374 ? 5.964 -14.076 14.143 1.00 93.69 374 ARG A CA 1
ATOM 3007 C C . ARG A 1 374 ? 4.667 -14.828 14.442 1.00 93.69 374 ARG A C 1
ATOM 3009 O O . ARG A 1 374 ? 4.165 -14.717 15.553 1.00 93.69 374 ARG A O 1
ATOM 3016 N N . LYS A 1 375 ? 4.150 -15.641 13.512 1.00 91.88 375 LYS A N 1
ATOM 3017 C CA . LYS A 1 375 ? 2.917 -16.415 13.737 1.00 91.88 375 LYS A CA 1
ATOM 3018 C C . LYS A 1 375 ? 2.958 -17.191 15.065 1.00 91.88 375 LYS A C 1
ATOM 3020 O O . LYS A 1 375 ? 3.869 -17.976 15.323 1.00 91.88 375 LYS A O 1
ATOM 3025 N N . GLU A 1 376 ? 1.916 -17.043 15.876 1.00 90.06 376 GLU A N 1
ATOM 3026 C CA . GLU A 1 376 ? 1.845 -17.646 17.215 1.00 90.06 376 GLU A CA 1
ATOM 3027 C C . GLU A 1 376 ? 0.989 -18.929 17.251 1.00 90.06 376 GLU A C 1
ATOM 3029 O O . GLU A 1 376 ? 0.823 -19.558 18.296 1.00 90.06 376 GLU A O 1
ATOM 3034 N N . GLY A 1 377 ? 0.433 -19.360 16.110 1.00 87.94 377 GLY A N 1
ATOM 3035 C CA . GLY A 1 377 ? -0.464 -20.514 16.063 1.00 87.94 377 GLY A CA 1
ATOM 3036 C C . GLY A 1 377 ? -1.037 -20.855 14.682 1.00 87.94 377 GLY A C 1
ATOM 3037 O O . GLY A 1 377 ? -0.606 -20.309 13.663 1.00 87.94 377 GLY A O 1
ATOM 3038 N N . PRO A 1 378 ? -2.003 -21.794 14.619 1.00 91.75 378 PRO A N 1
ATOM 3039 C CA . PRO A 1 378 ? -2.665 -22.174 13.374 1.00 91.75 378 PRO A CA 1
ATOM 3040 C C . PRO A 1 378 ? -3.597 -21.067 12.866 1.00 91.75 378 PRO A C 1
ATOM 3042 O O . PRO A 1 378 ? -4.008 -20.189 13.617 1.00 91.75 378 PRO A O 1
ATOM 3045 N N . LEU A 1 379 ? -3.985 -21.157 11.591 1.00 93.19 379 LEU A N 1
ATOM 3046 C CA . LEU A 1 379 ? -4.922 -20.222 10.964 1.00 93.19 379 LEU A CA 1
ATOM 3047 C C . LEU A 1 379 ? -6.262 -20.149 11.707 1.00 93.19 379 LEU A C 1
ATOM 3049 O O . LEU A 1 379 ? -6.912 -21.175 11.919 1.00 93.19 379 LEU A O 1
ATOM 3053 N N . GLN A 1 380 ? -6.708 -18.928 11.994 1.00 91.88 380 GLN A N 1
ATOM 3054 C CA . GLN A 1 380 ? -8.007 -18.628 12.600 1.00 91.88 380 GLN A CA 1
ATOM 3055 C C . GLN A 1 380 ? -8.841 -17.715 11.687 1.00 91.88 380 GLN A C 1
ATOM 3057 O O . GLN A 1 380 ? -8.279 -17.051 10.807 1.00 91.88 380 GLN A O 1
ATOM 3062 N N . PRO A 1 381 ? -10.179 -17.684 11.839 1.00 91.94 381 PRO A N 1
ATOM 3063 C CA . PRO A 1 381 ? -11.028 -16.775 11.077 1.00 91.94 381 PRO A CA 1
ATOM 3064 C C . PRO A 1 381 ? -10.630 -15.314 11.313 1.00 91.94 381 PRO A C 1
ATOM 3066 O O . PRO A 1 381 ? -10.588 -14.837 12.447 1.00 91.94 381 PRO A O 1
ATOM 3069 N N . LEU A 1 382 ? -10.374 -14.575 10.235 1.00 91.56 382 LEU A N 1
ATOM 3070 C CA . LEU A 1 382 ? -9.922 -13.185 10.324 1.00 91.56 382 LEU A CA 1
ATOM 3071 C C . LEU A 1 382 ? -10.973 -12.280 10.984 1.00 91.56 382 LEU A C 1
ATOM 3073 O O . LEU A 1 382 ? -10.624 -11.377 11.739 1.00 91.56 382 LEU A O 1
ATOM 3077 N N . GLN A 1 383 ? -12.260 -12.539 10.738 1.00 88.56 383 GLN A N 1
ATOM 3078 C CA . GLN A 1 383 ? -13.360 -11.810 11.378 1.00 88.56 383 GLN A CA 1
ATOM 3079 C C . GLN A 1 383 ? -13.329 -11.910 12.914 1.00 88.56 383 GLN A C 1
ATOM 3081 O O . GLN A 1 383 ? -13.715 -10.956 13.588 1.00 88.56 383 GLN A O 1
ATOM 3086 N N . GLU A 1 384 ? -12.860 -13.040 13.457 1.00 86.81 384 GLU A N 1
ATOM 3087 C CA . GLU A 1 384 ? -12.753 -13.279 14.900 1.00 86.81 384 GLU A CA 1
ATOM 3088 C C . GLU A 1 384 ? -11.522 -12.572 15.458 1.00 86.81 384 GLU A C 1
ATOM 3090 O O . GLU A 1 384 ? -11.646 -11.791 16.397 1.00 86.81 384 GLU A O 1
ATOM 3095 N N . LEU A 1 385 ? -10.363 -12.763 14.817 1.00 88.12 385 LEU A N 1
ATOM 3096 C CA . LEU A 1 385 ? -9.113 -12.114 15.215 1.00 88.12 385 LEU A CA 1
ATOM 3097 C C . LEU A 1 385 ? -9.215 -10.584 15.190 1.00 88.12 385 LEU A C 1
ATOM 3099 O O . LEU A 1 385 ? -8.763 -9.914 16.113 1.00 88.12 385 LEU A O 1
ATOM 3103 N N . ALA A 1 386 ? -9.825 -10.023 14.145 1.00 86.44 386 ALA A N 1
ATOM 3104 C CA . ALA A 1 386 ? -9.976 -8.579 13.984 1.00 86.44 386 ALA A CA 1
ATOM 3105 C C . ALA A 1 386 ? -11.212 -8.000 14.690 1.00 86.44 386 ALA A C 1
ATOM 3107 O O . ALA A 1 386 ? -11.414 -6.786 14.645 1.00 86.44 386 ALA A O 1
ATOM 3108 N N . GLY A 1 387 ? -12.081 -8.839 15.267 1.00 81.19 387 GLY A N 1
ATOM 3109 C CA . GLY A 1 387 ? -13.364 -8.406 15.831 1.00 81.19 387 GLY A CA 1
ATOM 3110 C C . GLY A 1 387 ? -14.263 -7.665 14.828 1.00 81.19 387 GLY A C 1
ATOM 3111 O O . GLY A 1 387 ? -15.055 -6.810 15.222 1.00 81.19 387 GLY A O 1
ATOM 3112 N N . ASN A 1 388 ? -14.123 -7.947 13.528 1.00 80.06 388 ASN A N 1
ATOM 3113 C CA . ASN A 1 388 ? -14.771 -7.208 12.445 1.00 80.06 388 ASN A CA 1
ATOM 3114 C C . ASN A 1 388 ? -15.534 -8.155 11.512 1.00 80.06 388 ASN A C 1
ATOM 3116 O O . ASN A 1 388 ? -14.952 -8.860 10.689 1.00 80.06 388 ASN A O 1
ATOM 3120 N N . THR A 1 389 ? -16.861 -8.100 11.591 1.00 76.25 389 THR A N 1
ATOM 3121 C CA . THR A 1 389 ? -17.785 -8.938 10.810 1.00 76.25 389 THR A CA 1
ATOM 3122 C C . THR A 1 389 ? -17.877 -8.560 9.329 1.00 76.25 389 THR A C 1
ATOM 3124 O O . THR A 1 389 ? -18.579 -9.227 8.574 1.00 76.25 389 THR A O 1
ATOM 3127 N N . ASN A 1 390 ? -17.186 -7.500 8.887 1.00 78.69 390 ASN A N 1
ATOM 3128 C CA . ASN A 1 390 ? -17.103 -7.145 7.467 1.00 78.69 390 ASN A CA 1
ATOM 3129 C C . ASN A 1 390 ? -16.127 -8.034 6.681 1.00 78.69 390 ASN A C 1
ATOM 3131 O O . ASN A 1 390 ? -16.176 -8.030 5.447 1.00 78.69 390 ASN A O 1
ATOM 3135 N N . TYR A 1 391 ? -15.242 -8.763 7.367 1.00 81.12 391 TYR A N 1
ATOM 3136 C CA . TYR A 1 391 ? -14.445 -9.811 6.735 1.00 81.12 391 TYR A CA 1
ATOM 3137 C C . TYR A 1 391 ? -15.327 -11.012 6.406 1.00 81.12 391 TYR A C 1
ATOM 3139 O O . TYR A 1 391 ? -16.298 -11.308 7.102 1.00 81.12 391 TYR A O 1
ATOM 3147 N N . ARG A 1 392 ? -15.008 -11.702 5.314 1.00 78.62 392 ARG A N 1
ATOM 3148 C CA . ARG A 1 392 ? -15.738 -12.903 4.915 1.00 78.62 392 ARG A CA 1
ATOM 3149 C C . ARG A 1 392 ? -15.381 -14.060 5.842 1.00 78.62 392 ARG A C 1
ATOM 3151 O O . ARG A 1 392 ? -14.266 -14.155 6.349 1.00 78.62 392 ARG A O 1
ATOM 3158 N N . SER A 1 393 ? -16.321 -14.983 6.004 1.00 81.06 393 SER A N 1
ATOM 3159 C CA . SER A 1 393 ? -16.157 -16.159 6.863 1.00 81.06 393 SER A CA 1
ATOM 3160 C C . SER A 1 393 ? -15.087 -17.147 6.378 1.00 81.06 393 SER A C 1
ATOM 3162 O O . SER A 1 393 ? -14.652 -17.996 7.152 1.00 81.06 393 SER A O 1
ATOM 3164 N N . ASP A 1 394 ? -14.664 -17.057 5.114 1.00 83.56 394 ASP A N 1
ATOM 3165 C CA . ASP A 1 394 ? -13.597 -17.869 4.526 1.00 83.56 394 ASP A CA 1
ATOM 3166 C C . ASP A 1 394 ? -12.209 -17.211 4.602 1.00 83.56 394 ASP A C 1
ATOM 3168 O O . ASP A 1 394 ? -11.207 -17.877 4.328 1.00 83.56 394 ASP A O 1
ATOM 3172 N N . GLU A 1 395 ? -12.120 -15.941 5.012 1.00 87.94 395 GLU A N 1
ATOM 3173 C CA . GLU A 1 395 ? -10.844 -15.261 5.224 1.00 87.94 395 GLU A CA 1
ATOM 3174 C C . GLU A 1 395 ? -10.195 -15.734 6.528 1.00 87.94 395 GLU A C 1
ATOM 3176 O O . GLU A 1 395 ? -10.799 -15.699 7.604 1.00 87.94 395 GLU A O 1
ATOM 3181 N N . LYS A 1 396 ? -8.935 -16.169 6.434 1.00 92.56 396 LYS A N 1
ATOM 3182 C CA . LYS A 1 396 ? -8.155 -16.684 7.563 1.00 92.56 396 LYS A CA 1
ATOM 3183 C C . LYS A 1 396 ? -6.855 -15.914 7.722 1.00 92.56 396 LYS A C 1
ATOM 3185 O O . LYS A 1 396 ? -6.274 -15.484 6.728 1.00 92.56 396 LYS A O 1
ATOM 3190 N N . ALA A 1 397 ? -6.387 -15.793 8.956 1.00 95.25 397 ALA A N 1
ATOM 3191 C CA . ALA A 1 397 ? -5.113 -15.170 9.285 1.00 95.25 397 ALA A CA 1
ATOM 3192 C C . ALA A 1 397 ? -4.371 -15.964 10.364 1.00 95.25 397 ALA A C 1
ATOM 3194 O O . ALA A 1 397 ? -4.979 -16.721 11.127 1.00 95.25 397 ALA A O 1
ATOM 3195 N N . TYR A 1 398 ? -3.051 -15.810 10.399 1.00 94.69 398 TYR A N 1
ATOM 3196 C CA . TYR A 1 398 ? -2.227 -16.286 11.501 1.00 94.69 398 TYR A CA 1
ATOM 3197 C C . TYR A 1 398 ? -2.395 -15.357 12.716 1.00 94.69 398 TYR A C 1
ATOM 3199 O O . TYR A 1 398 ? -2.343 -14.138 12.539 1.00 94.69 398 TYR A O 1
ATOM 3207 N N . PRO A 1 399 ? -2.617 -15.903 13.926 1.00 91.81 399 PRO A N 1
ATOM 3208 C CA . PRO A 1 399 ? -2.692 -15.109 15.147 1.00 91.81 399 PRO A CA 1
ATOM 3209 C C . PRO A 1 399 ? -1.313 -14.551 15.520 1.00 91.81 399 PRO A C 1
ATOM 3211 O O . PRO A 1 399 ? -0.309 -15.254 15.389 1.00 91.81 399 PRO A O 1
ATOM 3214 N N . ASP A 1 400 ? -1.299 -13.296 15.969 1.00 92.62 400 ASP A N 1
ATOM 3215 C CA . ASP A 1 400 ? -0.131 -12.523 16.406 1.00 92.62 400 ASP A CA 1
ATOM 3216 C C . ASP A 1 400 ? -0.618 -11.206 17.051 1.00 92.62 400 ASP A C 1
ATOM 3218 O O . ASP A 1 400 ? -1.784 -10.821 16.917 1.00 92.62 400 ASP A O 1
ATOM 3222 N N . SER A 1 401 ? 0.309 -10.470 17.648 1.00 90.31 401 SER A N 1
ATOM 3223 C CA . SER A 1 401 ? 0.252 -9.052 18.008 1.00 90.31 401 SER A CA 1
ATOM 3224 C C . SER A 1 401 ? 0.623 -8.095 16.852 1.00 90.31 401 SER A C 1
ATOM 3226 O O . SER A 1 401 ? 1.252 -7.059 17.068 1.00 90.31 401 SER A O 1
ATOM 3228 N N . PHE A 1 402 ? 0.253 -8.413 15.604 1.00 94.62 402 PHE A N 1
ATOM 3229 C CA . PHE A 1 402 ? 0.395 -7.461 14.490 1.00 94.62 402 PHE A CA 1
ATOM 3230 C C . PHE A 1 402 ? -0.392 -6.166 14.754 1.00 94.62 402 PHE A C 1
ATOM 3232 O O . PHE A 1 402 ? -1.458 -6.207 15.374 1.00 94.62 402 PHE A O 1
ATOM 3239 N N . ILE A 1 403 ? 0.038 -5.048 14.149 1.00 94.31 403 ILE A N 1
ATOM 3240 C CA . ILE A 1 403 ? -0.711 -3.769 14.143 1.00 94.31 403 ILE A CA 1
ATOM 3241 C C . ILE A 1 403 ? -2.191 -3.945 13.761 1.00 94.31 403 ILE A C 1
ATOM 3243 O O . ILE A 1 403 ? -3.080 -3.250 14.254 1.00 94.31 403 ILE A O 1
ATOM 3247 N N . ASN A 1 404 ? -2.465 -4.901 12.874 1.00 94.88 404 ASN A N 1
ATOM 3248 C CA . ASN A 1 404 ? -3.798 -5.360 12.534 1.00 94.88 404 ASN A CA 1
ATOM 3249 C C . ASN A 1 404 ? -3.734 -6.851 12.167 1.00 94.88 404 ASN A C 1
ATOM 3251 O O . ASN A 1 404 ? -2.857 -7.222 11.384 1.00 94.88 404 ASN A O 1
ATOM 3255 N N . PRO A 1 405 ? -4.684 -7.702 12.602 1.00 95.31 405 PRO A N 1
ATOM 3256 C CA . PRO A 1 405 ? -4.712 -9.113 12.207 1.00 95.31 405 PRO A CA 1
ATOM 3257 C C . PRO A 1 405 ? -4.739 -9.355 10.692 1.00 95.31 405 PRO A C 1
ATOM 3259 O O . PRO A 1 405 ? -4.356 -10.429 10.231 1.00 95.31 405 PRO A O 1
ATOM 3262 N N . TYR A 1 406 ? -5.158 -8.358 9.904 1.00 94.75 406 TYR A N 1
ATOM 3263 C CA . TYR A 1 406 ? -5.103 -8.396 8.444 1.00 94.75 406 TYR A CA 1
ATOM 3264 C C . TYR A 1 406 ? -3.682 -8.595 7.893 1.00 94.75 406 TYR A C 1
ATOM 3266 O O . TYR A 1 406 ? -3.534 -9.233 6.857 1.00 94.75 406 TYR A O 1
ATOM 3274 N N . VAL A 1 407 ? -2.639 -8.149 8.606 1.00 96.44 407 VAL A N 1
ATOM 3275 C CA . VAL A 1 407 ? -1.225 -8.390 8.253 1.00 96.44 407 VAL A CA 1
ATOM 3276 C C . VAL A 1 407 ? -0.926 -9.885 8.126 1.00 96.44 407 VAL A C 1
ATOM 3278 O O . VAL A 1 407 ? -0.261 -10.314 7.186 1.00 96.44 407 VAL A O 1
ATOM 3281 N N . GLY A 1 408 ? -1.458 -10.689 9.051 1.00 94.81 408 GLY A N 1
ATOM 3282 C CA . GLY A 1 408 ? -1.280 -12.139 9.089 1.00 94.81 408 GLY A CA 1
ATOM 3283 C C . GLY A 1 408 ? -2.196 -12.906 8.138 1.00 94.81 408 GLY A C 1
ATOM 3284 O O . GLY A 1 408 ? -2.248 -14.137 8.215 1.00 94.81 408 GLY A O 1
ATOM 3285 N N . LYS A 1 409 ? -2.970 -12.220 7.283 1.00 94.81 409 LYS A N 1
ATOM 3286 C CA . LYS A 1 409 ? -3.924 -12.863 6.378 1.00 94.81 409 LYS A CA 1
ATOM 3287 C C . LYS A 1 409 ? -3.221 -13.850 5.453 1.00 94.81 409 LYS A C 1
ATOM 3289 O O . LYS A 1 409 ? -2.235 -13.540 4.790 1.00 94.81 409 LYS A O 1
ATOM 3294 N N . TYR A 1 410 ? -3.779 -15.052 5.385 1.00 90.75 410 TYR A N 1
ATOM 3295 C CA . TYR A 1 410 ? -3.249 -16.123 4.565 1.00 90.75 410 TYR A CA 1
ATOM 3296 C C . TYR A 1 410 ? -3.805 -16.063 3.148 1.00 90.75 410 TYR A C 1
ATOM 3298 O O . TYR A 1 410 ? -5.015 -16.167 2.929 1.00 90.75 410 TYR A O 1
ATOM 3306 N N . TYR A 1 411 ? -2.892 -15.993 2.184 1.00 82.75 411 TYR A N 1
ATOM 3307 C CA . TYR A 1 411 ? -3.192 -16.147 0.771 1.00 82.75 411 TYR A CA 1
ATOM 3308 C C . TYR A 1 411 ? -2.471 -17.367 0.197 1.00 82.75 411 TYR A C 1
ATOM 3310 O O . TYR A 1 411 ? -1.269 -17.553 0.380 1.00 82.75 411 TYR A O 1
ATOM 3318 N N . ALA A 1 412 ? -3.203 -18.200 -0.546 1.00 74.12 412 ALA A N 1
ATOM 3319 C CA . ALA A 1 412 ? -2.659 -19.425 -1.138 1.00 74.12 412 ALA A CA 1
ATOM 3320 C C . ALA A 1 412 ? -1.589 -19.167 -2.221 1.00 74.12 412 ALA A C 1
ATOM 3322 O O . ALA A 1 412 ? -0.788 -20.048 -2.517 1.00 74.12 412 ALA A O 1
ATOM 3323 N N . ASP A 1 413 ? -1.567 -17.969 -2.811 1.00 72.50 413 ASP A N 1
ATOM 3324 C CA . ASP A 1 413 ? -0.561 -17.515 -3.782 1.00 72.50 413 ASP A CA 1
ATOM 3325 C C . ASP A 1 413 ? 0.685 -16.886 -3.112 1.00 72.50 413 ASP A C 1
ATOM 3327 O O . ASP A 1 413 ? 1.580 -16.351 -3.783 1.00 72.50 413 ASP A O 1
ATOM 3331 N N . GLY A 1 414 ? 0.727 -16.922 -1.776 1.00 77.00 414 GLY A N 1
ATOM 3332 C CA . GLY A 1 414 ? 1.790 -16.372 -0.948 1.00 77.00 414 GLY A CA 1
ATOM 3333 C C . GLY A 1 414 ? 1.859 -14.845 -0.940 1.00 77.00 414 GLY A C 1
ATOM 3334 O O . GLY A 1 414 ? 2.883 -14.313 -0.528 1.00 77.00 414 GLY A O 1
ATOM 3335 N N . SER A 1 415 ? 0.859 -14.127 -1.451 1.00 81.88 415 SER A N 1
ATOM 3336 C CA . SER A 1 415 ? 0.766 -12.672 -1.259 1.00 81.88 415 SER A CA 1
ATOM 3337 C C . SER A 1 415 ? 0.585 -12.340 0.230 1.00 81.88 415 SER A C 1
ATOM 3339 O O . SER A 1 415 ? 0.098 -13.184 0.986 1.00 81.88 415 SER A O 1
ATOM 3341 N N . THR A 1 416 ? 0.997 -11.150 0.669 1.00 93.31 416 THR A N 1
ATOM 3342 C CA . THR A 1 416 ? 0.865 -10.727 2.071 1.00 93.31 416 THR A CA 1
ATOM 3343 C C . THR A 1 416 ? 0.284 -9.317 2.167 1.00 93.31 416 THR A C 1
ATOM 3345 O O . THR A 1 416 ? -0.002 -8.684 1.154 1.00 93.31 416 THR A O 1
ATOM 3348 N N . GLU A 1 417 ? 0.063 -8.844 3.393 1.00 95.81 417 GLU A N 1
ATOM 3349 C CA . GLU A 1 417 ? -0.401 -7.480 3.678 1.00 95.81 417 GLU A CA 1
ATOM 3350 C C . GLU A 1 417 ? 0.645 -6.679 4.469 1.00 95.81 417 GLU A C 1
ATOM 3352 O O . GLU A 1 417 ? 0.330 -5.663 5.085 1.00 95.81 417 GLU A O 1
ATOM 3357 N N . VAL A 1 418 ? 1.897 -7.148 4.505 1.00 97.19 418 VAL A N 1
ATOM 3358 C CA . VAL A 1 418 ? 2.945 -6.559 5.351 1.00 97.19 418 VAL A CA 1
ATOM 3359 C C . VAL A 1 418 ? 3.331 -5.180 4.836 1.00 97.19 418 VAL A C 1
ATOM 3361 O O . VAL A 1 418 ? 3.299 -4.212 5.595 1.00 97.19 418 VAL A O 1
ATOM 3364 N N . MET A 1 419 ? 3.668 -5.055 3.548 1.00 96.50 419 MET A N 1
ATOM 3365 C CA . MET A 1 419 ? 4.069 -3.759 3.001 1.00 96.50 419 MET A CA 1
ATOM 3366 C C . MET A 1 419 ? 2.883 -2.797 2.909 1.00 96.50 419 MET A C 1
ATOM 3368 O O . MET A 1 419 ? 3.060 -1.607 3.162 1.00 96.50 419 MET A O 1
ATOM 3372 N N . SER A 1 420 ? 1.688 -3.290 2.566 1.00 97.00 420 SER A N 1
ATOM 3373 C CA . SER A 1 420 ? 0.467 -2.484 2.430 1.00 97.00 420 SER A CA 1
ATOM 3374 C C . SER A 1 420 ? 0.031 -1.871 3.761 1.00 97.00 420 SER A C 1
ATOM 3376 O O . SER A 1 420 ? -0.022 -0.645 3.880 1.00 97.00 420 SER A O 1
ATOM 3378 N N . MET A 1 421 ? -0.182 -2.705 4.782 1.00 97.56 421 MET A N 1
ATOM 3379 C CA . MET A 1 421 ? -0.566 -2.263 6.127 1.00 97.56 421 MET A CA 1
ATOM 3380 C C . MET A 1 421 ? 0.563 -1.531 6.844 1.00 97.56 421 MET A C 1
ATOM 3382 O O . MET A 1 421 ? 0.314 -0.673 7.682 1.00 97.56 421 MET A O 1
ATOM 3386 N N . GLY A 1 422 ? 1.811 -1.836 6.515 1.00 97.38 422 GLY A N 1
ATOM 3387 C CA . GLY A 1 422 ? 2.961 -1.127 7.038 1.00 97.38 422 GLY A CA 1
ATOM 3388 C C . GLY A 1 422 ? 3.077 0.299 6.506 1.00 97.38 422 GLY A C 1
ATOM 3389 O O . GLY A 1 422 ? 3.046 1.277 7.254 1.00 97.38 422 GLY A O 1
ATOM 3390 N N . LEU A 1 423 ? 3.207 0.434 5.184 1.00 97.31 423 LEU A N 1
ATOM 3391 C CA . LEU A 1 423 ? 3.492 1.716 4.538 1.00 97.31 423 LEU A CA 1
ATOM 3392 C C . LEU A 1 423 ? 2.302 2.678 4.538 1.00 97.31 423 LEU A C 1
ATOM 3394 O O . LEU A 1 423 ? 2.520 3.884 4.445 1.00 97.31 423 LEU A O 1
ATOM 3398 N N . GLU A 1 424 ? 1.061 2.211 4.708 1.00 97.62 424 GLU A N 1
ATOM 3399 C CA . GLU A 1 424 ? -0.075 3.123 4.907 1.00 97.62 424 GLU A CA 1
ATOM 3400 C C . GLU A 1 424 ? 0.076 3.987 6.172 1.00 97.62 424 GLU A C 1
ATOM 3402 O O . GLU A 1 424 ? -0.432 5.113 6.214 1.00 97.62 424 GLU A O 1
ATOM 3407 N N . HIS A 1 425 ? 0.815 3.506 7.182 1.00 97.62 425 HIS A N 1
ATOM 3408 C CA . HIS A 1 425 ? 1.069 4.264 8.405 1.00 97.62 425 HIS A CA 1
ATOM 3409 C C . HIS A 1 425 ? 2.071 5.402 8.185 1.00 97.62 425 HIS A C 1
ATOM 3411 O O . HIS A 1 425 ? 2.026 6.404 8.887 1.00 97.62 425 HIS A O 1
ATOM 3417 N N . PHE A 1 426 ? 2.884 5.339 7.127 1.00 96.69 426 PHE A N 1
ATOM 3418 C CA . PHE A 1 426 ? 3.741 6.450 6.705 1.00 96.69 426 PHE A CA 1
ATOM 3419 C C . PHE A 1 426 ? 2.954 7.567 5.992 1.00 96.69 426 PHE A C 1
ATOM 3421 O O . PHE A 1 426 ? 3.532 8.561 5.568 1.00 96.69 426 PHE A O 1
ATOM 3428 N N . ALA A 1 427 ? 1.628 7.466 5.854 1.00 96.06 427 ALA A N 1
ATOM 3429 C CA . ALA A 1 427 ? 0.828 8.543 5.268 1.00 96.06 427 ALA A CA 1
ATOM 3430 C C . ALA A 1 427 ? 0.775 9.812 6.147 1.00 96.06 427 ALA A C 1
ATOM 3432 O O . ALA A 1 427 ? 0.565 10.911 5.619 1.00 96.06 427 ALA A O 1
ATOM 3433 N N . SER A 1 428 ? 0.957 9.686 7.466 1.00 94.50 428 SER A N 1
ATOM 3434 C CA . SER A 1 428 ? 1.017 10.812 8.405 1.00 94.50 428 SER A CA 1
ATOM 3435 C C . SER A 1 428 ? 1.855 10.475 9.638 1.00 94.50 428 SER A C 1
ATOM 3437 O O . SER A 1 428 ? 1.937 9.318 10.038 1.00 94.50 428 SER A O 1
ATOM 3439 N N . SER A 1 429 ? 2.418 11.491 10.293 1.00 93.00 429 SER A N 1
ATOM 3440 C CA . SER A 1 429 ? 3.205 11.315 11.522 1.00 93.00 429 SER A CA 1
ATOM 3441 C C . SER A 1 429 ? 2.407 10.656 12.654 1.00 93.00 429 SER A C 1
ATOM 3443 O O . SER A 1 429 ? 2.951 9.858 13.409 1.00 93.00 429 SER A O 1
ATOM 3445 N N . VAL A 1 430 ? 1.101 10.938 12.746 1.00 90.88 430 VAL A N 1
ATOM 3446 C CA . VAL A 1 430 ? 0.214 10.323 13.750 1.00 90.88 430 VAL A CA 1
ATOM 3447 C C . VAL A 1 430 ? 0.074 8.821 13.512 1.00 90.88 430 VAL A C 1
ATOM 3449 O O . VAL A 1 430 ? 0.256 8.041 14.439 1.00 90.88 430 VAL A O 1
ATOM 3452 N N . LYS A 1 431 ? -0.186 8.396 12.270 1.00 94.50 431 LYS A N 1
ATOM 3453 C CA . LYS A 1 431 ? -0.255 6.967 11.941 1.00 94.50 431 LYS A CA 1
ATOM 3454 C C . LYS A 1 431 ? 1.107 6.288 12.082 1.00 94.50 431 LYS A C 1
ATOM 3456 O O . LYS A 1 431 ? 1.186 5.155 12.540 1.00 94.50 431 LYS A O 1
ATOM 3461 N N . LEU A 1 432 ? 2.192 6.982 11.747 1.00 94.50 432 LEU A N 1
ATOM 3462 C CA . LEU A 1 432 ? 3.537 6.448 11.932 1.00 94.50 432 LEU A CA 1
ATOM 3463 C C . LEU A 1 432 ? 3.824 6.182 13.416 1.00 94.50 432 LEU A C 1
ATOM 3465 O O . LEU A 1 432 ? 4.415 5.158 13.753 1.00 94.50 432 LEU A O 1
ATOM 3469 N N . TYR A 1 433 ? 3.339 7.058 14.301 1.00 92.50 433 TYR A N 1
ATOM 3470 C CA . TYR A 1 433 ? 3.391 6.839 15.743 1.00 92.50 433 TYR A CA 1
ATOM 3471 C C . TYR A 1 433 ? 2.527 5.648 16.187 1.00 92.50 433 TYR A C 1
ATOM 3473 O O . TYR A 1 433 ? 2.971 4.864 17.021 1.00 92.50 433 TYR A O 1
ATOM 3481 N N . GLU A 1 434 ? 1.323 5.473 15.625 1.00 92.19 434 GLU A N 1
ATOM 3482 C CA . GLU A 1 434 ? 0.485 4.291 15.897 1.00 92.19 434 GLU A CA 1
ATOM 3483 C C . GLU A 1 434 ? 1.239 2.993 15.580 1.00 92.19 434 GLU A C 1
ATOM 3485 O O . GLU A 1 434 ? 1.232 2.072 16.396 1.00 92.19 434 GLU A O 1
ATOM 3490 N N . LEU A 1 435 ? 1.936 2.942 14.440 1.00 95.19 435 LEU A N 1
ATOM 3491 C CA . LEU A 1 435 ? 2.764 1.797 14.066 1.00 95.19 435 LEU A CA 1
ATOM 3492 C C . LEU A 1 435 ? 3.930 1.598 15.043 1.00 95.19 435 LEU A C 1
ATOM 3494 O O . LEU A 1 435 ? 4.118 0.497 15.547 1.00 95.19 435 LEU A O 1
ATOM 3498 N N . PHE A 1 436 ? 4.674 2.664 15.345 1.00 92.38 436 PHE A N 1
ATOM 3499 C CA . PHE A 1 436 ? 5.784 2.638 16.303 1.00 92.38 436 PHE A CA 1
ATOM 3500 C C . PHE A 1 436 ? 5.367 2.086 17.673 1.00 92.38 436 PHE A C 1
ATOM 3502 O O . PHE A 1 436 ? 6.090 1.287 18.263 1.00 92.38 436 PHE A O 1
ATOM 3509 N N . ASN A 1 437 ? 4.208 2.512 18.179 1.00 88.56 437 ASN A N 1
ATOM 3510 C CA . ASN A 1 437 ? 3.744 2.152 19.514 1.00 88.56 437 ASN A CA 1
ATOM 3511 C C . ASN A 1 437 ? 3.148 0.741 19.578 1.00 88.56 437 ASN A C 1
ATOM 3513 O O . ASN A 1 437 ? 3.358 0.028 20.556 1.00 88.56 437 ASN A O 1
ATOM 3517 N N . ASN A 1 438 ? 2.372 0.355 18.565 1.00 90.50 438 ASN A N 1
ATOM 3518 C CA . ASN A 1 438 ? 1.571 -0.867 18.615 1.00 90.50 438 ASN A CA 1
ATOM 3519 C C . ASN A 1 438 ? 2.247 -2.058 17.920 1.00 90.50 438 ASN A C 1
ATOM 3521 O O . ASN A 1 438 ? 1.903 -3.195 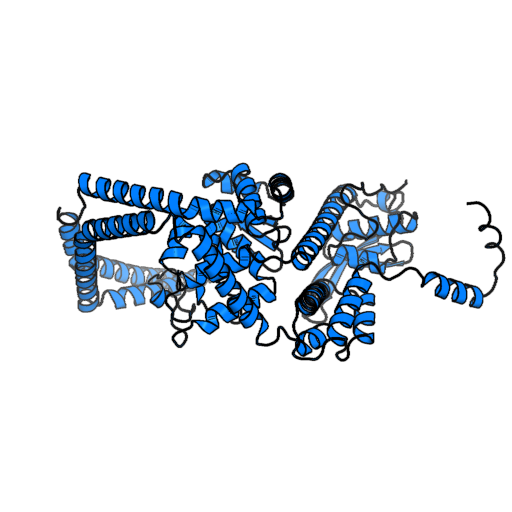18.224 1.00 90.50 438 ASN A O 1
ATOM 3525 N N . ASP A 1 439 ? 3.188 -1.819 17.002 1.00 95.88 439 ASP A N 1
ATOM 3526 C CA . ASP A 1 439 ? 3.945 -2.866 16.308 1.00 95.88 439 ASP A CA 1
ATOM 3527 C C . ASP A 1 439 ? 5.398 -2.416 16.027 1.00 95.88 439 ASP A C 1
ATOM 3529 O O . ASP A 1 439 ? 5.777 -2.132 14.882 1.00 95.88 439 ASP A O 1
ATOM 3533 N N . PRO A 1 440 ? 6.237 -2.327 17.077 1.00 93.19 440 PRO A N 1
ATOM 3534 C CA . PRO A 1 440 ? 7.604 -1.821 16.965 1.00 93.19 440 PRO A CA 1
ATOM 3535 C C . PRO A 1 440 ? 8.505 -2.683 16.068 1.00 93.19 440 PRO A C 1
ATOM 3537 O O . PRO A 1 440 ? 9.439 -2.158 15.466 1.00 93.19 440 PRO A O 1
ATOM 3540 N N . ASP A 1 441 ? 8.222 -3.983 15.930 1.00 95.56 441 ASP A N 1
ATOM 3541 C CA . ASP A 1 441 ? 8.975 -4.866 15.030 1.00 95.56 441 ASP A CA 1
ATOM 3542 C C . ASP A 1 441 ? 8.638 -4.598 13.553 1.00 95.56 441 ASP A C 1
ATOM 3544 O O . ASP A 1 441 ? 9.537 -4.516 12.712 1.00 95.56 441 ASP A O 1
ATOM 3548 N N . MET A 1 442 ? 7.355 -4.387 13.219 1.00 97.38 442 MET A N 1
ATOM 3549 C CA . MET A 1 442 ? 6.982 -3.926 11.877 1.00 97.38 442 MET A CA 1
ATOM 3550 C C . MET A 1 442 ? 7.568 -2.541 11.590 1.00 97.38 442 MET A C 1
ATOM 3552 O O . MET A 1 442 ? 8.078 -2.311 10.490 1.00 97.38 442 MET A O 1
ATOM 3556 N N . PHE A 1 443 ? 7.519 -1.634 12.571 1.00 96.25 443 PHE A N 1
ATOM 3557 C CA . PHE A 1 443 ? 8.120 -0.308 12.462 1.00 96.25 443 PHE A CA 1
ATOM 3558 C C . PHE A 1 443 ? 9.611 -0.399 12.115 1.00 96.25 443 PHE A C 1
ATOM 3560 O O . PHE A 1 443 ? 10.028 0.186 11.116 1.00 96.25 443 PHE A O 1
ATOM 3567 N N . ASP A 1 444 ? 10.395 -1.180 12.865 1.00 95.56 444 ASP A N 1
ATOM 3568 C CA . ASP A 1 444 ? 11.825 -1.368 12.601 1.00 95.56 444 ASP A CA 1
ATOM 3569 C C . ASP A 1 444 ? 12.060 -2.010 11.231 1.00 95.56 444 ASP A C 1
ATOM 3571 O O . ASP A 1 444 ? 12.858 -1.517 10.434 1.00 95.56 444 ASP A O 1
ATOM 3575 N N . CYS A 1 445 ? 11.325 -3.073 10.899 1.00 95.75 445 CYS A N 1
ATOM 3576 C CA . CYS A 1 445 ? 11.459 -3.732 9.604 1.00 95.75 445 CYS A CA 1
ATOM 3577 C C . CYS A 1 445 ? 11.230 -2.754 8.436 1.00 95.75 445 CYS A C 1
ATOM 3579 O O . CYS A 1 445 ? 12.012 -2.721 7.482 1.00 95.75 445 CYS A O 1
ATOM 3581 N N . LEU A 1 446 ? 10.188 -1.924 8.493 1.00 96.31 446 LEU A N 1
ATOM 3582 C CA . LEU A 1 446 ? 9.894 -0.959 7.430 1.00 96.31 446 LEU A CA 1
ATOM 3583 C C . LEU A 1 446 ? 10.870 0.211 7.427 1.00 96.31 446 LEU A C 1
ATOM 3585 O O . LEU A 1 446 ? 11.289 0.647 6.356 1.00 96.31 446 LEU A O 1
ATOM 3589 N N . LEU A 1 447 ? 11.274 0.691 8.601 1.00 94.31 447 LEU A N 1
ATOM 3590 C CA . LEU A 1 447 ? 12.249 1.765 8.726 1.00 94.31 447 LEU A CA 1
ATOM 3591 C C . LEU A 1 447 ? 13.592 1.353 8.107 1.00 94.31 447 LEU A C 1
ATOM 3593 O O . LEU A 1 447 ? 14.167 2.096 7.309 1.00 94.31 447 LEU A O 1
ATOM 3597 N N . GLY A 1 448 ? 14.047 0.129 8.387 1.00 93.00 448 GLY A N 1
ATOM 3598 C CA . GLY A 1 448 ? 15.221 -0.448 7.744 1.00 93.00 448 GLY A CA 1
ATOM 3599 C C . GLY A 1 448 ? 15.024 -0.667 6.249 1.00 93.00 448 GLY A C 1
ATOM 3600 O O . GLY A 1 448 ? 15.891 -0.287 5.465 1.00 93.00 448 GLY A O 1
ATOM 3601 N N . PHE A 1 449 ? 13.875 -1.204 5.823 1.00 91.56 449 PHE A N 1
ATOM 3602 C CA . PHE A 1 449 ? 13.564 -1.374 4.401 1.00 91.56 449 PHE A CA 1
ATOM 3603 C C . PHE A 1 449 ? 13.657 -0.052 3.629 1.00 91.56 449 PHE A C 1
ATOM 3605 O O . PHE A 1 449 ? 14.252 -0.031 2.549 1.00 91.56 449 PHE A O 1
ATOM 3612 N N . LEU A 1 450 ? 13.085 1.031 4.167 1.00 91.94 450 LEU A N 1
ATOM 3613 C CA . LEU A 1 450 ? 13.064 2.350 3.534 1.00 91.94 450 LEU A CA 1
ATOM 3614 C C . LEU A 1 450 ? 14.460 2.984 3.512 1.00 91.94 450 LEU A C 1
ATOM 3616 O O . LEU A 1 450 ? 14.846 3.539 2.491 1.00 91.94 450 LEU A O 1
ATOM 3620 N N . ASN A 1 451 ? 15.252 2.821 4.573 1.00 86.19 451 ASN A N 1
ATOM 3621 C CA . ASN A 1 451 ? 16.600 3.387 4.668 1.00 86.19 451 ASN A CA 1
ATOM 3622 C C . ASN A 1 451 ? 17.664 2.623 3.838 1.00 86.19 451 ASN A C 1
ATOM 3624 O O . ASN A 1 451 ? 18.722 3.150 3.501 1.00 86.19 451 ASN A O 1
ATOM 3628 N N . ASN A 1 452 ? 17.412 1.361 3.482 1.00 70.62 452 ASN A N 1
ATOM 3629 C CA . ASN A 1 452 ? 18.438 0.440 2.982 1.00 70.62 452 ASN A CA 1
ATOM 3630 C C . ASN A 1 452 ? 18.358 0.174 1.475 1.00 70.62 452 ASN A C 1
ATOM 3632 O O . ASN A 1 452 ? 18.133 -0.966 1.070 1.00 70.62 452 ASN A O 1
ATOM 3636 N N . THR A 1 453 ? 18.503 1.195 0.622 1.00 67.56 453 THR A N 1
ATOM 3637 C CA . THR A 1 453 ? 18.622 0.966 -0.837 1.00 67.56 453 THR A CA 1
ATOM 3638 C C . THR A 1 453 ? 20.075 1.071 -1.269 1.00 67.56 453 THR A C 1
ATOM 3640 O O . THR A 1 453 ? 20.627 2.171 -1.267 1.00 67.56 453 THR A O 1
ATOM 3643 N N . SER A 1 454 ? 20.695 -0.034 -1.685 1.00 65.38 454 SER A N 1
ATOM 3644 C CA . SER A 1 454 ? 22.045 0.009 -2.258 1.00 65.38 454 SER A CA 1
ATOM 3645 C C . SER A 1 454 ? 22.061 0.769 -3.590 1.00 65.38 454 SER A C 1
ATOM 3647 O O . SER A 1 454 ? 21.058 0.816 -4.300 1.00 65.38 454 SER A O 1
ATOM 3649 N N . THR A 1 455 ? 23.201 1.349 -3.972 1.00 64.31 455 THR A N 1
ATOM 3650 C CA . THR A 1 455 ? 23.342 2.064 -5.255 1.00 64.31 455 THR A CA 1
ATOM 3651 C C . THR A 1 455 ? 22.969 1.184 -6.454 1.00 64.31 455 THR A C 1
ATOM 3653 O O . THR A 1 455 ? 22.301 1.651 -7.369 1.00 64.31 455 THR A O 1
ATOM 3656 N N . ALA A 1 456 ? 23.322 -0.106 -6.420 1.00 60.25 456 ALA A N 1
ATOM 3657 C CA . ALA A 1 456 ? 22.987 -1.054 -7.482 1.00 60.25 456 ALA A CA 1
ATOM 3658 C C . ALA A 1 456 ? 21.470 -1.279 -7.610 1.00 60.25 456 ALA A C 1
ATOM 3660 O O . ALA A 1 456 ? 20.932 -1.250 -8.715 1.00 60.25 456 ALA A O 1
ATOM 3661 N N . GLU A 1 457 ? 20.763 -1.439 -6.487 1.00 62.50 457 GLU A N 1
ATOM 3662 C CA . GLU A 1 457 ? 19.298 -1.527 -6.482 1.00 62.50 457 GLU A CA 1
ATOM 3663 C C . GLU A 1 457 ? 18.674 -0.228 -7.002 1.00 62.50 457 GLU A C 1
ATOM 3665 O O . GLU A 1 457 ? 17.769 -0.262 -7.834 1.00 62.50 457 GLU A O 1
ATOM 3670 N N . GLN A 1 458 ? 19.191 0.929 -6.581 1.00 63.62 458 GLN A N 1
ATOM 3671 C CA . GLN A 1 458 ? 18.716 2.226 -7.069 1.00 63.62 458 GLN A CA 1
ATOM 3672 C C . GLN A 1 458 ? 18.866 2.360 -8.588 1.00 63.62 458 GLN A C 1
ATOM 3674 O O . GLN A 1 458 ? 17.947 2.841 -9.254 1.00 63.62 458 GLN A O 1
ATOM 3679 N N . ASP A 1 459 ? 20.004 1.952 -9.143 1.00 62.16 459 ASP A N 1
ATOM 3680 C CA . ASP A 1 459 ? 20.269 2.058 -10.576 1.00 62.16 459 ASP A CA 1
ATOM 3681 C C . ASP A 1 459 ? 19.413 1.079 -11.386 1.00 62.16 459 ASP A C 1
ATOM 3683 O O . ASP A 1 459 ? 18.861 1.471 -12.417 1.00 62.16 459 ASP A O 1
ATOM 3687 N N . LEU A 1 460 ? 19.173 -0.130 -10.871 1.00 61.97 460 LEU A N 1
ATOM 3688 C CA . LEU A 1 460 ? 18.218 -1.072 -11.457 1.00 61.97 460 LEU A CA 1
ATOM 3689 C C . LEU A 1 460 ? 16.800 -0.478 -11.512 1.00 61.97 460 LEU A C 1
ATOM 3691 O O . LEU A 1 460 ? 16.149 -0.502 -12.559 1.00 61.97 460 LEU A O 1
ATOM 3695 N N . PHE A 1 461 ? 16.310 0.107 -10.415 1.00 63.16 461 PHE A N 1
ATOM 3696 C CA . PHE A 1 461 ? 14.969 0.703 -10.392 1.00 63.16 461 PHE A CA 1
ATOM 3697 C C . PHE A 1 461 ? 14.853 1.931 -11.305 1.00 63.16 461 PHE A C 1
ATOM 3699 O O . PHE A 1 461 ? 13.823 2.109 -11.965 1.00 63.16 461 PHE A O 1
ATOM 3706 N N . LYS A 1 462 ? 15.911 2.749 -11.415 1.00 65.06 462 LYS A N 1
ATOM 3707 C CA . LYS A 1 462 ? 15.975 3.845 -12.397 1.00 65.06 462 LYS A CA 1
ATOM 3708 C C . LYS A 1 462 ? 15.883 3.316 -13.829 1.00 65.06 462 LYS A C 1
ATOM 3710 O O . LYS A 1 462 ? 15.083 3.849 -14.597 1.00 65.06 462 LYS A O 1
ATOM 3715 N N . GLN A 1 463 ? 16.630 2.265 -14.172 1.00 63.56 463 GLN A N 1
ATOM 3716 C CA . GLN A 1 463 ? 16.601 1.651 -15.505 1.00 63.56 463 GLN A CA 1
ATOM 3717 C C . GLN A 1 463 ? 15.216 1.083 -15.840 1.00 63.56 463 GLN A C 1
ATOM 3719 O O . GLN A 1 463 ? 14.658 1.396 -16.890 1.00 63.56 463 GLN A O 1
ATOM 3724 N N . ILE A 1 464 ? 14.601 0.328 -14.920 1.00 61.25 464 ILE A N 1
ATOM 3725 C CA . ILE A 1 464 ? 13.249 -0.227 -15.109 1.00 61.25 464 ILE A CA 1
ATOM 3726 C C . ILE A 1 464 ? 12.223 0.890 -15.354 1.00 61.25 464 ILE A C 1
ATOM 3728 O O . ILE A 1 464 ? 11.335 0.752 -16.200 1.00 61.25 464 ILE A O 1
ATOM 3732 N N . ARG A 1 465 ? 12.327 2.014 -14.633 1.00 64.75 465 ARG A N 1
ATOM 3733 C CA . ARG A 1 465 ? 11.447 3.175 -14.841 1.00 64.75 465 ARG A CA 1
ATOM 3734 C C . ARG A 1 465 ? 11.696 3.869 -16.175 1.00 64.75 465 ARG A C 1
ATOM 3736 O O . ARG A 1 465 ? 10.724 4.203 -16.849 1.00 64.75 465 ARG A O 1
ATOM 3743 N N . GLN A 1 466 ? 12.955 4.091 -16.548 1.00 65.50 466 GLN A N 1
ATOM 3744 C CA . GLN A 1 466 ? 13.313 4.697 -17.833 1.00 65.50 466 GLN A CA 1
ATOM 3745 C C . GLN A 1 466 ? 12.776 3.860 -18.994 1.00 65.50 466 GLN A C 1
ATOM 3747 O O . GLN A 1 466 ? 12.141 4.416 -19.887 1.00 65.50 466 GLN A O 1
ATOM 3752 N N . GLN A 1 467 ? 12.913 2.534 -18.913 1.00 62.91 467 GLN A N 1
ATOM 3753 C CA . GLN A 1 467 ? 12.355 1.613 -19.898 1.00 62.91 467 GLN A CA 1
ATOM 3754 C C . GLN A 1 467 ? 10.829 1.735 -19.990 1.00 62.91 467 GLN A C 1
ATOM 3756 O O . GLN A 1 467 ? 10.302 1.953 -21.074 1.00 62.91 467 GLN A O 1
ATOM 3761 N N . LYS A 1 468 ? 10.103 1.673 -18.863 1.00 63.44 468 LYS A N 1
ATOM 3762 C CA . LYS A 1 468 ? 8.632 1.805 -18.876 1.00 63.44 468 LYS A CA 1
ATOM 3763 C C . LYS A 1 468 ? 8.158 3.167 -19.389 1.00 63.44 468 LYS A C 1
ATOM 3765 O O . LYS A 1 468 ? 7.140 3.240 -20.071 1.00 63.44 468 LYS A O 1
ATOM 3770 N N . SER A 1 469 ? 8.880 4.239 -19.063 1.00 63.75 469 SER A N 1
ATOM 3771 C CA . SER A 1 469 ? 8.581 5.584 -19.564 1.00 63.75 469 SER A CA 1
ATOM 3772 C C . SER A 1 469 ? 8.794 5.672 -21.079 1.00 63.75 469 SER A C 1
ATOM 3774 O O . SER A 1 469 ? 7.922 6.174 -21.790 1.00 63.75 469 SER A O 1
ATOM 3776 N N . ALA A 1 470 ? 9.892 5.099 -21.587 1.00 65.38 470 ALA A N 1
ATOM 3777 C CA . ALA A 1 470 ? 10.151 4.978 -23.020 1.00 65.38 470 ALA A CA 1
ATOM 3778 C C . ALA A 1 470 ? 9.062 4.159 -23.727 1.00 65.38 470 ALA A C 1
ATOM 3780 O O . ALA A 1 470 ? 8.520 4.613 -24.736 1.00 65.38 470 ALA A O 1
ATOM 3781 N N . ASP A 1 471 ? 8.672 3.014 -23.155 1.00 62.72 471 ASP A N 1
ATOM 3782 C CA . ASP A 1 471 ? 7.568 2.191 -23.650 1.00 62.72 471 ASP A CA 1
ATOM 3783 C C . ASP A 1 471 ? 6.277 3.023 -23.720 1.00 62.72 471 ASP A C 1
ATOM 3785 O O . ASP A 1 471 ? 5.637 3.114 -24.769 1.00 62.72 471 ASP A O 1
ATOM 3789 N N . HIS A 1 472 ? 5.904 3.696 -22.627 1.00 63.28 472 HIS A N 1
ATOM 3790 C CA . HIS A 1 472 ? 4.689 4.504 -22.559 1.00 63.28 472 HIS A CA 1
ATOM 3791 C C . HIS A 1 472 ? 4.660 5.632 -23.599 1.00 63.28 472 HIS A C 1
ATOM 3793 O O . HIS A 1 472 ? 3.656 5.784 -24.303 1.00 63.28 472 HIS A O 1
ATOM 3799 N N . ASP A 1 473 ? 5.733 6.423 -23.703 1.00 65.56 473 ASP A N 1
ATOM 3800 C CA . ASP A 1 473 ? 5.817 7.534 -24.656 1.00 65.56 473 ASP A CA 1
ATOM 3801 C C . ASP A 1 473 ? 5.732 7.026 -26.100 1.00 65.56 473 ASP A C 1
ATOM 3803 O O . ASP A 1 473 ? 4.938 7.544 -26.894 1.00 65.56 473 ASP A O 1
ATOM 3807 N N . PHE A 1 474 ? 6.432 5.931 -26.415 1.00 76.38 474 PHE A N 1
ATOM 3808 C CA . PHE A 1 474 ? 6.323 5.264 -27.710 1.00 76.38 474 PHE A CA 1
ATOM 3809 C C . PHE A 1 474 ? 4.870 4.905 -28.038 1.00 76.38 474 PHE A C 1
ATOM 3811 O O . PHE A 1 474 ? 4.378 5.276 -29.105 1.00 76.38 474 PHE A O 1
ATOM 3818 N N . TYR A 1 475 ? 4.134 4.258 -27.123 1.00 68.38 475 TYR A N 1
ATOM 3819 C CA . TYR A 1 475 ? 2.729 3.904 -27.370 1.00 68.38 475 TYR A CA 1
ATOM 3820 C C . TYR A 1 475 ? 1.824 5.119 -27.521 1.00 68.38 475 TYR A C 1
ATOM 3822 O O . TYR A 1 475 ? 0.948 5.122 -28.390 1.00 68.38 475 TYR A O 1
ATOM 3830 N N . GLN A 1 476 ? 2.014 6.162 -26.713 1.00 72.12 476 GLN A N 1
ATOM 3831 C CA . GLN A 1 476 ? 1.229 7.389 -26.839 1.00 72.12 476 GLN A CA 1
ATOM 3832 C C . GLN A 1 476 ? 1.431 8.039 -28.205 1.00 72.12 476 GLN A C 1
ATOM 3834 O O . GLN A 1 476 ? 0.460 8.424 -28.865 1.00 72.12 476 GLN A O 1
ATOM 3839 N N . GLN A 1 477 ? 2.679 8.145 -28.650 1.00 76.44 477 GLN A N 1
ATOM 3840 C CA . GLN A 1 477 ? 3.005 8.712 -29.949 1.00 76.44 477 GLN A CA 1
ATOM 3841 C C . GLN A 1 477 ? 2.520 7.830 -31.095 1.00 76.44 477 GLN A C 1
ATOM 3843 O O . GLN A 1 477 ? 1.867 8.328 -32.015 1.00 76.44 477 GLN A O 1
ATOM 3848 N N . LEU A 1 478 ? 2.742 6.519 -31.007 1.00 77.75 478 LEU A N 1
ATOM 3849 C CA . LEU A 1 478 ? 2.295 5.557 -32.005 1.00 77.75 478 LEU A CA 1
ATOM 3850 C C . LEU A 1 478 ? 0.780 5.635 -32.159 1.00 77.75 478 LEU A C 1
ATOM 3852 O O . LEU A 1 478 ? 0.280 5.814 -33.265 1.00 77.75 478 LEU A O 1
ATOM 3856 N N . PHE A 1 479 ? 0.029 5.610 -31.057 1.00 76.25 479 PHE A N 1
ATOM 3857 C CA . PHE A 1 479 ? -1.426 5.720 -31.100 1.00 76.25 479 PHE A CA 1
ATOM 3858 C C . PHE A 1 479 ? -1.917 7.063 -31.628 1.00 76.25 479 PHE A C 1
ATOM 3860 O O . PHE A 1 479 ? -2.921 7.082 -32.341 1.00 76.25 479 PHE A O 1
ATOM 3867 N N . LYS A 1 480 ? -1.232 8.175 -31.347 1.00 77.81 480 LYS A N 1
ATOM 3868 C CA . LYS A 1 480 ? -1.547 9.463 -31.986 1.00 77.81 480 LYS A CA 1
ATOM 3869 C C . LYS A 1 480 ? -1.366 9.399 -33.506 1.00 77.81 480 LYS A C 1
ATOM 3871 O O . LYS A 1 480 ? -2.193 9.963 -34.216 1.00 77.81 480 LYS A O 1
ATOM 3876 N N . ARG A 1 481 ? -0.349 8.684 -34.004 1.00 81.06 481 ARG A N 1
ATOM 3877 C CA . ARG A 1 481 ? -0.101 8.492 -35.445 1.00 81.06 481 ARG A CA 1
ATOM 3878 C C . ARG A 1 481 ? -1.090 7.535 -36.104 1.00 81.06 481 ARG A C 1
ATOM 3880 O O . ARG A 1 481 ? -1.548 7.808 -37.209 1.00 81.06 481 ARG A O 1
ATOM 3887 N N . VAL A 1 482 ? -1.461 6.444 -35.432 1.00 77.62 482 VAL A N 1
ATOM 3888 C CA . VAL A 1 482 ? -2.245 5.368 -36.065 1.00 77.62 482 VAL A CA 1
ATOM 3889 C C . VAL A 1 482 ? -3.758 5.511 -35.911 1.00 77.62 482 VAL A C 1
ATOM 3891 O O . VAL A 1 482 ? -4.504 5.041 -36.768 1.00 77.62 482 VAL A O 1
ATOM 3894 N N . LYS A 1 483 ? -4.246 6.199 -34.869 1.00 76.19 483 LYS A N 1
ATOM 3895 C CA . LYS A 1 483 ? -5.680 6.509 -34.706 1.00 76.19 483 LYS A CA 1
ATOM 3896 C C . LYS A 1 483 ? -6.306 7.253 -35.900 1.00 76.19 483 LYS A C 1
ATOM 3898 O O . LYS A 1 483 ? -7.418 6.875 -36.268 1.00 76.19 483 LYS A O 1
ATOM 3903 N N . PRO A 1 484 ? -5.665 8.266 -36.521 1.00 74.94 484 PRO A N 1
ATOM 3904 C CA . PRO A 1 484 ? -6.249 8.972 -37.664 1.00 74.94 484 PRO A CA 1
ATOM 3905 C C . PRO A 1 484 ? -6.227 8.173 -38.977 1.00 74.94 484 PRO A C 1
ATOM 3907 O O . PRO A 1 484 ? -6.863 8.600 -39.940 1.00 74.94 484 PRO A O 1
ATOM 3910 N N . ILE A 1 485 ? -5.548 7.019 -39.038 1.00 74.00 485 ILE A N 1
ATOM 3911 C CA . ILE A 1 485 ? -5.494 6.185 -40.245 1.00 74.00 485 ILE A CA 1
ATOM 3912 C C . ILE A 1 485 ? -6.892 5.617 -40.532 1.00 74.00 485 ILE A C 1
ATOM 3914 O O . ILE A 1 485 ? -7.379 4.693 -39.863 1.00 74.00 485 ILE A O 1
ATOM 3918 N N . LYS A 1 486 ? -7.552 6.184 -41.548 1.00 71.38 486 LYS A N 1
ATOM 3919 C CA . LYS A 1 486 ? -8.821 5.684 -42.081 1.00 71.38 486 LYS A CA 1
ATOM 3920 C C . LYS A 1 486 ? -8.538 4.547 -43.055 1.00 71.38 486 LYS A C 1
ATOM 3922 O O . LYS A 1 486 ? -7.943 4.759 -44.104 1.00 71.38 486 LYS A O 1
ATOM 3927 N N . ILE A 1 487 ? -9.009 3.348 -42.724 1.00 68.56 487 ILE A N 1
ATOM 3928 C CA . ILE A 1 487 ? -8.934 2.196 -43.625 1.00 68.56 487 ILE A CA 1
ATOM 3929 C C . ILE A 1 487 ? -10.089 2.318 -44.623 1.00 68.56 487 ILE A C 1
ATOM 3931 O O . ILE A 1 487 ? -11.205 1.877 -44.354 1.00 68.56 487 ILE A O 1
ATOM 3935 N N . THR A 1 488 ? -9.836 2.970 -45.755 1.00 69.94 488 THR A N 1
ATOM 3936 C CA . THR A 1 488 ? -10.750 2.995 -46.905 1.00 69.94 488 THR A CA 1
ATOM 3937 C C . THR A 1 488 ? -10.152 2.200 -48.058 1.00 69.94 488 THR A C 1
ATOM 3939 O O . THR A 1 488 ? -8.945 1.954 -48.097 1.00 69.94 488 THR A O 1
ATOM 3942 N N . LYS A 1 489 ? -10.992 1.803 -49.022 1.00 68.88 489 LYS A N 1
ATOM 3943 C CA . LYS A 1 489 ? -10.523 1.119 -50.233 1.00 68.88 489 LYS A CA 1
ATOM 3944 C C . LYS A 1 489 ? -9.472 1.959 -50.966 1.00 68.88 489 LYS A C 1
ATOM 3946 O O . LYS A 1 489 ? -8.436 1.422 -51.324 1.00 68.88 489 LYS A O 1
ATOM 3951 N N . GLU A 1 490 ? -9.697 3.269 -51.092 1.00 67.44 490 GLU A N 1
ATOM 3952 C CA . GLU A 1 490 ? -8.734 4.202 -51.694 1.00 67.44 490 GLU A CA 1
ATOM 3953 C C . GLU A 1 490 ? -7.423 4.296 -50.903 1.00 67.44 490 GLU A C 1
ATOM 3955 O O . GLU A 1 490 ? -6.355 4.300 -51.508 1.00 67.44 490 GLU A O 1
ATOM 3960 N N . PHE A 1 491 ? -7.469 4.304 -49.566 1.00 66.25 491 PHE A N 1
ATOM 3961 C CA . PHE A 1 491 ? -6.262 4.358 -48.732 1.00 66.25 491 PHE A CA 1
ATOM 3962 C C . PHE A 1 491 ? -5.406 3.086 -48.855 1.00 66.25 491 PHE A C 1
ATOM 3964 O O . PHE A 1 491 ? -4.181 3.164 -48.827 1.00 66.25 491 PHE A O 1
ATOM 3971 N N . ILE A 1 492 ? -6.045 1.926 -49.045 1.00 67.75 492 ILE A N 1
ATOM 3972 C CA . ILE A 1 492 ? -5.369 0.644 -49.304 1.00 67.75 492 ILE A CA 1
ATOM 3973 C C . ILE A 1 492 ? -4.778 0.590 -50.722 1.00 67.75 492 ILE A C 1
ATOM 3975 O O . ILE A 1 492 ? -3.777 -0.086 -50.940 1.00 67.75 492 ILE A O 1
ATOM 3979 N N . THR A 1 493 ? -5.379 1.262 -51.706 1.00 67.56 493 THR A N 1
ATOM 3980 C CA . THR A 1 493 ? -4.931 1.179 -53.109 1.00 67.56 493 THR A CA 1
ATOM 3981 C C . THR A 1 493 ? -4.009 2.313 -53.548 1.00 67.56 493 THR A C 1
ATOM 3983 O O . THR A 1 493 ? -3.322 2.151 -54.549 1.00 67.56 493 THR A O 1
ATOM 3986 N N . ALA A 1 494 ? -4.006 3.451 -52.849 1.00 63.66 494 ALA A N 1
ATOM 3987 C CA . ALA A 1 494 ? -3.269 4.655 -53.250 1.00 63.66 494 ALA A CA 1
ATOM 3988 C C . ALA A 1 494 ? -2.663 5.452 -52.075 1.00 63.66 494 ALA A C 1
ATOM 3990 O O . ALA A 1 494 ? -2.098 6.520 -52.292 1.00 63.66 494 ALA A O 1
ATOM 3991 N N . GLY A 1 495 ? -2.810 4.982 -50.832 1.00 65.31 495 GLY A N 1
ATOM 3992 C CA . GLY A 1 495 ? -2.253 5.631 -49.642 1.00 65.31 495 GLY A CA 1
ATOM 3993 C C . GLY A 1 495 ? -0.906 5.041 -49.205 1.00 65.31 495 GLY A C 1
ATOM 3994 O O . GLY A 1 495 ? -0.434 4.066 -49.783 1.00 65.31 495 GLY A O 1
ATOM 3995 N N . PRO A 1 496 ? -0.302 5.569 -48.126 1.00 63.69 496 PRO A N 1
ATOM 3996 C CA . PRO A 1 496 ? 0.994 5.106 -47.629 1.00 63.69 496 PRO A CA 1
ATOM 3997 C C . PRO A 1 496 ? 0.978 3.654 -47.120 1.00 63.69 496 PRO A C 1
ATOM 3999 O O . PRO A 1 496 ? 2.037 3.071 -46.950 1.00 63.69 496 PRO A O 1
ATOM 4002 N N . LEU A 1 497 ? -0.195 3.044 -46.909 1.00 71.81 497 LEU A N 1
ATOM 4003 C CA . LEU A 1 497 ? -0.355 1.610 -46.623 1.00 71.81 497 LEU A CA 1
ATOM 4004 C C . LEU A 1 497 ? -0.834 0.843 -47.867 1.00 71.81 497 LEU A C 1
ATOM 4006 O O . LEU A 1 497 ? -1.731 -0.003 -47.783 1.00 71.81 497 LEU A O 1
ATOM 4010 N N . MET A 1 498 ? -0.273 1.168 -49.033 1.00 76.56 498 MET A N 1
ATOM 4011 C CA . MET A 1 498 ? -0.647 0.542 -50.298 1.00 76.56 498 MET A CA 1
ATOM 4012 C C . MET A 1 498 ? -0.448 -0.978 -50.236 1.00 76.56 498 MET A C 1
ATOM 4014 O O . MET A 1 498 ? 0.630 -1.448 -49.893 1.00 76.56 498 MET A O 1
ATOM 4018 N N . GLY A 1 499 ? -1.486 -1.743 -50.580 1.00 78.62 499 GLY A N 1
ATOM 4019 C CA . GLY A 1 499 ? -1.444 -3.205 -50.687 1.00 78.62 499 GLY A CA 1
ATOM 4020 C C . GLY A 1 499 ? -1.661 -3.982 -49.383 1.00 78.62 499 GLY A C 1
ATOM 4021 O O . GLY A 1 499 ? -1.662 -5.211 -49.423 1.00 78.62 499 GLY A O 1
ATOM 4022 N N . TYR A 1 500 ? -1.900 -3.312 -48.249 1.00 85.69 500 TYR A N 1
ATOM 4023 C CA . TYR A 1 500 ? -2.232 -4.003 -46.998 1.00 85.69 500 TYR A CA 1
ATOM 4024 C C . TYR A 1 500 ? -3.712 -4.389 -46.950 1.00 85.69 500 TYR A C 1
ATOM 4026 O O . TYR A 1 500 ? -4.596 -3.579 -47.231 1.00 85.69 500 TYR A O 1
ATOM 4034 N N . GLN A 1 501 ? -4.006 -5.612 -46.518 1.00 85.50 501 GLN A N 1
ATOM 4035 C CA . GLN A 1 501 ? -5.368 -6.098 -46.316 1.00 85.50 501 GLN A CA 1
ATOM 4036 C C . GLN A 1 501 ? -5.666 -6.252 -44.828 1.00 85.50 501 GLN A C 1
ATOM 4038 O O . GLN A 1 501 ? -4.858 -6.789 -44.077 1.00 85.50 501 GLN A O 1
ATOM 4043 N N . PHE A 1 502 ? -6.857 -5.819 -44.414 1.00 85.38 502 PHE A N 1
ATOM 4044 C CA . PHE A 1 502 ? -7.340 -5.932 -43.039 1.00 85.38 502 PHE A CA 1
ATOM 4045 C C . PHE A 1 502 ? -8.615 -6.768 -43.025 1.00 85.38 502 PHE A C 1
ATOM 4047 O O . PHE A 1 502 ? -9.670 -6.326 -43.481 1.00 85.38 502 PHE A O 1
ATOM 4054 N N . LEU A 1 503 ? -8.525 -7.985 -42.502 1.00 83.19 503 LEU A N 1
ATOM 4055 C CA . LEU A 1 503 ? -9.603 -8.965 -42.537 1.00 83.19 503 LEU A CA 1
ATOM 4056 C C . LEU A 1 503 ? -10.096 -9.252 -41.120 1.00 83.19 503 LEU A C 1
ATOM 4058 O O . LEU A 1 503 ? -9.309 -9.451 -40.198 1.00 83.19 503 LEU A O 1
ATOM 4062 N N . ASN A 1 504 ? -11.415 -9.309 -40.932 1.00 84.00 504 ASN A N 1
ATOM 4063 C CA . ASN A 1 504 ? -11.970 -9.897 -39.715 1.00 84.00 504 ASN A CA 1
ATOM 4064 C C . ASN A 1 504 ? -11.632 -11.380 -39.690 1.00 84.00 504 ASN A C 1
ATOM 4066 O O . ASN A 1 504 ? -11.963 -12.102 -40.627 1.00 84.00 504 ASN A O 1
ATOM 4070 N N . SER A 1 505 ? -11.007 -11.832 -38.611 1.00 84.06 505 SER A N 1
ATOM 4071 C CA . SER A 1 505 ? -10.663 -13.236 -38.456 1.00 84.06 505 SER A CA 1
ATOM 4072 C C . SER A 1 505 ? -11.008 -13.715 -37.056 1.00 84.06 505 SER A C 1
ATOM 4074 O O . SER A 1 505 ? -11.069 -12.952 -36.089 1.00 84.06 505 SER A O 1
ATOM 4076 N N . SER A 1 506 ? -11.263 -15.010 -36.942 1.00 81.56 506 SER A N 1
ATOM 4077 C CA . SER A 1 506 ? -11.412 -15.665 -35.655 1.00 81.56 506 SER A CA 1
ATOM 4078 C C . SER A 1 506 ? -10.560 -16.915 -35.635 1.00 81.56 506 SER A C 1
ATOM 4080 O O . SER A 1 506 ? -10.730 -17.781 -36.490 1.00 81.56 506 SER A O 1
ATOM 4082 N N . THR A 1 507 ? -9.683 -17.014 -34.646 1.00 74.25 507 THR A N 1
ATOM 4083 C CA . THR A 1 507 ? -8.832 -18.181 -34.423 1.00 74.25 507 THR A CA 1
ATOM 4084 C C . THR A 1 507 ? -9.265 -18.909 -33.153 1.00 74.25 507 THR A C 1
ATOM 4086 O O . THR A 1 507 ? -9.899 -18.322 -32.273 1.00 74.25 507 THR A O 1
ATOM 4089 N N . ARG A 1 508 ? -8.968 -20.204 -33.047 1.00 71.44 508 ARG A N 1
ATOM 4090 C CA . ARG A 1 508 ? -9.103 -20.945 -31.787 1.00 71.44 508 ARG A CA 1
ATOM 4091 C C . ARG A 1 508 ? -7.742 -21.011 -31.125 1.00 71.44 508 ARG A C 1
ATOM 4093 O O . ARG A 1 508 ? -6.775 -21.476 -31.722 1.00 71.44 508 ARG A O 1
ATOM 4100 N N . ASP A 1 509 ? -7.693 -20.566 -29.882 1.00 60.12 509 ASP A N 1
ATOM 4101 C CA . ASP A 1 509 ? -6.529 -20.753 -29.037 1.00 60.12 509 ASP A CA 1
ATOM 4102 C C . ASP A 1 509 ? -6.295 -22.258 -28.822 1.00 60.12 509 ASP A C 1
ATOM 4104 O O . ASP A 1 509 ? -7.190 -22.967 -28.357 1.00 60.12 509 ASP A O 1
ATOM 4108 N N . ARG A 1 510 ? -5.111 -22.755 -29.200 1.00 52.91 510 ARG A N 1
ATOM 4109 C CA . ARG A 1 510 ? -4.784 -24.189 -29.133 1.00 52.91 510 ARG A CA 1
ATOM 4110 C C . ARG A 1 510 ? -4.673 -24.722 -27.702 1.00 52.91 510 ARG A C 1
ATOM 4112 O O . ARG A 1 510 ? -4.861 -25.916 -27.517 1.00 52.91 510 ARG A O 1
ATOM 4119 N N . HIS A 1 511 ? -4.398 -23.867 -26.717 1.00 43.59 511 HIS A N 1
ATOM 4120 C CA . HIS A 1 511 ? -4.236 -24.269 -25.317 1.00 43.59 511 HIS A CA 1
ATOM 4121 C C . HIS A 1 511 ? -5.545 -24.169 -24.532 1.00 43.59 511 HIS A C 1
ATOM 4123 O O . HIS A 1 511 ? -5.847 -25.031 -23.716 1.00 43.59 511 HIS A O 1
ATOM 4129 N N . THR A 1 512 ? -6.344 -23.130 -24.782 1.00 59.28 512 THR A N 1
ATOM 4130 C CA . THR A 1 512 ? -7.581 -22.879 -24.017 1.00 59.28 512 THR A CA 1
ATOM 4131 C C . THR A 1 512 ? -8.853 -23.299 -24.752 1.00 59.28 512 THR A C 1
ATOM 4133 O O . THR A 1 512 ? -9.940 -23.254 -24.179 1.00 59.28 512 THR A O 1
ATOM 4136 N N . GLY A 1 513 ? -8.761 -23.641 -26.043 1.00 69.25 513 GLY A N 1
ATOM 4137 C CA . GLY A 1 513 ? -9.902 -23.978 -26.901 1.00 69.25 513 GLY A CA 1
ATOM 4138 C C . GLY A 1 513 ? -10.850 -22.806 -27.189 1.00 69.25 513 GLY A C 1
ATOM 4139 O O . GLY A 1 513 ? -11.816 -22.964 -27.943 1.00 69.25 513 GLY A O 1
ATOM 4140 N N . ARG A 1 514 ? -10.591 -21.624 -26.613 1.00 64.88 514 ARG A N 1
ATOM 4141 C CA . ARG A 1 514 ? -11.442 -20.438 -26.730 1.00 64.88 514 ARG A CA 1
ATOM 4142 C C . ARG A 1 514 ? -11.285 -19.794 -28.102 1.00 64.88 514 ARG A C 1
ATOM 4144 O O . ARG A 1 514 ? -10.183 -19.654 -28.634 1.00 64.88 514 ARG A O 1
ATOM 4151 N N . LYS A 1 515 ? -12.412 -19.370 -28.674 1.00 70.69 515 LYS A N 1
ATOM 4152 C CA . LYS A 1 515 ? -12.445 -18.589 -29.912 1.00 70.69 515 LYS A CA 1
ATOM 4153 C C . LYS A 1 515 ? -11.979 -17.162 -29.603 1.00 70.69 515 LYS A C 1
ATOM 4155 O O . LYS A 1 515 ? -12.622 -16.467 -28.824 1.00 70.69 515 LYS A O 1
ATOM 4160 N N . LYS A 1 516 ? -10.877 -16.736 -30.216 1.00 73.31 516 LYS A N 1
ATOM 4161 C CA . LYS A 1 516 ? -10.372 -15.360 -30.195 1.00 73.31 516 LYS A CA 1
ATOM 4162 C C . LYS A 1 516 ? -10.781 -14.675 -31.495 1.00 73.31 516 LYS A C 1
ATOM 4164 O O . LYS A 1 516 ? -10.464 -15.157 -32.580 1.00 73.31 516 LYS A O 1
ATOM 4169 N N . THR A 1 517 ? -11.516 -13.576 -31.393 1.00 79.19 517 THR A N 1
ATOM 4170 C CA . THR A 1 517 ? -11.870 -12.710 -32.527 1.00 79.19 517 THR A CA 1
ATOM 4171 C C . THR A 1 517 ? -10.872 -11.565 -32.623 1.00 79.19 517 THR A C 1
ATOM 4173 O O . THR A 1 517 ? -10.502 -11.007 -31.595 1.00 79.19 517 THR A O 1
ATOM 4176 N N . GLY A 1 518 ? -10.448 -11.215 -33.834 1.00 83.38 518 GLY A N 1
ATOM 4177 C CA . GLY A 1 518 ? -9.443 -10.182 -34.066 1.00 83.38 518 GLY A CA 1
ATOM 4178 C C . GLY A 1 518 ? -9.356 -9.777 -35.535 1.00 83.38 518 GLY A C 1
ATOM 4179 O O . GLY A 1 518 ? -10.271 -10.028 -36.326 1.00 83.38 518 GLY A O 1
ATOM 4180 N N . ARG A 1 519 ? -8.250 -9.134 -35.904 1.00 83.06 519 ARG A N 1
ATOM 4181 C CA . ARG A 1 519 ? -7.976 -8.656 -37.263 1.00 83.06 519 ARG A CA 1
ATOM 4182 C C . ARG A 1 519 ? -6.740 -9.361 -37.816 1.00 83.06 519 ARG A C 1
ATOM 4184 O O . ARG A 1 519 ? -5.682 -9.289 -37.207 1.00 83.06 519 ARG A O 1
ATOM 4191 N N . LEU A 1 520 ? -6.868 -10.019 -38.961 1.00 85.00 520 LEU A N 1
ATOM 4192 C CA . LEU A 1 520 ? -5.730 -10.482 -39.751 1.00 85.00 520 LEU A CA 1
ATOM 4193 C C . LEU A 1 520 ? -5.260 -9.323 -40.634 1.00 85.00 520 LEU A C 1
ATOM 4195 O O . LEU A 1 520 ? -6.062 -8.763 -41.383 1.00 85.00 520 LEU A O 1
ATOM 4199 N N . VAL A 1 521 ? -3.986 -8.967 -40.532 1.00 85.00 521 VAL A N 1
ATOM 4200 C CA . VAL A 1 521 ? -3.332 -7.991 -41.406 1.00 85.00 521 VAL A CA 1
ATOM 4201 C C . VAL A 1 521 ? -2.441 -8.746 -42.375 1.00 85.00 521 VAL A C 1
ATOM 4203 O O . VAL A 1 521 ? -1.691 -9.610 -41.939 1.00 85.00 521 VAL A O 1
ATOM 4206 N N . VAL A 1 522 ? -2.529 -8.442 -43.666 1.00 86.31 522 VAL A N 1
ATOM 4207 C CA . VAL A 1 522 ? -1.676 -9.022 -44.716 1.00 86.31 522 VAL A CA 1
ATOM 4208 C C . VAL A 1 522 ? -0.968 -7.877 -45.424 1.00 86.31 522 VAL A C 1
ATOM 4210 O O . VAL A 1 522 ? -1.638 -6.976 -45.920 1.00 86.31 522 VAL A O 1
ATOM 4213 N N . ALA A 1 523 ? 0.357 -7.882 -45.442 1.00 87.12 523 ALA A N 1
ATOM 4214 C CA . ALA A 1 523 ? 1.188 -6.896 -46.114 1.00 87.12 523 ALA A CA 1
ATOM 4215 C C . ALA A 1 523 ? 1.402 -7.239 -47.604 1.00 87.12 523 ALA A C 1
ATOM 4217 O O . ALA A 1 523 ? 1.159 -8.375 -48.023 1.00 87.12 523 ALA A O 1
ATOM 4218 N N . PRO A 1 524 ? 1.889 -6.280 -48.417 1.00 83.94 524 PRO A N 1
ATOM 4219 C CA . PRO A 1 524 ? 2.091 -6.472 -49.858 1.00 83.94 524 PRO A CA 1
ATOM 4220 C C . PRO A 1 524 ? 3.125 -7.545 -50.211 1.00 83.94 524 PRO A C 1
ATOM 4222 O O . PRO A 1 524 ? 3.018 -8.184 -51.253 1.00 83.94 524 PRO A O 1
ATOM 4225 N N . ASP A 1 525 ? 4.114 -7.747 -49.341 1.00 83.00 525 ASP A N 1
ATOM 4226 C CA . ASP A 1 525 ? 5.156 -8.768 -49.486 1.00 83.00 525 ASP A CA 1
ATOM 4227 C C . ASP A 1 525 ? 4.689 -10.177 -49.068 1.00 83.00 525 ASP A C 1
ATOM 4229 O O . ASP A 1 525 ? 5.467 -11.128 -49.090 1.00 83.00 525 ASP A O 1
ATOM 4233 N N . GLY A 1 526 ? 3.410 -10.326 -48.703 1.00 82.75 526 GLY A N 1
ATOM 4234 C CA . GLY A 1 526 ? 2.799 -11.586 -48.284 1.00 82.75 526 GLY A CA 1
ATOM 4235 C C . GLY A 1 526 ? 2.945 -11.892 -46.792 1.00 82.75 526 GLY A C 1
ATOM 4236 O O . GLY A 1 526 ? 2.309 -12.838 -46.308 1.00 82.75 526 GLY A O 1
ATOM 4237 N N . SER A 1 527 ? 3.715 -11.095 -46.041 1.00 83.56 527 SER A N 1
ATOM 4238 C CA . SER A 1 527 ? 3.770 -11.226 -44.585 1.00 83.56 527 SER A CA 1
ATOM 4239 C C . SER A 1 527 ? 2.395 -10.940 -43.978 1.00 83.56 527 SER A C 1
ATOM 4241 O O . SER A 1 527 ? 1.629 -10.114 -44.471 1.00 83.56 527 SER A O 1
ATOM 4243 N N . ASN A 1 528 ? 2.011 -11.677 -42.940 1.00 85.44 528 ASN A N 1
ATOM 4244 C CA . ASN A 1 528 ? 0.708 -11.498 -42.310 1.00 85.44 528 ASN A CA 1
ATOM 4245 C C . ASN A 1 528 ? 0.750 -11.803 -40.817 1.00 85.44 528 ASN A C 1
ATOM 4247 O O . ASN A 1 528 ? 1.598 -12.567 -40.357 1.00 85.44 528 ASN A O 1
ATOM 4251 N N . ASP A 1 529 ? -0.172 -11.202 -40.063 1.00 82.81 529 ASP A N 1
ATOM 4252 C CA . ASP A 1 529 ? -0.295 -11.468 -38.634 1.00 82.81 529 ASP A CA 1
ATOM 4253 C C . ASP A 1 529 ? -1.700 -11.204 -38.075 1.00 82.81 529 ASP A C 1
ATOM 4255 O O . ASP A 1 529 ? -2.490 -10.429 -38.621 1.00 82.81 529 ASP A O 1
ATOM 4259 N N . PHE A 1 530 ? -2.017 -11.860 -36.960 1.00 81.88 530 PHE A N 1
ATOM 4260 C CA . PHE A 1 530 ? -3.299 -11.752 -36.272 1.00 81.88 530 PHE A CA 1
ATOM 4261 C C . PHE A 1 530 ? -3.198 -10.835 -35.052 1.00 81.88 530 PHE A C 1
ATOM 4263 O O . PHE A 1 530 ? -2.433 -11.086 -34.125 1.00 81.88 530 PHE A O 1
ATOM 4270 N N . MET A 1 531 ? -4.048 -9.812 -35.015 1.00 81.88 531 MET A N 1
ATOM 4271 C CA . MET A 1 531 ? -4.060 -8.769 -33.995 1.00 81.88 531 MET A CA 1
ATOM 4272 C C . MET A 1 531 ? -5.353 -8.798 -33.186 1.00 81.88 531 MET A C 1
ATOM 4274 O O . MET A 1 531 ? -6.443 -9.013 -33.722 1.00 81.88 531 MET A O 1
ATOM 4278 N N . ALA A 1 532 ? -5.238 -8.551 -31.880 1.00 74.19 532 ALA A N 1
ATOM 4279 C CA . ALA A 1 532 ? -6.376 -8.577 -30.961 1.00 74.19 532 ALA A CA 1
ATOM 4280 C C . ALA A 1 532 ? -7.379 -7.441 -31.224 1.00 74.19 532 ALA A C 1
ATOM 4282 O O . ALA A 1 532 ? -8.570 -7.591 -30.957 1.00 74.19 532 ALA A O 1
ATOM 4283 N N . SER A 1 533 ? -6.911 -6.314 -31.767 1.00 77.88 533 SER A N 1
ATOM 4284 C CA . SER A 1 533 ? -7.737 -5.145 -32.048 1.00 77.88 533 SER A CA 1
ATOM 4285 C C . SER A 1 533 ? -7.427 -4.526 -33.412 1.00 77.88 533 SER A C 1
ATOM 4287 O O . SER A 1 533 ? -6.377 -4.751 -34.012 1.00 77.88 533 SER A O 1
ATOM 4289 N N . GLU A 1 534 ? -8.352 -3.700 -33.904 1.00 77.06 534 GLU A N 1
ATOM 4290 C CA . GLU A 1 534 ? -8.121 -2.879 -35.097 1.00 77.06 534 GLU A CA 1
ATOM 4291 C C . GLU A 1 534 ? -6.990 -1.866 -34.901 1.00 77.06 534 GLU A C 1
ATOM 4293 O O . GLU A 1 534 ? -6.263 -1.566 -35.844 1.00 77.06 534 GLU A O 1
ATOM 4298 N N . LEU A 1 535 ? -6.818 -1.353 -33.682 1.00 76.62 535 LEU A N 1
ATOM 4299 C CA . LEU A 1 535 ? -5.749 -0.411 -33.380 1.00 76.62 535 LEU A CA 1
ATOM 4300 C C . LEU A 1 535 ? -4.374 -1.085 -33.466 1.00 76.62 535 LEU A C 1
ATOM 4302 O O . LEU A 1 535 ? -3.467 -0.515 -34.063 1.00 76.62 535 LEU A O 1
ATOM 4306 N N . ASP A 1 536 ? -4.242 -2.304 -32.939 1.00 75.38 536 ASP A N 1
ATOM 4307 C CA . ASP A 1 536 ? -2.992 -3.070 -33.019 1.00 75.38 536 ASP A CA 1
ATOM 4308 C C . ASP A 1 536 ? -2.688 -3.480 -34.473 1.00 75.38 536 ASP A C 1
ATOM 4310 O O . ASP A 1 536 ? -1.547 -3.399 -34.914 1.00 75.38 536 ASP A O 1
ATOM 4314 N N . ALA A 1 537 ? -3.719 -3.809 -35.261 1.00 80.88 537 ALA A N 1
ATOM 4315 C CA . ALA A 1 537 ? -3.591 -4.038 -36.702 1.00 80.88 537 ALA A CA 1
ATOM 4316 C C . ALA A 1 537 ? -3.071 -2.812 -37.466 1.00 80.88 537 ALA A C 1
ATOM 4318 O O . ALA A 1 537 ? -2.168 -2.932 -38.296 1.00 80.88 537 ALA A O 1
ATOM 4319 N N . LYS A 1 538 ? -3.605 -1.621 -37.170 1.00 82.50 538 LYS A N 1
ATOM 4320 C CA . LYS A 1 538 ? -3.119 -0.359 -37.749 1.00 82.50 538 LYS A CA 1
ATOM 4321 C C . LYS A 1 538 ? -1.687 -0.055 -37.319 1.00 82.50 538 LYS A C 1
ATOM 4323 O O . LYS A 1 538 ? -0.893 0.374 -38.149 1.00 82.50 538 LYS A O 1
ATOM 4328 N N . ALA A 1 539 ? -1.359 -0.293 -36.049 1.00 81.50 539 ALA A N 1
ATOM 4329 C CA . ALA A 1 539 ? -0.008 -0.132 -35.524 1.00 81.50 539 ALA A CA 1
ATOM 4330 C C . ALA A 1 539 ? 0.996 -1.036 -36.241 1.00 81.50 539 ALA A C 1
ATOM 4332 O O . ALA A 1 539 ? 2.059 -0.566 -36.640 1.00 81.50 539 ALA A O 1
ATOM 4333 N N . TRP A 1 540 ? 0.629 -2.296 -36.476 1.00 85.25 540 TRP A N 1
ATOM 4334 C CA . TRP A 1 540 ? 1.480 -3.250 -37.179 1.00 85.25 540 TRP A CA 1
ATOM 4335 C C . TRP A 1 540 ? 1.751 -2.813 -38.613 1.00 85.25 540 TRP A C 1
ATOM 4337 O O . TRP A 1 540 ? 2.909 -2.717 -39.008 1.00 85.25 540 TRP A O 1
ATOM 4347 N N . ALA A 1 541 ? 0.706 -2.450 -39.364 1.00 83.00 541 ALA A N 1
ATOM 4348 C CA . ALA A 1 541 ? 0.863 -1.988 -40.742 1.00 83.00 541 ALA A CA 1
ATOM 4349 C C . ALA A 1 541 ? 1.702 -0.702 -40.831 1.00 83.00 541 ALA A C 1
ATOM 4351 O O . ALA A 1 541 ? 2.541 -0.572 -41.717 1.00 83.00 541 ALA A O 1
ATOM 4352 N N . TYR A 1 542 ? 1.510 0.230 -39.893 1.00 83.50 542 TYR A N 1
ATOM 4353 C CA . TYR A 1 542 ? 2.279 1.472 -39.827 1.00 83.50 542 TYR A CA 1
ATOM 4354 C C . TYR A 1 542 ? 3.772 1.217 -39.617 1.00 83.50 542 TYR A C 1
ATOM 4356 O O . TYR A 1 542 ? 4.594 1.708 -40.388 1.00 83.50 542 TYR A O 1
ATOM 4364 N N . LEU A 1 543 ? 4.128 0.425 -38.601 1.00 81.19 543 LEU A N 1
ATOM 4365 C CA . LEU A 1 543 ? 5.529 0.132 -38.311 1.00 81.19 543 LEU A CA 1
ATOM 4366 C C . LEU A 1 543 ? 6.170 -0.737 -39.403 1.00 81.19 543 LEU A C 1
ATOM 4368 O O . LEU A 1 543 ? 7.321 -0.506 -39.764 1.00 81.19 543 LEU A O 1
ATOM 4372 N N . HIS A 1 544 ? 5.420 -1.680 -39.984 1.00 83.75 544 HIS A N 1
ATOM 4373 C CA . HIS A 1 544 ? 5.877 -2.456 -41.137 1.00 83.75 544 HIS A CA 1
ATOM 4374 C C . HIS A 1 544 ? 6.190 -1.546 -42.329 1.00 83.75 544 HIS A C 1
ATOM 4376 O O . HIS A 1 544 ? 7.227 -1.689 -42.969 1.00 83.75 544 HIS A O 1
ATOM 4382 N N . GLN A 1 545 ? 5.342 -0.557 -42.606 1.00 80.56 545 GLN A N 1
ATOM 4383 C CA . GLN A 1 545 ? 5.588 0.380 -43.694 1.00 80.56 545 GLN A CA 1
ATOM 4384 C C . GLN A 1 545 ? 6.797 1.283 -43.433 1.00 80.56 545 GLN A C 1
ATOM 4386 O O . GLN A 1 545 ? 7.588 1.512 -44.346 1.00 80.56 545 GLN A O 1
ATOM 4391 N N . MET A 1 546 ? 6.979 1.765 -42.199 1.00 79.19 546 MET A N 1
ATOM 4392 C CA . MET A 1 546 ? 8.195 2.494 -41.819 1.00 79.19 546 MET A CA 1
ATOM 4393 C C . MET A 1 546 ? 9.447 1.658 -42.099 1.00 79.19 546 MET A C 1
ATOM 4395 O O . MET A 1 546 ? 10.406 2.175 -42.676 1.00 79.19 546 MET A O 1
ATOM 4399 N N . ASN A 1 547 ? 9.395 0.360 -41.778 1.00 78.25 547 ASN A N 1
ATOM 4400 C CA . ASN A 1 547 ? 10.470 -0.578 -42.077 1.00 78.25 547 ASN A CA 1
ATOM 4401 C C . ASN A 1 547 ? 10.838 -0.587 -43.561 1.00 78.25 547 ASN A C 1
ATOM 4403 O O . ASN A 1 547 ? 11.994 -0.400 -43.929 1.00 78.25 547 ASN A O 1
ATOM 4407 N N . GLN A 1 548 ? 9.828 -0.773 -44.415 1.00 77.62 548 GLN A N 1
ATOM 4408 C CA . GLN A 1 548 ? 9.992 -0.861 -45.867 1.00 77.62 548 GLN A CA 1
ATOM 4409 C C . GLN A 1 548 ? 10.538 0.447 -46.462 1.00 77.62 548 GLN A C 1
ATOM 4411 O O . GLN A 1 548 ? 11.232 0.434 -47.474 1.00 77.62 548 GLN A O 1
ATOM 4416 N N . GLN A 1 549 ? 10.281 1.585 -45.809 1.00 76.75 549 GLN A N 1
ATOM 4417 C CA . GLN A 1 549 ? 10.820 2.895 -46.185 1.00 76.75 549 GLN A CA 1
ATOM 4418 C C . GLN A 1 549 ? 12.239 3.162 -45.645 1.00 76.75 549 GLN A C 1
ATOM 4420 O O . GLN A 1 549 ? 12.748 4.278 -45.781 1.00 76.75 549 GLN A O 1
ATOM 4425 N N . GLY A 1 550 ? 12.883 2.172 -45.017 1.00 73.00 550 GLY A N 1
ATOM 4426 C CA . GLY A 1 550 ? 14.205 2.313 -44.402 1.00 73.00 550 GLY A CA 1
ATOM 4427 C C . GLY A 1 550 ? 14.203 3.190 -43.148 1.00 73.00 550 GLY A C 1
ATOM 4428 O O . GLY A 1 550 ? 15.258 3.630 -42.690 1.00 73.00 550 GLY A O 1
ATOM 4429 N N . ILE A 1 551 ? 13.024 3.475 -42.589 1.00 70.00 551 ILE A N 1
ATOM 4430 C CA . ILE A 1 551 ? 12.874 4.252 -41.363 1.00 70.00 551 ILE A CA 1
ATOM 4431 C C . ILE A 1 551 ? 13.011 3.277 -40.196 1.00 70.00 551 ILE A C 1
ATOM 4433 O O . ILE A 1 551 ? 12.018 2.718 -39.737 1.00 70.00 551 ILE A O 1
ATOM 4437 N N . GLN A 1 552 ? 14.275 3.064 -39.803 1.00 64.38 552 GLN A N 1
ATOM 4438 C CA . GLN A 1 552 ? 14.762 2.356 -38.611 1.00 64.38 552 GLN A CA 1
ATOM 4439 C C . GLN A 1 552 ? 13.699 1.497 -37.924 1.00 64.38 552 GLN A C 1
ATOM 4441 O O . GLN A 1 552 ? 13.102 1.897 -36.932 1.00 64.38 552 GLN A O 1
ATOM 4446 N N . SER A 1 553 ? 13.465 0.298 -38.444 1.00 53.34 553 SER A N 1
ATOM 4447 C CA . SER A 1 553 ? 12.713 -0.704 -37.710 1.00 53.34 553 SER A CA 1
ATOM 4448 C C . SER A 1 553 ? 13.361 -2.070 -37.927 1.00 53.34 553 SER A C 1
ATOM 4450 O O . SER A 1 553 ? 13.991 -2.328 -38.947 1.00 53.34 553 SER A O 1
ATOM 4452 N N . HIS A 1 554 ? 13.306 -2.911 -36.906 1.00 59.25 554 HIS A N 1
ATOM 4453 C CA . HIS A 1 554 ? 13.897 -4.244 -36.918 1.00 59.25 554 HIS A CA 1
ATOM 4454 C C . HIS A 1 554 ? 13.058 -5.221 -37.776 1.00 59.25 554 HIS A C 1
ATOM 4456 O O . HIS A 1 554 ? 11.966 -4.855 -38.214 1.00 59.25 554 HIS A O 1
ATOM 4462 N N . PRO A 1 555 ? 13.523 -6.467 -38.018 1.00 60.88 555 PRO A N 1
ATOM 4463 C CA . PRO A 1 555 ? 12.776 -7.463 -38.790 1.00 60.88 555 PRO A CA 1
ATOM 4464 C C . PRO A 1 555 ? 11.325 -7.625 -38.312 1.00 60.88 555 PRO A C 1
ATOM 4466 O O . PRO A 1 555 ? 11.019 -7.413 -37.140 1.00 60.88 555 PRO A O 1
ATOM 4469 N N . ILE A 1 556 ? 10.432 -8.042 -39.212 1.00 55.47 556 ILE A N 1
ATOM 4470 C CA . ILE A 1 556 ? 8.974 -8.155 -39.002 1.00 55.47 556 ILE A CA 1
ATOM 4471 C C . ILE A 1 556 ? 8.604 -8.917 -37.710 1.00 55.47 556 ILE A C 1
ATOM 4473 O O . ILE A 1 556 ? 7.634 -8.571 -37.033 1.00 55.47 556 ILE A O 1
ATOM 4477 N N . GLU A 1 557 ? 9.405 -9.906 -37.308 1.00 56.03 557 GLU A N 1
ATOM 4478 C CA . GLU A 1 557 ? 9.223 -10.638 -36.046 1.00 56.03 557 GLU A CA 1
ATOM 4479 C C . GLU A 1 557 ? 9.444 -9.774 -34.792 1.00 56.03 557 GLU A C 1
ATOM 4481 O O . GLU A 1 557 ? 8.754 -9.944 -33.786 1.00 56.03 557 GLU A O 1
ATOM 4486 N N . ASN A 1 558 ? 10.345 -8.794 -34.848 1.00 58.62 558 ASN A N 1
ATOM 4487 C CA . ASN A 1 558 ? 10.571 -7.849 -33.757 1.00 58.62 558 ASN A CA 1
ATOM 4488 C C . ASN A 1 558 ? 9.464 -6.789 -33.702 1.00 58.62 558 ASN A C 1
ATOM 4490 O O . ASN A 1 558 ? 9.044 -6.420 -32.611 1.00 58.62 558 ASN A O 1
ATOM 4494 N N . LEU A 1 559 ? 8.903 -6.372 -34.845 1.00 63.22 559 LEU A N 1
ATOM 4495 C CA . LEU A 1 559 ? 7.696 -5.527 -34.896 1.00 63.22 559 LEU A CA 1
ATOM 4496 C C . LEU A 1 559 ? 6.487 -6.202 -34.236 1.00 63.22 559 LEU A C 1
ATOM 4498 O O . LEU A 1 559 ? 5.724 -5.566 -33.503 1.00 63.22 559 LEU A O 1
ATOM 4502 N N . LYS A 1 560 ? 6.345 -7.513 -34.454 1.00 62.47 560 LYS A N 1
ATOM 4503 C CA . LYS A 1 560 ? 5.348 -8.350 -33.783 1.00 62.47 560 LYS A CA 1
ATOM 4504 C C . LYS A 1 560 ? 5.563 -8.376 -32.272 1.00 62.47 560 LYS A C 1
ATOM 4506 O O . LYS A 1 560 ? 4.602 -8.146 -31.535 1.00 62.47 560 LYS A O 1
ATOM 4511 N N . LYS A 1 561 ? 6.796 -8.626 -31.812 1.00 57.22 561 LYS A N 1
ATOM 4512 C CA . LYS A 1 561 ? 7.145 -8.585 -30.383 1.00 57.22 561 LYS A CA 1
ATOM 4513 C C . LYS A 1 561 ? 6.830 -7.218 -29.796 1.00 57.22 561 LYS A C 1
ATOM 4515 O O . LYS A 1 561 ? 6.110 -7.166 -28.817 1.00 57.22 561 LYS A O 1
ATOM 4520 N N . LEU A 1 562 ? 7.242 -6.127 -30.437 1.00 62.03 562 LEU A N 1
ATOM 4521 C CA . LEU A 1 562 ? 6.986 -4.759 -29.981 1.00 62.03 562 LEU A CA 1
ATOM 4522 C C . LEU A 1 562 ? 5.501 -4.531 -29.676 1.00 62.03 562 LEU A C 1
ATOM 4524 O O . LEU A 1 562 ? 5.144 -4.293 -28.527 1.00 62.03 562 LEU A O 1
ATOM 4528 N N . ILE A 1 563 ? 4.614 -4.721 -30.658 1.00 63.12 563 ILE A N 1
ATOM 4529 C CA . ILE A 1 563 ? 3.173 -4.455 -30.494 1.00 63.12 563 ILE A CA 1
ATOM 4530 C C . ILE A 1 563 ? 2.511 -5.422 -29.507 1.00 63.12 563 ILE A C 1
ATOM 4532 O O . ILE A 1 563 ? 1.670 -5.009 -28.704 1.00 63.12 563 ILE A O 1
ATOM 4536 N N . THR A 1 564 ? 2.886 -6.701 -29.559 1.00 58.69 564 THR A N 1
ATOM 4537 C CA . THR A 1 564 ? 2.295 -7.743 -28.705 1.00 58.69 564 THR A CA 1
ATOM 4538 C C . THR A 1 564 ? 2.771 -7.616 -27.262 1.00 58.69 564 THR A C 1
ATOM 4540 O O . THR A 1 564 ? 2.029 -7.917 -26.329 1.00 58.69 564 THR A O 1
ATOM 4543 N N . HIS A 1 565 ? 4.008 -7.167 -27.074 1.00 57.31 565 HIS A N 1
ATOM 4544 C CA . HIS A 1 565 ? 4.687 -7.107 -25.787 1.00 57.31 565 HIS A CA 1
ATOM 4545 C C . HIS A 1 565 ? 4.755 -5.718 -25.182 1.00 57.31 565 HIS A C 1
ATOM 4547 O O . HIS A 1 565 ? 5.363 -5.538 -24.136 1.00 57.31 565 HIS A O 1
ATOM 4553 N N . ARG A 1 566 ? 4.103 -4.742 -25.813 1.00 62.78 566 ARG A N 1
ATOM 4554 C CA . ARG A 1 566 ? 3.983 -3.385 -25.288 1.00 62.78 566 ARG A CA 1
ATOM 4555 C C . ARG A 1 566 ? 5.341 -2.775 -24.897 1.00 62.78 566 ARG A C 1
ATOM 4557 O O . ARG A 1 566 ? 5.420 -2.059 -23.908 1.00 62.78 566 ARG A O 1
ATOM 4564 N N . GLN A 1 567 ? 6.380 -3.018 -25.699 1.00 61.62 567 GLN A N 1
ATOM 4565 C CA . GLN A 1 567 ? 7.723 -2.448 -25.508 1.00 61.62 567 GLN A CA 1
ATOM 4566 C C . GLN A 1 567 ? 8.050 -1.428 -26.601 1.00 61.62 567 GLN A C 1
ATOM 4568 O O . GLN A 1 567 ? 7.567 -1.561 -27.729 1.00 61.62 567 GLN A O 1
ATOM 4573 N N . ALA A 1 568 ? 8.815 -0.398 -26.251 1.00 68.69 568 ALA A N 1
ATOM 4574 C CA . ALA A 1 568 ? 9.447 0.516 -27.186 1.00 68.69 568 ALA A CA 1
ATOM 4575 C C . ALA A 1 568 ? 10.635 -0.175 -27.870 1.00 68.69 568 ALA A C 1
ATOM 4577 O O . ALA A 1 568 ? 11.300 -1.014 -27.261 1.00 68.69 568 ALA A O 1
ATOM 4578 N N . PRO A 1 569 ? 10.910 0.158 -29.137 1.00 68.56 569 PRO A N 1
ATOM 4579 C CA . PRO A 1 569 ? 12.106 -0.317 -29.811 1.00 68.56 569 PRO A CA 1
ATOM 4580 C C . PRO A 1 569 ? 13.346 0.448 -29.346 1.00 68.56 569 PRO A C 1
ATOM 4582 O O . PRO A 1 569 ? 13.258 1.637 -29.063 1.00 68.56 569 PRO A O 1
ATOM 4585 N N . ASP A 1 570 ? 14.508 -0.202 -29.366 1.00 65.62 570 ASP A N 1
ATOM 4586 C CA . ASP A 1 570 ? 15.781 0.359 -28.879 1.00 65.62 570 ASP A CA 1
ATOM 4587 C C . ASP A 1 570 ? 16.193 1.674 -29.566 1.00 65.62 570 ASP A C 1
ATOM 4589 O O . ASP A 1 570 ? 16.871 2.519 -28.982 1.00 65.62 570 ASP A O 1
ATOM 4593 N N . TRP A 1 571 ? 15.768 1.877 -30.817 1.00 71.06 571 TRP A N 1
ATOM 4594 C CA . TRP A 1 571 ? 16.009 3.121 -31.551 1.00 71.06 571 TRP A CA 1
ATOM 4595 C C . TRP A 1 571 ? 15.135 4.291 -31.075 1.00 71.06 571 TRP A C 1
ATOM 4597 O O . TRP A 1 571 ? 15.418 5.437 -31.421 1.00 71.06 571 TRP A O 1
ATOM 4607 N N . PHE A 1 572 ? 14.066 4.035 -30.318 1.00 71.38 572 PHE A N 1
ATOM 4608 C CA . PHE A 1 572 ? 13.184 5.066 -29.785 1.00 71.38 572 PHE A CA 1
ATOM 4609 C C . PHE A 1 572 ? 13.699 5.561 -28.434 1.00 71.38 572 PHE A C 1
ATOM 4611 O O . PHE A 1 572 ? 13.911 4.787 -27.507 1.00 71.38 572 PHE A O 1
ATOM 4618 N N . GLN A 1 573 ? 13.842 6.876 -28.306 1.00 73.12 573 GLN A N 1
ATOM 4619 C CA . GLN A 1 573 ? 14.198 7.549 -27.061 1.00 73.12 573 GLN A CA 1
ATOM 4620 C C . GLN A 1 573 ? 13.034 8.442 -26.613 1.00 73.12 573 GLN A C 1
ATOM 4622 O O . GLN A 1 573 ? 12.382 9.049 -27.471 1.00 73.12 573 GLN A O 1
ATOM 4627 N N . PRO A 1 574 ? 12.772 8.571 -25.299 1.00 69.94 574 PRO A N 1
ATOM 4628 C CA . PRO A 1 574 ? 11.739 9.470 -24.789 1.00 69.94 574 PRO A CA 1
ATOM 4629 C C . PRO A 1 574 ? 11.844 10.880 -25.390 1.00 69.94 574 PRO A C 1
ATOM 4631 O O . PRO A 1 574 ? 12.917 11.485 -25.405 1.00 69.94 574 PRO A O 1
ATOM 4634 N N . GLY A 1 575 ? 10.727 11.406 -25.900 1.00 69.12 575 GLY A N 1
ATOM 4635 C CA . GLY A 1 575 ? 10.671 12.714 -26.560 1.00 69.12 575 GLY A CA 1
ATOM 4636 C C . GLY A 1 575 ? 11.024 12.716 -28.054 1.00 69.12 575 GLY A C 1
ATOM 4637 O O . GLY A 1 575 ? 10.824 13.739 -28.714 1.00 69.12 575 GLY A O 1
ATOM 4638 N N . MET A 1 576 ? 11.487 11.598 -28.628 1.00 74.38 576 MET A N 1
ATOM 4639 C CA . MET A 1 576 ? 11.616 11.461 -30.084 1.00 74.38 576 MET A CA 1
ATOM 4640 C C . MET A 1 576 ? 10.243 11.450 -30.737 1.00 74.38 576 MET A C 1
ATOM 4642 O O . MET A 1 576 ? 9.374 10.700 -30.317 1.00 74.38 576 MET A O 1
ATOM 4646 N N . VAL A 1 577 ? 10.057 12.219 -31.810 1.00 78.31 577 VAL A N 1
ATOM 4647 C CA . VAL A 1 577 ? 8.818 12.169 -32.592 1.00 78.31 577 VAL A CA 1
ATOM 4648 C C . VAL A 1 577 ? 8.852 10.965 -33.526 1.00 78.31 577 VAL A C 1
ATOM 4650 O O . VAL A 1 577 ? 9.749 10.871 -34.363 1.00 78.31 577 VAL A O 1
ATOM 4653 N N . ILE A 1 578 ? 7.850 10.081 -33.444 1.00 76.75 578 ILE A N 1
ATOM 4654 C CA . ILE A 1 578 ? 7.727 8.981 -34.415 1.00 76.75 578 ILE A CA 1
ATOM 4655 C C . ILE A 1 578 ? 7.595 9.573 -35.834 1.00 76.75 578 ILE A C 1
ATOM 4657 O O . ILE A 1 578 ? 6.667 10.372 -36.063 1.00 76.75 578 ILE A O 1
ATOM 4661 N N . PRO A 1 579 ? 8.492 9.200 -36.773 1.00 73.62 579 PRO A N 1
ATOM 4662 C CA . PRO A 1 579 ? 8.481 9.705 -38.142 1.00 73.62 579 PRO A CA 1
ATOM 4663 C C . PRO A 1 579 ? 7.154 9.438 -38.844 1.00 73.62 579 PRO A C 1
ATOM 4665 O O . PRO A 1 579 ? 6.533 8.397 -38.628 1.00 73.62 579 PRO A O 1
ATOM 4668 N N . GLU A 1 580 ? 6.732 10.370 -39.697 1.00 75.06 580 GLU A N 1
ATOM 4669 C CA . GLU A 1 580 ? 5.574 10.178 -40.572 1.00 75.06 580 GLU A CA 1
ATOM 4670 C C . GLU A 1 580 ? 5.911 9.223 -41.716 1.00 75.06 580 GLU A C 1
ATOM 4672 O O . GLU A 1 580 ? 7.048 9.190 -42.195 1.00 75.06 580 GLU A O 1
ATOM 4677 N N . LEU A 1 581 ? 4.908 8.468 -42.175 1.00 70.69 581 LEU A N 1
ATOM 4678 C CA . LEU A 1 581 ? 5.034 7.715 -43.419 1.00 70.69 581 LEU A CA 1
ATOM 4679 C C . LEU A 1 581 ? 5.268 8.706 -44.554 1.00 70.69 581 LEU A C 1
ATOM 4681 O O . LEU A 1 581 ? 4.474 9.629 -44.749 1.00 70.69 581 LEU A O 1
ATOM 4685 N N . LYS A 1 582 ? 6.357 8.515 -45.298 1.00 64.75 582 LYS A N 1
ATOM 4686 C CA . LYS A 1 582 ? 6.611 9.313 -46.495 1.00 64.75 582 LYS A CA 1
ATOM 4687 C C . LYS A 1 582 ? 5.585 8.905 -47.551 1.00 64.75 582 LYS A C 1
ATOM 4689 O O . LYS A 1 582 ? 5.366 7.707 -47.748 1.00 64.75 582 LYS A O 1
ATOM 4694 N N . SER A 1 583 ? 4.924 9.902 -48.138 1.00 57.66 583 SER A N 1
ATOM 4695 C CA . SER A 1 583 ? 3.942 9.747 -49.219 1.00 57.66 583 SER A CA 1
ATOM 4696 C C . SER A 1 583 ? 4.562 9.165 -50.475 1.00 57.66 583 SER A C 1
ATOM 4698 O O . SER A 1 583 ? 5.667 9.652 -50.818 1.00 57.66 583 SER A O 1
#